Protein AF-A0A4P7UAT8-F1 (afdb_monomer)

Secondary structure (DSSP, 8-state):
-HHHHHHHHHHHHHHHHHHHHHHHHHHT--SPPPPTTS----HHHHHHHHHHHHHHHHHHHHHHHHHHIIIIIS---HHHHHHHHHHHHHHHHHHHHHHHHHHHHHHHHHHHHHHHHHT--TT-HHHHHHHHHHHHH-HHHHHHHHHHHHHHHHHHHHHHTTTSTTTHHHHHHHHHHTTHHHHHT-----TTTHHHHHHHHHHHHHHHHHHHHHHHHHHHHTTTSGGGHHHHHHHHHHHHHHHHHHHHHHHHHHHHHHH-SSGGGGSHHHHHHHHHHHHHHHHHHHHHHHIIIIITT-SS--HHHHHHHHHHHHHHHHHHHHHHHHHHHHHHSPPP--S---SPP--HHHHHHHHHHHHHHHHHTTS--PPPP----

Radius of gyration: 26.97 Å; Cα contacts (8 Å, |Δi|>4): 377; chains: 1; bounding box: 102×47×79 Å

Sequence (377 aa):
MTHRSGALAMVVGSILIGSLALAVLTVTDPQAAPVEGLPDPGLFTRWGLPVARGARDLCAASTIGLLFVVAVLLPRDPRARARLAEARARGVKAASVSAGLWALASAAVFVLAYSDTAGVAVLEPSLWVRMPTYIMSVDLGQANLISTTLVVAVSLGCLVARKVDDAEIAVLLGSLSALWPVASTGHVSTDADHQQSVLLLFSHLVAVSIWFGGLAAFGLLQGHIGRYRDAVLRRYSVTAACCLAAVAMSGVLSAILRLGSWTALSSSYGALILAKAVLLLALGAIGYLHRRRLVDNAPTWTALARRRFAELAGGELLVMCVAVALGVALGGTPPPDTGVSSSPPVDRSVLNDSARGGRAALVLGRLSGPPPILHSR

pLDDT: mean 78.86, std 18.28, range [33.75, 98.31]

Nearest PDB structures (foldseek):
  8qag-assembly2_B  TM=2.218E-01  e=7.344E+00  synthetic construct
  8iyj-assembly1_V5  TM=1.844E-01  e=4.647E+00  Mus musculus

Mean predicted aligned error: 11.17 Å

InterPro domains:
  IPR008457 Copper resistance protein D domain [PF05425] (231-330)
  IPR032694 Copper transport protein C/D [PTHR34820] (50-339)

Structure (mmCIF, N/CA/C/O backbone):
data_AF-A0A4P7UAT8-F1
#
_entry.id   AF-A0A4P7UAT8-F1
#
loop_
_atom_site.group_PDB
_atom_site.id
_atom_site.type_symbol
_atom_site.label_atom_id
_atom_site.label_alt_id
_atom_site.label_comp_id
_atom_site.label_asym_id
_atom_site.label_entity_id
_atom_site.label_seq_id
_atom_site.pdbx_PDB_ins_code
_atom_site.Cartn_x
_atom_site.Cartn_y
_atom_site.Cartn_z
_atom_site.occupancy
_atom_site.B_iso_or_equiv
_atom_site.auth_seq_id
_atom_site.auth_comp_id
_atom_site.auth_asym_id
_atom_site.auth_atom_id
_atom_site.pdbx_PDB_model_num
ATOM 1 N N . MET A 1 1 ? -17.766 -21.213 17.173 1.00 36.62 1 MET A N 1
ATOM 2 C CA . MET A 1 1 ? -17.928 -21.445 15.715 1.00 36.62 1 MET A CA 1
ATOM 3 C C . MET A 1 1 ? -17.775 -20.182 14.851 1.00 36.62 1 MET A C 1
ATOM 5 O O . MET A 1 1 ? -17.302 -20.305 13.733 1.00 36.62 1 MET A O 1
ATOM 9 N N . THR A 1 2 ? -18.065 -18.975 15.350 1.00 47.03 2 THR A N 1
ATOM 10 C CA . THR A 1 2 ? -18.011 -17.694 14.601 1.00 47.03 2 THR A CA 1
ATOM 11 C C . THR A 1 2 ? -16.609 -17.178 14.225 1.00 47.03 2 THR A C 1
ATOM 13 O O . THR A 1 2 ? -16.473 -16.433 13.262 1.00 47.03 2 THR A O 1
ATOM 16 N N . HIS A 1 3 ? -15.551 -17.571 14.944 1.00 40.47 3 HIS A N 1
ATOM 17 C CA . HIS A 1 3 ? -14.175 -17.142 14.639 1.00 40.47 3 HIS A CA 1
ATOM 18 C C . HIS A 1 3 ? -13.549 -17.855 13.427 1.00 40.47 3 HIS A C 1
ATOM 20 O O . HIS A 1 3 ? -12.745 -17.254 12.718 1.00 40.47 3 HIS A O 1
ATOM 26 N N . ARG A 1 4 ? -13.921 -19.118 13.168 1.00 43.66 4 ARG A N 1
ATOM 27 C CA . ARG A 1 4 ? -13.381 -19.908 12.045 1.00 43.66 4 ARG A CA 1
ATOM 28 C C . ARG A 1 4 ? -13.927 -19.436 10.698 1.00 43.66 4 ARG A C 1
ATOM 30 O O . ARG A 1 4 ? -13.169 -19.354 9.742 1.00 43.66 4 ARG A O 1
ATOM 37 N N . SER A 1 5 ? -15.200 -19.052 10.642 1.00 48.09 5 SER A N 1
ATOM 38 C CA . SER A 1 5 ? -15.843 -18.527 9.433 1.00 48.09 5 SER A CA 1
ATOM 39 C C . SER A 1 5 ? -15.327 -17.139 9.033 1.00 48.09 5 SER A C 1
ATOM 41 O O . SER A 1 5 ? -15.167 -16.879 7.847 1.00 48.09 5 SER A O 1
ATOM 43 N N . GLY A 1 6 ? -14.980 -16.278 9.999 1.00 48.12 6 GLY A N 1
ATOM 44 C CA . GLY A 1 6 ? -14.348 -14.981 9.716 1.00 48.12 6 GLY A CA 1
ATOM 45 C C . GLY A 1 6 ? -12.915 -15.103 9.183 1.00 48.12 6 GLY A C 1
ATOM 46 O O . GLY A 1 6 ? -12.549 -14.406 8.243 1.00 48.12 6 GLY A O 1
ATOM 47 N N . ALA A 1 7 ? -12.115 -16.019 9.738 1.00 46.72 7 ALA A N 1
ATOM 48 C CA . ALA A 1 7 ? -10.761 -16.289 9.248 1.00 46.72 7 ALA A CA 1
ATOM 49 C C . ALA A 1 7 ? -10.770 -16.919 7.846 1.00 46.72 7 ALA A C 1
ATOM 51 O O . ALA A 1 7 ? -9.992 -16.508 6.992 1.00 46.72 7 ALA A O 1
ATOM 52 N N . LEU A 1 8 ? -11.690 -17.856 7.590 1.00 42.84 8 LEU A N 1
ATOM 53 C CA . LEU A 1 8 ? -11.864 -18.469 6.273 1.00 42.84 8 LEU A CA 1
ATOM 54 C C . LEU A 1 8 ? -12.285 -17.432 5.220 1.00 42.84 8 LEU A C 1
ATOM 56 O O . LEU A 1 8 ? -11.716 -17.407 4.138 1.00 42.84 8 LEU A O 1
ATOM 60 N N . ALA A 1 9 ? -13.218 -16.533 5.549 1.00 54.16 9 ALA A N 1
ATOM 61 C CA . ALA A 1 9 ? -13.644 -15.461 4.648 1.00 54.16 9 ALA A CA 1
ATOM 62 C C . ALA A 1 9 ? -12.519 -14.457 4.341 1.00 54.16 9 ALA A C 1
ATOM 64 O O . ALA A 1 9 ? -12.397 -14.014 3.204 1.00 54.16 9 ALA A O 1
ATOM 65 N N . MET A 1 10 ? -11.667 -14.134 5.321 1.00 56.12 10 MET A N 1
ATOM 66 C CA . MET A 1 10 ? -10.490 -13.288 5.091 1.00 56.12 10 MET A CA 1
ATOM 67 C C . MET A 1 10 ? -9.450 -13.983 4.211 1.00 56.12 10 MET A C 1
ATOM 69 O O . MET A 1 10 ? -8.952 -13.365 3.283 1.00 56.12 10 MET A O 1
ATOM 73 N N . VAL A 1 11 ? -9.159 -15.265 4.451 1.00 54.47 11 VAL A N 1
ATOM 74 C CA . VAL A 1 11 ? -8.199 -16.036 3.641 1.00 54.47 11 VAL A CA 1
ATOM 75 C C . VAL A 1 11 ? -8.701 -16.204 2.206 1.00 54.47 11 VAL A C 1
ATOM 77 O O . VAL A 1 11 ? -7.959 -15.939 1.266 1.00 54.47 11 VAL A O 1
ATOM 80 N N . VAL A 1 12 ? -9.971 -16.572 2.025 1.00 57.12 12 VAL A N 1
ATOM 81 C CA . VAL A 1 12 ? -10.604 -16.682 0.701 1.00 57.12 12 VAL A CA 1
ATOM 82 C C . VAL A 1 12 ? -10.638 -15.322 -0.001 1.00 57.12 12 VAL A C 1
ATOM 84 O O . VAL A 1 12 ? -10.320 -15.246 -1.184 1.00 57.12 12 VAL A O 1
ATOM 87 N N . GLY A 1 13 ? -10.940 -14.243 0.728 1.00 60.38 13 GLY A N 1
ATOM 88 C CA . GLY A 1 13 ? -10.880 -12.876 0.212 1.00 60.38 13 GLY A CA 1
ATOM 89 C C . GLY A 1 13 ? -9.474 -12.482 -0.241 1.00 60.38 13 GLY A C 1
ATOM 90 O O . GLY A 1 13 ? -9.313 -11.987 -1.350 1.00 60.38 13 GLY A O 1
ATOM 91 N N . SER A 1 14 ? -8.442 -12.763 0.559 1.00 61.94 14 SER A N 1
ATOM 92 C CA . SER A 1 14 ? -7.043 -12.496 0.203 1.00 61.94 14 SER A CA 1
ATOM 93 C C . SER A 1 14 ? -6.572 -13.307 -1.008 1.00 61.94 14 SER A C 1
ATOM 95 O O . SER A 1 14 ? -5.844 -12.775 -1.841 1.00 61.94 14 SER A O 1
ATOM 97 N N . ILE A 1 15 ? -7.008 -14.564 -1.139 1.00 62.97 15 ILE A N 1
ATOM 98 C CA . ILE A 1 15 ? -6.699 -15.414 -2.300 1.00 62.97 15 ILE A CA 1
ATOM 99 C C . ILE A 1 15 ? -7.389 -14.879 -3.560 1.00 62.97 15 ILE A C 1
ATOM 101 O O . ILE A 1 15 ? -6.738 -14.736 -4.591 1.00 62.97 15 ILE A O 1
ATOM 105 N N . LEU A 1 16 ? -8.675 -14.519 -3.475 1.00 63.38 16 LEU A N 1
ATOM 106 C CA . LEU A 1 16 ? -9.418 -13.901 -4.580 1.00 63.38 16 LEU A CA 1
ATOM 107 C C . LEU A 1 16 ? -8.763 -12.595 -5.032 1.00 63.38 16 LEU A C 1
ATOM 109 O O . LEU A 1 16 ? -8.513 -12.414 -6.220 1.00 63.38 16 LEU A O 1
ATOM 113 N N . ILE A 1 17 ? -8.411 -11.734 -4.080 1.00 66.06 17 ILE A N 1
ATOM 114 C CA . ILE A 1 17 ? -7.693 -10.482 -4.324 1.00 66.06 17 ILE A CA 1
ATOM 115 C C . ILE A 1 17 ? -6.354 -10.737 -5.029 1.00 66.06 17 ILE A C 1
ATOM 117 O O . ILE A 1 17 ? -6.073 -10.107 -6.048 1.00 66.06 17 ILE A O 1
ATOM 121 N N . GLY A 1 18 ? -5.549 -11.677 -4.522 1.00 63.62 18 GLY A N 1
ATOM 122 C CA . GLY A 1 18 ? -4.261 -12.034 -5.119 1.00 63.62 18 GLY A CA 1
ATOM 123 C C . GLY A 1 18 ? -4.403 -12.606 -6.532 1.00 63.62 18 GLY A C 1
ATOM 124 O O . GLY A 1 18 ? -3.661 -12.216 -7.429 1.00 63.62 18 GLY A O 1
ATOM 125 N N . SER A 1 19 ? -5.396 -13.471 -6.756 1.00 60.69 19 SER A N 1
ATOM 126 C CA . SER A 1 19 ? -5.670 -14.070 -8.069 1.00 60.69 19 SER A CA 1
ATOM 127 C C . SER A 1 19 ? -6.185 -13.057 -9.094 1.00 60.69 19 SER A C 1
ATOM 129 O O . SER A 1 19 ? -5.781 -13.100 -10.252 1.00 60.69 19 SER A O 1
ATOM 131 N N . LEU A 1 20 ? -7.017 -12.102 -8.669 1.00 66.62 20 LEU A N 1
ATOM 132 C CA . LEU A 1 20 ? -7.543 -11.052 -9.535 1.00 66.62 20 LEU A CA 1
ATOM 133 C C . LEU A 1 20 ? -6.456 -10.038 -9.899 1.00 66.62 20 LEU A C 1
ATOM 135 O O . LEU A 1 20 ? -6.359 -9.638 -11.054 1.00 66.62 20 LEU A O 1
ATOM 139 N N . ALA A 1 21 ? -5.606 -9.661 -8.940 1.00 64.25 21 ALA A N 1
ATOM 140 C CA . ALA A 1 21 ? -4.444 -8.822 -9.215 1.00 64.25 21 ALA A CA 1
ATOM 141 C C . ALA A 1 21 ? -3.492 -9.500 -10.214 1.00 64.25 21 ALA A C 1
ATOM 143 O O . ALA A 1 21 ? -3.041 -8.856 -11.158 1.00 64.25 21 ALA A O 1
ATOM 144 N N . LEU A 1 22 ? -3.250 -10.808 -10.062 1.00 65.19 22 LEU A N 1
ATOM 145 C CA . LEU A 1 22 ? -2.445 -11.586 -11.004 1.00 65.19 22 LEU A CA 1
ATOM 146 C C . LEU A 1 22 ? -3.088 -11.649 -12.401 1.00 65.19 22 LEU A C 1
ATOM 148 O O . LEU A 1 22 ? -2.393 -11.450 -13.389 1.00 65.19 22 LEU A O 1
ATOM 152 N N . ALA A 1 23 ? -4.405 -11.849 -12.490 1.00 63.81 23 ALA A N 1
ATOM 153 C CA . ALA A 1 23 ? -5.133 -11.869 -13.761 1.00 63.81 23 ALA A CA 1
ATOM 154 C C . ALA A 1 23 ? -5.130 -10.505 -14.480 1.00 63.81 23 ALA A C 1
ATOM 156 O O . ALA A 1 23 ? -5.068 -10.432 -15.703 1.00 63.81 23 ALA A O 1
ATOM 157 N N . VAL A 1 24 ? -5.170 -9.397 -13.738 1.00 66.69 24 VAL A N 1
ATOM 158 C CA . VAL A 1 24 ? -5.046 -8.052 -14.325 1.00 66.69 24 VAL A CA 1
ATOM 159 C C . VAL A 1 24 ? -3.638 -7.831 -14.885 1.00 66.69 24 VAL A C 1
ATOM 161 O O . VAL A 1 24 ? -3.490 -7.254 -15.964 1.00 66.69 24 VAL A O 1
ATOM 164 N N . LEU A 1 25 ? -2.611 -8.328 -14.191 1.00 65.69 25 LEU A N 1
ATOM 165 C CA . LEU A 1 25 ? -1.222 -8.270 -14.654 1.00 65.69 25 LEU A CA 1
ATOM 166 C C . LEU A 1 25 ? -0.975 -9.145 -15.892 1.00 65.69 25 LEU A C 1
ATOM 168 O O . LEU A 1 25 ? -0.146 -8.779 -16.715 1.00 65.69 25 LEU A O 1
ATOM 172 N N . THR A 1 26 ? -1.686 -10.264 -16.062 1.00 62.16 26 THR A N 1
ATOM 173 C CA . THR A 1 26 ? -1.545 -11.116 -17.258 1.00 62.16 26 THR A CA 1
ATOM 174 C C . THR A 1 26 ? -2.235 -10.532 -18.492 1.00 62.16 26 THR A C 1
ATOM 176 O O . THR A 1 26 ? -1.778 -10.766 -19.604 1.00 62.16 26 THR A O 1
ATOM 179 N N . VAL A 1 27 ? -3.329 -9.780 -18.319 1.00 59.25 27 VAL A N 1
ATOM 180 C CA . VAL A 1 27 ? -4.110 -9.197 -19.432 1.00 59.25 27 VAL A CA 1
ATOM 181 C C . VAL A 1 27 ? -3.512 -7.887 -19.952 1.00 59.25 27 VAL A C 1
ATOM 183 O O . VAL A 1 27 ? -3.726 -7.531 -21.105 1.00 59.25 27 VAL A O 1
ATOM 186 N N . THR A 1 28 ? -2.766 -7.159 -19.121 1.00 58.69 28 THR A N 1
ATOM 187 C CA . THR A 1 28 ? -2.200 -5.848 -19.486 1.00 58.69 28 THR A CA 1
ATOM 188 C C . THR A 1 28 ? -0.868 -5.919 -20.237 1.00 58.69 28 THR A C 1
ATOM 190 O O . THR A 1 28 ? -0.307 -4.864 -20.504 1.00 58.69 28 THR A O 1
ATOM 193 N N . ASP A 1 29 ? -0.396 -7.127 -20.576 1.00 53.75 29 ASP A N 1
ATOM 194 C CA . ASP A 1 29 ? 0.908 -7.440 -21.184 1.00 53.75 29 ASP A CA 1
ATOM 195 C C . ASP A 1 29 ? 2.010 -6.434 -20.795 1.00 53.75 29 ASP A C 1
ATOM 197 O O . ASP A 1 29 ? 2.360 -5.540 -21.567 1.00 53.75 29 ASP A O 1
ATOM 201 N N . PRO A 1 30 ? 2.537 -6.507 -19.558 1.00 51.66 30 PRO A N 1
ATOM 202 C CA . PRO A 1 30 ? 3.491 -5.527 -19.040 1.00 51.66 30 PRO A CA 1
ATOM 203 C C . PRO A 1 30 ? 4.872 -5.576 -19.729 1.00 51.66 30 PRO A C 1
ATOM 205 O O . PRO A 1 30 ? 5.843 -5.053 -19.175 1.00 51.66 30 PRO A O 1
ATOM 208 N N . GLN A 1 31 ? 5.006 -6.231 -20.887 1.00 56.56 31 GLN A N 1
ATOM 209 C CA . GLN A 1 31 ? 6.264 -6.443 -21.594 1.00 56.56 31 GLN A CA 1
ATOM 210 C C . GLN A 1 31 ? 6.103 -6.191 -23.099 1.00 56.56 31 GLN A C 1
ATOM 212 O O . GLN A 1 31 ? 5.248 -6.770 -23.760 1.00 56.56 31 GLN A O 1
ATOM 217 N N . ALA A 1 32 ? 7.002 -5.385 -23.670 1.00 51.91 32 ALA A N 1
ATOM 218 C CA . ALA A 1 32 ? 7.313 -5.503 -25.089 1.00 51.91 32 ALA A CA 1
ATOM 219 C C . ALA A 1 32 ? 7.876 -6.915 -25.323 1.00 51.91 32 ALA A C 1
ATOM 221 O O . ALA A 1 32 ? 8.722 -7.368 -24.547 1.00 51.91 32 ALA A O 1
ATOM 222 N N . ALA A 1 33 ? 7.404 -7.620 -26.355 1.00 54.56 33 ALA A N 1
ATOM 223 C CA . ALA A 1 33 ? 7.955 -8.920 -26.736 1.00 54.56 33 ALA A CA 1
ATOM 224 C C . ALA A 1 33 ? 9.497 -8.857 -26.783 1.00 54.56 33 ALA A C 1
ATOM 226 O O . ALA A 1 33 ? 10.026 -7.814 -27.184 1.00 54.56 33 ALA A O 1
ATOM 227 N N . PRO A 1 34 ? 10.223 -9.921 -26.369 1.00 55.47 34 PRO A N 1
ATOM 228 C CA . PRO A 1 34 ? 11.680 -9.946 -26.439 1.00 55.47 34 PRO A CA 1
ATOM 229 C C . PRO A 1 34 ? 12.133 -9.474 -27.816 1.00 55.47 34 PRO A C 1
ATOM 231 O O . PRO A 1 34 ? 11.806 -10.086 -28.832 1.00 55.47 34 PRO A O 1
ATOM 234 N N . VAL A 1 35 ? 12.848 -8.351 -27.845 1.00 55.53 35 VAL A N 1
ATOM 235 C CA . VAL A 1 35 ? 13.434 -7.843 -29.079 1.00 55.53 35 VAL A CA 1
ATOM 236 C C . VAL A 1 35 ? 14.552 -8.809 -29.446 1.00 55.53 35 VAL A C 1
ATOM 238 O O . VAL A 1 35 ? 15.494 -8.990 -28.671 1.00 55.53 35 VAL A O 1
ATOM 241 N N . GLU A 1 36 ? 14.427 -9.458 -30.603 1.00 53.41 36 GLU A N 1
ATOM 242 C CA . GLU A 1 36 ? 15.448 -10.370 -31.116 1.00 53.41 36 GLU A CA 1
ATOM 243 C C . GLU A 1 36 ? 16.829 -9.694 -31.083 1.00 53.41 36 GLU A C 1
ATOM 245 O O . GLU A 1 36 ? 17.039 -8.641 -31.685 1.00 53.41 36 GLU A O 1
ATOM 250 N N . GLY A 1 37 ? 17.767 -10.297 -30.345 1.00 57.25 37 GLY A N 1
ATOM 251 C CA . GLY A 1 37 ? 19.149 -9.824 -30.218 1.00 57.25 37 GLY A CA 1
ATOM 252 C C . GLY A 1 37 ? 19.490 -9.041 -28.943 1.00 57.25 37 GLY A C 1
ATOM 253 O O . GLY A 1 37 ? 20.664 -8.718 -28.763 1.00 57.25 37 GLY A O 1
ATOM 254 N N . LEU A 1 38 ? 18.532 -8.764 -28.046 1.00 64.00 38 LEU A N 1
ATOM 255 C CA . LEU A 1 38 ? 18.807 -8.144 -26.738 1.00 64.00 38 LEU A CA 1
ATOM 256 C C . LEU A 1 38 ? 18.869 -9.170 -25.584 1.00 64.00 38 LEU A C 1
ATOM 258 O O . LEU A 1 38 ? 18.198 -10.201 -25.650 1.00 64.00 38 LEU A O 1
ATOM 262 N N . PRO A 1 39 ? 19.656 -8.898 -24.519 1.00 74.31 39 PRO A N 1
ATOM 263 C CA . PRO A 1 39 ? 19.693 -9.724 -23.308 1.00 74.31 39 PRO A CA 1
ATOM 264 C C . PRO A 1 39 ? 18.303 -9.895 -22.669 1.00 74.31 39 PRO A C 1
ATOM 266 O O . PRO A 1 39 ? 17.561 -8.923 -22.533 1.00 74.31 39 PRO A O 1
ATOM 269 N N . ASP A 1 40 ? 17.958 -11.123 -22.264 1.00 79.31 40 ASP A N 1
ATOM 270 C CA . ASP A 1 40 ? 16.652 -11.479 -21.696 1.00 79.31 40 ASP A CA 1
ATOM 271 C C . ASP A 1 40 ? 16.803 -11.959 -20.237 1.00 79.31 40 ASP A C 1
ATOM 273 O O . ASP A 1 40 ? 17.458 -12.976 -19.994 1.00 79.31 40 ASP A O 1
ATOM 277 N N . PRO A 1 41 ? 16.171 -11.288 -19.254 1.00 80.50 41 PRO A N 1
ATOM 278 C CA . PRO A 1 41 ? 16.222 -11.697 -17.849 1.00 80.50 41 PRO A CA 1
ATOM 279 C C . PRO A 1 41 ? 15.452 -13.001 -17.549 1.00 80.50 41 PRO A C 1
ATOM 281 O O . PRO A 1 41 ? 15.555 -13.553 -16.449 1.00 80.50 41 PRO A O 1
ATOM 284 N N . GLY A 1 42 ? 14.679 -13.513 -18.509 1.00 84.62 42 GLY A N 1
ATOM 285 C CA . GLY A 1 42 ? 13.946 -14.770 -18.430 1.00 84.62 42 GLY A CA 1
ATOM 286 C C . GLY A 1 42 ? 12.541 -14.643 -17.834 1.00 84.62 42 GLY A C 1
ATOM 287 O O . GLY A 1 42 ? 12.171 -13.660 -17.188 1.00 84.62 42 GLY A O 1
ATOM 288 N N . LEU A 1 43 ? 11.733 -15.693 -18.027 1.00 84.00 43 LEU A N 1
ATOM 289 C CA . LEU A 1 43 ? 10.319 -15.728 -17.619 1.00 84.00 43 LEU A CA 1
ATOM 290 C C . LEU A 1 43 ? 10.115 -15.504 -16.115 1.00 84.00 43 LEU A C 1
ATOM 292 O O . LEU A 1 43 ? 9.135 -14.879 -15.713 1.00 84.00 43 LEU A O 1
ATOM 296 N N . PHE A 1 44 ? 11.039 -15.997 -15.286 1.00 86.44 44 PHE A N 1
ATOM 297 C CA . PHE A 1 44 ? 10.956 -15.849 -13.835 1.00 86.44 44 PHE A CA 1
ATOM 298 C C . PHE A 1 44 ? 10.991 -14.378 -13.411 1.00 86.44 44 PHE A C 1
ATOM 300 O O . PHE A 1 44 ? 10.164 -13.957 -12.606 1.00 86.44 44 PHE A O 1
ATOM 307 N N . THR A 1 45 ? 11.894 -13.582 -13.985 1.00 86.50 45 THR A N 1
ATOM 308 C CA . THR A 1 45 ? 11.999 -12.153 -13.678 1.00 86.50 45 THR A CA 1
ATOM 309 C C . THR A 1 45 ? 10.825 -11.372 -14.252 1.00 86.50 45 THR A C 1
ATOM 311 O O . THR A 1 45 ? 10.218 -10.578 -13.532 1.00 86.50 45 THR A O 1
ATOM 314 N N . ARG A 1 46 ? 10.428 -11.670 -15.495 1.00 82.75 46 ARG A N 1
ATOM 315 C CA . ARG A 1 46 ? 9.302 -11.006 -16.171 1.00 82.75 46 ARG A CA 1
ATOM 316 C C . ARG A 1 46 ? 7.983 -11.122 -15.410 1.00 82.75 46 ARG A C 1
ATOM 318 O O . ARG A 1 46 ? 7.272 -10.133 -15.264 1.00 82.75 46 ARG A O 1
ATOM 325 N N . TRP A 1 47 ? 7.664 -12.309 -14.894 1.00 81.50 47 TRP A N 1
ATOM 326 C CA . TRP A 1 47 ? 6.436 -12.529 -14.120 1.00 81.50 47 TRP A CA 1
ATOM 327 C C . TRP A 1 47 ? 6.613 -12.239 -12.631 1.00 81.50 47 TRP A C 1
ATOM 329 O O . TRP A 1 47 ? 5.696 -11.742 -11.975 1.00 81.50 47 TRP A O 1
ATOM 339 N N . GLY A 1 48 ? 7.794 -12.525 -12.087 1.00 85.94 48 GLY A N 1
ATOM 340 C CA . GLY A 1 48 ? 8.088 -12.326 -10.675 1.00 85.94 48 GLY A CA 1
ATOM 341 C C . GLY A 1 48 ? 8.122 -10.853 -10.286 1.00 85.94 48 GLY A C 1
ATOM 342 O O . GLY A 1 48 ? 7.633 -10.503 -9.213 1.00 85.94 48 GLY A O 1
ATOM 343 N N . LEU A 1 49 ? 8.667 -9.974 -11.136 1.00 87.06 49 LEU A N 1
ATOM 344 C CA . LEU A 1 49 ? 8.870 -8.565 -10.794 1.00 87.06 49 LEU A CA 1
ATOM 345 C C . LEU A 1 49 ? 7.548 -7.796 -10.592 1.00 87.06 49 LEU A C 1
ATOM 347 O O . LEU A 1 49 ? 7.408 -7.158 -9.543 1.00 87.06 49 LEU A O 1
ATOM 351 N N . PRO A 1 50 ? 6.546 -7.863 -11.495 1.00 85.94 50 PRO A N 1
ATOM 352 C CA . PRO A 1 50 ? 5.248 -7.227 -11.269 1.00 85.94 50 PRO A CA 1
ATOM 353 C C . PRO A 1 50 ? 4.536 -7.770 -10.026 1.00 85.94 50 PRO A C 1
ATOM 355 O O . PRO A 1 50 ? 3.987 -6.998 -9.238 1.00 85.94 50 PRO A O 1
ATOM 358 N N . VAL A 1 51 ? 4.599 -9.087 -9.800 1.00 86.00 51 VAL A N 1
ATOM 359 C CA . VAL A 1 51 ? 4.005 -9.726 -8.616 1.00 86.00 51 VAL A CA 1
ATOM 360 C C . VAL A 1 51 ? 4.685 -9.242 -7.336 1.00 86.00 51 VAL A C 1
ATOM 362 O O . VAL A 1 51 ? 4.000 -8.878 -6.380 1.00 86.00 51 VAL A O 1
ATOM 365 N N . ALA A 1 52 ? 6.017 -9.169 -7.321 1.00 91.25 52 ALA A N 1
ATOM 366 C CA . ALA A 1 52 ? 6.782 -8.670 -6.185 1.00 91.25 52 ALA A CA 1
ATOM 367 C C . ALA A 1 52 ? 6.484 -7.187 -5.904 1.00 91.25 52 ALA A C 1
ATOM 369 O O . ALA A 1 52 ? 6.309 -6.816 -4.743 1.00 91.25 52 ALA A O 1
ATOM 370 N N . ARG A 1 53 ? 6.351 -6.349 -6.944 1.00 90.25 53 ARG A N 1
ATOM 371 C CA . ARG A 1 53 ? 5.951 -4.934 -6.809 1.00 90.25 53 ARG A CA 1
ATOM 372 C C . ARG A 1 53 ? 4.544 -4.801 -6.228 1.00 90.25 53 ARG A C 1
ATOM 374 O O . ARG A 1 53 ? 4.366 -4.091 -5.243 1.00 90.25 53 ARG A O 1
ATOM 381 N N . GLY A 1 54 ? 3.574 -5.544 -6.761 1.00 88.00 54 GLY A N 1
ATOM 382 C CA . GLY A 1 54 ? 2.209 -5.554 -6.232 1.00 88.00 54 GLY A CA 1
ATOM 383 C C . GLY A 1 54 ? 2.155 -6.021 -4.774 1.00 88.00 54 GLY A C 1
ATOM 384 O O . GLY A 1 54 ? 1.534 -5.369 -3.935 1.00 88.00 54 GLY A O 1
ATOM 385 N N . ALA A 1 55 ? 2.864 -7.103 -4.440 1.00 90.69 55 ALA A N 1
ATOM 386 C CA . ALA A 1 55 ? 2.963 -7.597 -3.069 1.00 90.69 55 ALA A CA 1
ATOM 387 C C . ALA A 1 55 ? 3.597 -6.560 -2.130 1.00 90.69 55 ALA A C 1
ATOM 389 O O . ALA A 1 55 ? 3.070 -6.318 -1.042 1.00 90.69 55 ALA A O 1
ATOM 390 N N . ARG A 1 56 ? 4.686 -5.911 -2.562 1.00 94.00 56 ARG A N 1
ATOM 391 C CA . ARG A 1 56 ? 5.354 -4.835 -1.823 1.00 94.00 56 ARG A CA 1
ATOM 392 C C . ARG A 1 56 ? 4.384 -3.694 -1.533 1.00 94.00 56 ARG A C 1
ATOM 394 O O . ARG A 1 56 ? 4.266 -3.297 -0.378 1.00 94.00 56 ARG A O 1
ATOM 401 N N . ASP A 1 57 ? 3.675 -3.207 -2.546 1.00 93.12 57 ASP A N 1
ATOM 402 C CA . ASP A 1 57 ? 2.792 -2.044 -2.427 1.00 93.12 57 ASP A CA 1
ATOM 403 C C . ASP A 1 57 ? 1.575 -2.343 -1.531 1.00 93.12 57 ASP A C 1
ATOM 405 O O . ASP A 1 57 ? 1.216 -1.532 -0.674 1.00 93.12 57 ASP A O 1
ATOM 409 N N . LEU A 1 58 ? 0.990 -3.543 -1.637 1.00 92.56 58 LEU A N 1
ATOM 410 C CA . LEU A 1 58 ? -0.105 -3.980 -0.760 1.00 92.56 58 LEU A CA 1
ATOM 411 C C . LEU A 1 58 ? 0.349 -4.169 0.694 1.00 92.56 58 LEU A C 1
ATOM 413 O O . LEU A 1 58 ? -0.377 -3.793 1.622 1.00 92.56 58 LEU A O 1
ATOM 417 N N . CYS A 1 59 ? 1.543 -4.729 0.914 1.00 95.38 59 CYS A N 1
ATOM 418 C CA . CYS A 1 59 ? 2.103 -4.887 2.256 1.00 95.38 59 CYS A CA 1
ATOM 419 C C . CYS A 1 59 ? 2.487 -3.531 2.865 1.00 95.38 59 CYS A C 1
ATOM 421 O O . CYS A 1 59 ? 2.247 -3.319 4.057 1.00 95.38 59 CYS A O 1
ATOM 423 N N . ALA A 1 60 ? 3.012 -2.596 2.067 1.00 96.94 60 ALA A N 1
ATOM 424 C CA . ALA A 1 60 ? 3.288 -1.224 2.488 1.00 96.94 60 ALA A CA 1
ATOM 425 C C . ALA A 1 60 ? 2.000 -0.529 2.941 1.00 96.94 60 ALA A C 1
ATOM 427 O O . ALA A 1 60 ? 1.901 -0.086 4.089 1.00 96.94 60 ALA A O 1
ATOM 428 N N . ALA A 1 61 ? 0.978 -0.535 2.079 1.00 96.75 61 ALA A N 1
ATOM 429 C CA . ALA A 1 61 ? -0.316 0.068 2.361 1.00 96.75 61 ALA A CA 1
ATOM 430 C C . ALA A 1 61 ? -0.956 -0.518 3.626 1.00 96.75 61 ALA A C 1
ATOM 432 O O . ALA A 1 61 ? -1.366 0.222 4.520 1.00 96.75 61 ALA A O 1
ATOM 433 N N . SER A 1 62 ? -0.969 -1.849 3.746 1.00 96.44 62 SER A N 1
ATOM 434 C CA . SER A 1 62 ? -1.504 -2.551 4.918 1.00 96.44 62 SER A CA 1
ATOM 435 C C . SER A 1 62 ? -0.758 -2.183 6.202 1.00 96.44 62 SER A C 1
ATOM 437 O O . S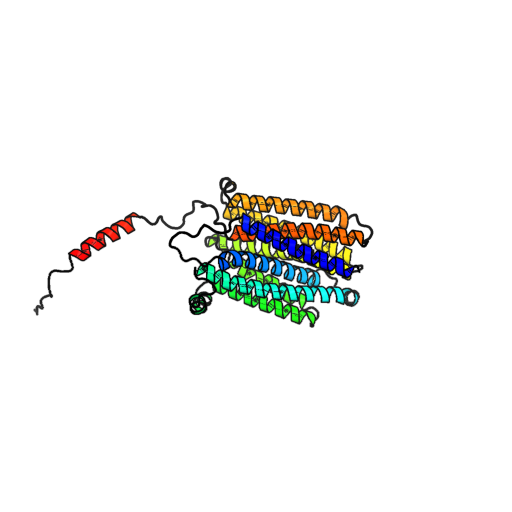ER A 1 62 ? -1.392 -1.883 7.213 1.00 96.44 62 SER A O 1
ATOM 439 N N . THR A 1 63 ? 0.578 -2.149 6.162 1.00 98.12 63 THR A N 1
ATOM 440 C CA . THR A 1 63 ? 1.426 -1.793 7.313 1.00 98.12 63 THR A CA 1
ATOM 441 C C . THR A 1 63 ? 1.142 -0.373 7.784 1.00 98.12 63 THR A C 1
ATOM 443 O O . THR A 1 63 ? 0.825 -0.161 8.956 1.00 98.12 63 THR A O 1
ATOM 446 N N . ILE A 1 64 ? 1.210 0.590 6.862 1.00 98.31 64 ILE A N 1
ATOM 447 C CA . ILE A 1 64 ? 1.026 2.014 7.148 1.00 98.31 64 ILE A CA 1
ATOM 448 C C . ILE A 1 64 ? -0.382 2.270 7.680 1.00 98.31 64 ILE A C 1
ATOM 450 O O . ILE A 1 64 ? -0.538 2.948 8.692 1.00 98.31 64 ILE A O 1
ATOM 454 N N . GLY A 1 65 ? -1.415 1.705 7.054 1.00 97.19 65 GLY A N 1
ATOM 455 C CA . GLY A 1 65 ? -2.787 1.919 7.501 1.00 97.19 65 GLY A CA 1
ATOM 456 C C . GLY A 1 65 ? -3.114 1.248 8.841 1.00 97.19 65 GLY A C 1
ATOM 457 O O . GLY A 1 65 ? -3.803 1.854 9.663 1.00 97.19 65 GLY A O 1
ATOM 458 N N . LEU A 1 66 ? -2.569 0.057 9.125 1.00 96.56 66 LEU A N 1
ATOM 459 C CA . LEU A 1 66 ? -2.674 -0.571 10.452 1.00 96.56 66 LEU A CA 1
ATOM 460 C C . LEU A 1 66 ? -2.023 0.297 11.532 1.00 96.56 66 LEU A C 1
ATOM 462 O O . LEU A 1 66 ? -2.646 0.562 12.565 1.00 96.56 66 LEU A O 1
ATOM 466 N N . LEU A 1 67 ? -0.803 0.778 11.278 1.00 97.12 67 LEU A N 1
ATOM 467 C CA . LEU A 1 67 ? -0.109 1.698 12.177 1.00 97.12 67 LEU A CA 1
ATOM 468 C C . LEU A 1 67 ? -0.884 3.006 12.331 1.00 97.12 67 LEU A C 1
ATOM 470 O O . LEU A 1 67 ? -1.048 3.471 13.451 1.00 97.12 67 LEU A O 1
ATOM 474 N N . PHE A 1 68 ? -1.437 3.562 11.255 1.00 97.62 68 PHE A N 1
ATOM 475 C CA . PHE A 1 68 ? -2.233 4.786 11.293 1.00 97.62 68 PHE A CA 1
ATOM 476 C C . PHE A 1 68 ? -3.486 4.633 12.161 1.00 97.62 68 PHE A C 1
ATOM 478 O O . PHE A 1 68 ? -3.739 5.459 13.039 1.00 97.62 68 PHE A O 1
ATOM 485 N N . VAL A 1 69 ? -4.258 3.556 11.991 1.00 95.69 69 VAL A N 1
ATOM 486 C CA . VAL A 1 69 ? -5.453 3.317 12.817 1.00 95.69 69 VAL A CA 1
ATOM 487 C C . VAL A 1 69 ? -5.074 3.202 14.291 1.00 95.69 69 VAL A C 1
ATOM 489 O O . VAL A 1 69 ? -5.695 3.846 15.141 1.00 95.69 69 VAL A O 1
ATOM 492 N N . VAL A 1 70 ? -4.035 2.426 14.601 1.00 94.81 70 VAL A N 1
ATOM 493 C CA . VAL A 1 70 ? -3.600 2.202 15.982 1.00 94.81 70 VAL A CA 1
ATOM 494 C C . VAL A 1 70 ? -2.986 3.457 16.610 1.00 94.81 70 VAL A C 1
ATOM 496 O O . VAL A 1 70 ? -3.269 3.779 17.768 1.00 94.81 70 VAL A O 1
ATOM 499 N N . ALA A 1 71 ? -2.145 4.168 15.865 1.00 93.88 71 ALA A N 1
ATOM 500 C CA . ALA A 1 71 ? -1.365 5.296 16.351 1.00 93.88 71 ALA A CA 1
ATOM 501 C C . ALA A 1 71 ? -2.109 6.632 16.274 1.00 93.88 71 ALA A C 1
ATOM 503 O O . ALA A 1 71 ? -1.704 7.563 16.960 1.00 93.88 71 ALA A O 1
ATOM 504 N N . VAL A 1 72 ? -3.158 6.772 15.463 1.00 95.06 72 VAL A N 1
ATOM 505 C CA . VAL A 1 72 ? -3.827 8.069 15.244 1.00 95.06 72 VAL A CA 1
ATOM 506 C C . VAL A 1 72 ? -5.312 8.004 15.579 1.00 95.06 72 VAL A C 1
ATOM 508 O O . VAL A 1 72 ? -5.828 8.897 16.250 1.00 95.06 72 VAL A O 1
ATOM 511 N N . LEU A 1 73 ? -6.019 6.958 15.143 1.00 93.94 73 LEU A N 1
ATOM 512 C CA . LEU A 1 73 ? -7.480 6.930 15.261 1.00 93.94 73 LEU A CA 1
ATOM 513 C C . LEU A 1 73 ? -7.987 6.366 16.589 1.00 93.94 73 LEU A C 1
ATOM 515 O O . LEU A 1 73 ? -9.030 6.821 17.075 1.00 93.94 73 LEU A O 1
ATOM 519 N N . LEU A 1 74 ? -7.278 5.399 17.183 1.00 92.00 74 LEU A N 1
ATOM 520 C CA . LEU A 1 74 ? -7.649 4.852 18.487 1.00 92.00 74 LEU A CA 1
ATOM 521 C C . LEU A 1 74 ? -7.471 5.902 19.605 1.00 92.00 74 LEU A C 1
ATOM 523 O O . LEU A 1 74 ? -6.416 6.530 19.697 1.00 92.00 74 LEU A O 1
ATOM 527 N N . PRO A 1 75 ? -8.473 6.082 20.490 1.00 86.75 75 PRO A N 1
ATOM 528 C CA . PRO A 1 75 ? -8.349 6.954 21.654 1.00 86.75 75 PRO A CA 1
ATOM 529 C C . PRO A 1 75 ? -7.150 6.599 22.548 1.00 86.75 75 PRO A C 1
ATOM 531 O O . PRO A 1 75 ? -6.978 5.441 22.924 1.00 86.75 75 PRO A O 1
ATOM 534 N N . ARG A 1 76 ? -6.374 7.618 22.944 1.00 81.12 76 ARG A N 1
ATOM 535 C CA . ARG A 1 76 ? -5.232 7.499 23.872 1.00 81.12 76 ARG A CA 1
ATOM 536 C C . ARG A 1 76 ? -5.554 7.793 25.343 1.00 81.12 76 ARG A C 1
ATOM 538 O O . ARG A 1 76 ? -4.663 7.715 26.179 1.00 81.12 76 ARG A O 1
ATOM 545 N N . ASP A 1 77 ? -6.804 8.127 25.668 1.00 81.25 77 ASP A N 1
ATOM 546 C CA . ASP A 1 77 ? -7.229 8.402 27.048 1.00 81.25 77 ASP A CA 1
ATOM 547 C C . ASP A 1 77 ? -6.872 7.209 27.967 1.00 81.25 77 ASP A C 1
ATOM 549 O O . ASP A 1 77 ? -7.240 6.074 27.630 1.00 81.25 77 ASP A O 1
ATOM 553 N N . PRO A 1 78 ? -6.199 7.420 29.120 1.00 80.12 78 PRO A N 1
ATOM 554 C CA . PRO A 1 78 ? -5.878 6.364 30.084 1.00 80.12 78 PRO A CA 1
ATOM 555 C C . PRO A 1 78 ? -7.063 5.451 30.430 1.00 80.12 78 PRO A C 1
ATOM 557 O O . PRO A 1 78 ? -6.897 4.237 30.568 1.00 80.12 78 PRO A O 1
ATOM 560 N N . ARG A 1 79 ? -8.287 5.998 30.487 1.00 80.44 79 ARG A N 1
ATOM 561 C CA . ARG A 1 79 ? -9.519 5.239 30.782 1.00 80.44 79 ARG A CA 1
ATOM 562 C C . ARG A 1 79 ? -9.941 4.307 29.641 1.00 80.44 79 ARG A C 1
ATOM 564 O O . ARG A 1 79 ? -10.617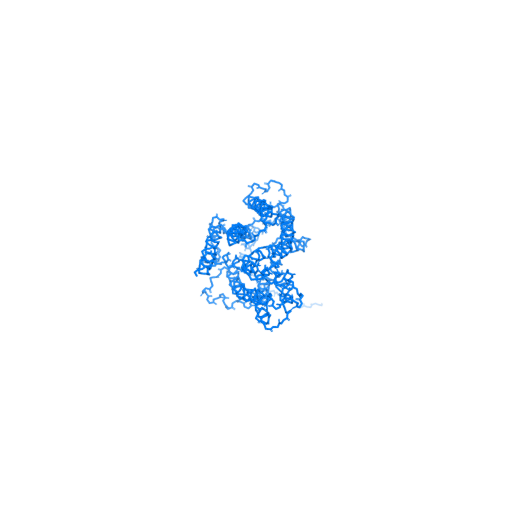 3.301 29.871 1.00 80.44 79 ARG A O 1
ATOM 571 N N . ALA A 1 80 ? -9.577 4.648 28.406 1.00 81.19 80 ALA A N 1
ATOM 572 C CA . ALA A 1 80 ? -9.832 3.847 27.211 1.00 81.19 80 ALA A CA 1
ATOM 573 C C . ALA A 1 80 ? -8.673 2.885 26.898 1.00 81.19 80 ALA A C 1
ATOM 575 O O . ALA A 1 80 ? -8.918 1.829 26.313 1.00 81.19 80 ALA A O 1
ATOM 576 N N . ARG A 1 81 ? -7.444 3.212 27.328 1.00 80.12 81 ARG A N 1
ATOM 577 C CA . ARG A 1 81 ? -6.207 2.471 27.025 1.00 80.12 81 ARG A CA 1
ATOM 578 C C . ARG A 1 81 ? -6.306 0.994 27.397 1.00 80.12 81 ARG A C 1
ATOM 580 O O . ARG A 1 81 ? -6.105 0.147 26.535 1.00 80.12 81 ARG A O 1
ATOM 587 N N . ALA A 1 82 ? -6.731 0.678 28.621 1.00 83.94 82 ALA A N 1
ATOM 588 C CA . ALA A 1 82 ? -6.900 -0.711 29.062 1.00 83.94 82 ALA A CA 1
ATOM 589 C C . ALA A 1 82 ? -7.950 -1.478 28.232 1.00 83.94 82 ALA A C 1
ATOM 591 O O . ALA A 1 82 ? -7.761 -2.644 27.903 1.00 83.94 82 ALA A O 1
ATOM 592 N N . ARG A 1 83 ? -9.044 -0.811 27.837 1.00 85.00 83 ARG A N 1
ATOM 593 C CA . ARG A 1 83 ? -10.129 -1.424 27.048 1.00 85.00 83 ARG A CA 1
ATOM 594 C C . ARG A 1 83 ? -9.750 -1.640 25.583 1.00 85.00 83 ARG A C 1
ATOM 596 O O . ARG A 1 83 ? -10.304 -2.521 24.940 1.00 85.00 83 ARG A O 1
ATOM 603 N N . LEU A 1 84 ? -8.839 -0.822 25.058 1.00 90.00 84 LEU A N 1
ATOM 604 C CA . LEU A 1 84 ? -8.358 -0.881 23.677 1.00 90.00 84 LEU A CA 1
ATOM 605 C C . LEU A 1 84 ? -7.010 -1.600 23.545 1.00 90.00 84 LEU A C 1
ATOM 607 O O . LEU A 1 84 ? -6.529 -1.759 22.425 1.00 90.00 84 LEU A O 1
ATOM 611 N N . ALA A 1 85 ? -6.418 -2.062 24.650 1.00 89.19 85 ALA A N 1
ATOM 612 C CA . ALA A 1 85 ? -5.122 -2.732 24.665 1.00 89.19 85 ALA A CA 1
ATOM 613 C C . ALA A 1 85 ? -5.102 -3.961 23.746 1.00 89.19 85 ALA A C 1
ATOM 615 O O . ALA A 1 85 ? -4.163 -4.135 22.975 1.00 89.19 85 ALA A O 1
ATOM 616 N N . GLU A 1 86 ? -6.169 -4.769 23.744 1.00 90.88 86 GLU A N 1
ATOM 617 C CA . GLU A 1 86 ? -6.259 -5.927 22.849 1.00 90.88 86 GLU A CA 1
ATOM 618 C C . GLU A 1 86 ? -6.341 -5.506 21.372 1.00 90.88 86 GLU A C 1
ATOM 620 O O . GLU A 1 86 ? -5.651 -6.077 20.527 1.00 90.88 86 GLU A O 1
ATOM 625 N N . ALA A 1 87 ? -7.144 -4.485 21.048 1.00 92.00 87 ALA A N 1
ATOM 626 C CA . ALA A 1 87 ? -7.250 -3.961 19.685 1.00 92.00 87 ALA A CA 1
ATOM 627 C C . ALA A 1 87 ? -5.905 -3.395 19.199 1.00 92.00 87 ALA A C 1
ATOM 629 O O . ALA A 1 87 ? -5.482 -3.678 18.078 1.00 92.00 87 ALA A O 1
ATOM 630 N N . ARG A 1 88 ? -5.205 -2.655 20.066 1.00 92.94 88 ARG A N 1
ATOM 631 C CA . ARG A 1 88 ? -3.865 -2.111 19.817 1.00 92.94 88 ARG A CA 1
ATOM 632 C C . ARG A 1 88 ? -2.854 -3.231 19.589 1.00 92.94 88 ARG A C 1
ATOM 634 O O . ARG A 1 88 ? -2.229 -3.270 18.534 1.00 92.94 88 ARG A O 1
ATOM 641 N N . ALA A 1 89 ? -2.769 -4.197 20.501 1.00 93.00 89 ALA A N 1
ATOM 642 C CA . ALA A 1 89 ? -1.854 -5.329 20.390 1.00 93.00 89 ALA A CA 1
ATOM 643 C C . ALA A 1 89 ? -2.105 -6.166 19.124 1.00 93.00 89 ALA A C 1
ATOM 645 O O . ALA A 1 89 ? -1.155 -6.560 18.445 1.00 93.00 89 ALA A O 1
ATOM 646 N N . ARG A 1 90 ? -3.373 -6.410 18.760 1.00 94.25 90 ARG A N 1
ATOM 647 C CA . ARG A 1 90 ? -3.730 -7.098 17.507 1.00 94.25 90 ARG A CA 1
ATOM 648 C C . ARG A 1 90 ? -3.348 -6.282 16.275 1.00 94.25 90 ARG A C 1
ATOM 650 O O . ARG A 1 90 ? -2.811 -6.859 15.334 1.00 94.25 90 ARG A O 1
ATOM 657 N N . GLY A 1 91 ? -3.593 -4.973 16.293 1.00 94.62 91 GLY A N 1
ATOM 658 C CA . GLY A 1 91 ? -3.244 -4.071 15.198 1.00 94.62 91 GLY A CA 1
ATOM 659 C C . GLY A 1 91 ? -1.736 -3.999 14.968 1.00 94.62 91 GLY A C 1
ATOM 660 O O . GLY A 1 91 ? -1.287 -4.221 13.848 1.00 94.62 91 GLY A O 1
ATOM 661 N N . VAL A 1 92 ? -0.943 -3.812 16.029 1.00 95.56 92 VAL A N 1
ATOM 662 C CA . VAL A 1 92 ? 0.529 -3.816 15.943 1.00 95.56 92 VAL A CA 1
ATOM 663 C C . VAL A 1 92 ? 1.056 -5.196 15.543 1.00 95.56 92 VAL A C 1
ATOM 665 O O . VAL A 1 92 ? 1.964 -5.293 14.723 1.00 95.56 92 VAL A O 1
ATOM 668 N N . LYS A 1 93 ? 0.467 -6.293 16.045 1.00 95.94 93 LYS A N 1
ATOM 669 C CA . LYS A 1 93 ? 0.834 -7.649 15.603 1.00 95.94 93 LYS A CA 1
ATOM 670 C C . LYS A 1 93 ? 0.594 -7.828 14.102 1.00 95.94 93 LYS A C 1
ATOM 672 O O . LYS A 1 93 ? 1.487 -8.311 13.409 1.00 95.94 93 LYS A O 1
ATOM 677 N N . ALA A 1 94 ? -0.571 -7.432 13.596 1.00 95.69 94 ALA A N 1
ATOM 678 C CA . ALA A 1 94 ? -0.870 -7.497 12.168 1.00 95.69 94 ALA A CA 1
ATOM 679 C C . ALA A 1 94 ? 0.079 -6.602 11.353 1.00 95.69 94 ALA A C 1
ATOM 681 O O . ALA A 1 94 ? 0.613 -7.058 10.344 1.00 95.69 94 ALA A O 1
ATOM 682 N N . ALA A 1 95 ? 0.373 -5.389 11.838 1.00 96.69 95 ALA A N 1
ATOM 683 C CA . ALA A 1 95 ? 1.340 -4.491 11.212 1.00 96.69 95 ALA A CA 1
ATOM 684 C C . ALA A 1 95 ? 2.743 -5.110 11.174 1.00 96.69 95 ALA A C 1
ATOM 686 O O . ALA A 1 95 ? 3.418 -5.003 10.161 1.00 96.69 95 ALA A O 1
ATOM 687 N N . SER A 1 96 ? 3.167 -5.820 12.227 1.00 97.19 96 SER A N 1
ATOM 688 C CA . SER A 1 96 ? 4.477 -6.485 12.261 1.00 97.19 96 SER A CA 1
ATOM 689 C C . SER A 1 96 ? 4.598 -7.621 11.243 1.00 97.19 96 SER A C 1
ATOM 691 O O . SER A 1 96 ? 5.623 -7.737 10.579 1.00 97.19 96 SER A O 1
ATOM 693 N N . VAL A 1 97 ? 3.541 -8.422 11.063 1.00 97.38 97 VAL A N 1
ATOM 694 C CA . VAL A 1 97 ? 3.512 -9.472 10.031 1.00 97.38 97 VAL A CA 1
ATOM 695 C C . VAL A 1 97 ? 3.530 -8.844 8.638 1.00 97.38 97 VAL A C 1
ATOM 697 O O . VAL A 1 97 ? 4.334 -9.238 7.798 1.00 97.38 97 VAL A O 1
ATOM 700 N N . SER A 1 98 ? 2.692 -7.829 8.416 1.00 96.94 98 SER A N 1
ATOM 701 C CA . SER A 1 98 ? 2.628 -7.097 7.149 1.00 96.94 98 SER A CA 1
ATOM 702 C C . SER A 1 98 ? 3.956 -6.412 6.804 1.00 96.94 98 SER A C 1
ATOM 704 O O . SER A 1 98 ? 4.385 -6.469 5.658 1.00 96.94 98 SER A O 1
ATOM 706 N N . ALA A 1 99 ? 4.647 -5.826 7.785 1.00 97.88 99 ALA A N 1
ATOM 707 C CA . ALA A 1 99 ? 5.946 -5.184 7.596 1.00 97.88 99 ALA A CA 1
ATOM 708 C C . ALA A 1 99 ? 7.053 -6.199 7.268 1.00 97.88 99 ALA A C 1
ATOM 710 O O . ALA A 1 99 ? 7.914 -5.924 6.437 1.00 97.88 99 ALA A O 1
ATOM 711 N N . GLY A 1 100 ? 7.011 -7.392 7.870 1.00 97.81 100 GLY A N 1
ATOM 712 C CA . GLY A 1 100 ? 7.905 -8.491 7.501 1.00 97.81 100 GLY A CA 1
ATOM 713 C C . GLY A 1 100 ? 7.694 -8.946 6.054 1.00 97.81 100 GLY A C 1
ATOM 714 O O . GLY A 1 100 ? 8.661 -9.090 5.309 1.00 97.81 100 GLY A O 1
ATOM 715 N N . LEU A 1 101 ? 6.437 -9.096 5.624 1.00 97.44 101 LEU A N 1
ATOM 716 C CA . LEU A 1 101 ? 6.105 -9.409 4.228 1.00 97.44 101 LEU A CA 1
ATOM 717 C C . LEU A 1 101 ? 6.497 -8.275 3.274 1.00 97.44 101 LEU A C 1
ATOM 719 O O . LEU A 1 101 ? 6.998 -8.545 2.186 1.00 97.44 101 LEU A O 1
ATOM 723 N N . TRP A 1 102 ? 6.339 -7.019 3.697 1.00 97.38 102 TRP A N 1
ATOM 724 C CA . TRP A 1 102 ? 6.810 -5.859 2.947 1.00 97.38 102 TRP A CA 1
ATOM 725 C C . TRP A 1 102 ? 8.328 -5.911 2.747 1.00 97.38 102 TRP A C 1
ATOM 727 O O . TRP A 1 102 ? 8.788 -5.737 1.624 1.00 97.38 102 TRP A O 1
ATOM 737 N N . ALA A 1 103 ? 9.105 -6.224 3.789 1.00 97.75 103 ALA A N 1
ATOM 738 C CA . ALA A 1 103 ? 10.559 -6.354 3.686 1.00 97.75 103 ALA A CA 1
ATOM 739 C C . ALA A 1 103 ? 10.973 -7.466 2.710 1.00 97.75 103 ALA A C 1
ATOM 741 O O . ALA A 1 103 ? 11.841 -7.250 1.865 1.00 97.75 103 ALA A O 1
ATOM 742 N N . LEU A 1 104 ? 10.317 -8.630 2.784 1.00 97.69 104 LEU A N 1
ATOM 743 C CA . LEU A 1 104 ? 10.565 -9.748 1.868 1.00 97.69 104 LEU A CA 1
ATOM 744 C C . LEU A 1 104 ? 10.216 -9.388 0.419 1.00 97.69 104 LEU A C 1
ATOM 746 O O . LEU A 1 104 ? 11.001 -9.659 -0.488 1.00 97.69 104 LEU A O 1
ATOM 750 N N . ALA A 1 105 ? 9.070 -8.740 0.197 1.00 95.81 105 ALA A N 1
ATOM 751 C CA . ALA A 1 105 ? 8.662 -8.293 -1.129 1.00 95.81 105 ALA A CA 1
ATOM 752 C C . ALA A 1 105 ? 9.604 -7.210 -1.682 1.00 95.81 105 ALA A C 1
ATOM 754 O O . ALA A 1 105 ? 9.968 -7.269 -2.852 1.00 95.81 105 ALA A O 1
ATOM 755 N N . SER A 1 106 ? 10.065 -6.267 -0.853 1.00 95.75 106 SER A N 1
ATOM 756 C CA . SER A 1 106 ? 11.070 -5.266 -1.241 1.00 95.75 106 SER A CA 1
ATOM 757 C C . SER A 1 106 ? 12.404 -5.908 -1.628 1.00 95.75 106 SER A C 1
ATOM 759 O O . SER A 1 106 ? 12.971 -5.541 -2.654 1.00 95.75 106 SER A O 1
ATOM 761 N N . ALA A 1 107 ? 12.870 -6.912 -0.878 1.00 96.19 107 ALA A N 1
ATOM 762 C CA . ALA A 1 107 ? 14.082 -7.658 -1.221 1.00 96.19 107 ALA A CA 1
ATOM 763 C C . ALA A 1 107 ? 13.928 -8.432 -2.544 1.00 96.19 107 ALA A C 1
ATOM 765 O O . ALA A 1 107 ? 14.840 -8.433 -3.371 1.00 96.19 107 ALA A O 1
ATOM 766 N N . ALA A 1 108 ? 12.759 -9.038 -2.781 1.00 95.62 108 ALA A N 1
ATOM 767 C CA . ALA A 1 108 ? 12.453 -9.679 -4.057 1.00 95.62 108 ALA A CA 1
ATOM 768 C C . ALA A 1 108 ? 12.448 -8.663 -5.211 1.00 95.62 108 ALA A C 1
ATOM 770 O O . ALA A 1 108 ? 13.075 -8.913 -6.237 1.00 95.62 108 ALA A O 1
ATOM 771 N N . VAL A 1 109 ? 11.815 -7.495 -5.034 1.00 92.94 109 VAL A N 1
ATOM 772 C CA . VAL A 1 109 ? 11.848 -6.404 -6.024 1.00 92.94 109 VAL A CA 1
ATOM 773 C C . VAL A 1 109 ? 13.280 -5.951 -6.291 1.00 92.94 109 VAL A C 1
ATOM 775 O O . VAL A 1 109 ? 13.622 -5.765 -7.449 1.00 92.94 109 VAL A O 1
ATOM 778 N N . PHE A 1 110 ? 14.124 -5.811 -5.268 1.00 93.38 110 PHE A N 1
ATOM 779 C CA . PHE A 1 110 ? 15.523 -5.413 -5.436 1.00 93.38 110 PHE A CA 1
ATOM 780 C C . PHE A 1 110 ? 16.297 -6.379 -6.350 1.00 93.38 110 PHE A C 1
ATOM 782 O O . PHE A 1 110 ? 16.928 -5.937 -7.310 1.00 93.38 110 PHE A O 1
ATOM 789 N N . VAL A 1 111 ? 16.195 -7.690 -6.104 1.00 94.25 111 VAL A N 1
ATOM 790 C CA . VAL A 1 111 ? 16.876 -8.720 -6.911 1.00 94.25 111 VAL A CA 1
ATOM 791 C C . VAL A 1 111 ? 16.282 -8.822 -8.318 1.00 94.25 111 VAL A C 1
ATOM 793 O O . VAL A 1 111 ? 17.020 -8.879 -9.300 1.00 94.25 111 VAL A O 1
ATOM 796 N N . LEU A 1 112 ? 14.953 -8.835 -8.433 1.00 92.44 112 LEU A N 1
ATOM 797 C CA . LEU A 1 112 ? 14.273 -9.000 -9.719 1.00 92.44 112 LEU A CA 1
ATOM 798 C C . LEU A 1 112 ? 14.417 -7.757 -10.601 1.00 92.44 112 LEU A C 1
ATOM 800 O O . LEU A 1 112 ? 14.615 -7.893 -11.801 1.00 92.44 112 LEU A O 1
ATOM 804 N N . ALA A 1 113 ? 14.389 -6.555 -10.020 1.00 89.75 113 ALA A N 1
ATOM 805 C CA . ALA A 1 113 ? 14.675 -5.324 -10.752 1.00 89.75 113 ALA A CA 1
ATOM 806 C C . ALA A 1 113 ? 16.123 -5.306 -11.247 1.00 89.75 113 ALA A C 1
ATOM 808 O O . ALA A 1 113 ? 16.370 -4.885 -12.372 1.00 89.75 113 ALA A O 1
ATOM 809 N N . TYR A 1 114 ? 17.074 -5.810 -10.452 1.00 91.31 114 TYR A N 1
ATOM 810 C CA . TYR A 1 114 ? 18.447 -5.930 -10.924 1.00 91.31 114 TYR A CA 1
ATOM 811 C C . TYR A 1 114 ? 18.556 -6.892 -12.113 1.00 91.31 114 TYR A C 1
ATOM 813 O O . TYR A 1 114 ? 19.110 -6.518 -13.142 1.00 91.31 114 TYR A O 1
ATOM 821 N N . SER A 1 115 ? 17.972 -8.090 -12.001 1.00 91.50 115 SER A N 1
ATOM 822 C CA . SER A 1 115 ? 17.921 -9.068 -13.097 1.00 91.50 115 SER A CA 1
ATOM 823 C C . SER A 1 115 ? 17.326 -8.465 -14.372 1.00 91.50 115 SER A C 1
ATOM 825 O O . SER A 1 115 ? 17.927 -8.608 -15.433 1.00 91.50 115 SER A O 1
ATOM 827 N N . ASP A 1 116 ? 16.218 -7.729 -14.249 1.00 87.44 116 ASP A N 1
ATOM 828 C CA . ASP A 1 116 ? 15.544 -7.037 -15.352 1.00 87.44 116 ASP A CA 1
ATOM 829 C C . ASP A 1 116 ? 16.461 -6.001 -16.022 1.00 87.44 116 ASP A C 1
ATOM 831 O O . ASP A 1 116 ? 16.682 -6.057 -17.228 1.00 87.44 116 ASP A O 1
ATOM 835 N N . THR A 1 117 ? 17.098 -5.128 -15.233 1.00 86.00 117 THR A N 1
ATOM 836 C CA . THR A 1 117 ? 18.030 -4.114 -15.764 1.00 86.00 117 THR A CA 1
ATOM 837 C C . THR A 1 117 ? 19.313 -4.692 -16.356 1.00 86.00 117 THR A C 1
ATOM 839 O O . THR A 1 117 ? 19.859 -4.132 -17.303 1.00 86.00 117 THR A O 1
ATOM 842 N N . ALA A 1 118 ? 19.817 -5.793 -15.799 1.00 86.81 118 ALA A N 1
ATOM 843 C CA . ALA A 1 118 ? 21.022 -6.455 -16.280 1.00 86.81 118 ALA A CA 1
ATOM 844 C C . ALA A 1 118 ? 20.752 -7.323 -17.517 1.00 86.81 118 ALA A C 1
ATOM 846 O O . ALA A 1 118 ? 21.700 -7.668 -18.222 1.00 86.81 118 ALA A O 1
ATOM 847 N N . GLY A 1 119 ? 19.491 -7.703 -17.759 1.00 87.50 119 GLY A N 1
ATOM 848 C CA . GLY A 1 119 ? 19.112 -8.668 -18.789 1.00 87.50 119 GLY A CA 1
ATOM 849 C C . GLY A 1 119 ? 19.717 -10.057 -18.560 1.00 87.50 119 GLY A C 1
ATOM 850 O O . GLY A 1 119 ? 20.016 -10.765 -19.517 1.00 87.50 119 GLY A O 1
ATOM 851 N N . VAL A 1 120 ? 19.946 -10.420 -17.293 1.00 89.75 120 VAL A N 1
ATOM 852 C CA . VAL A 1 120 ? 20.575 -11.681 -16.867 1.00 89.75 120 VAL A CA 1
ATOM 853 C C . VAL A 1 120 ? 19.654 -12.379 -15.874 1.00 89.75 120 VAL A C 1
ATOM 855 O O . VAL A 1 120 ? 19.124 -11.744 -14.959 1.00 89.75 120 VAL A O 1
ATOM 858 N N . ALA A 1 121 ? 19.466 -13.689 -16.027 1.00 90.38 121 ALA A N 1
ATOM 859 C CA . ALA A 1 121 ? 18.575 -14.465 -15.171 1.00 90.38 121 ALA A CA 1
ATOM 860 C C . ALA A 1 121 ? 19.063 -14.531 -13.710 1.00 90.38 121 ALA A C 1
ATOM 862 O O . ALA A 1 121 ? 20.253 -14.666 -13.438 1.00 90.38 121 ALA A O 1
ATOM 863 N N . VAL A 1 122 ? 18.127 -14.528 -12.750 1.00 90.38 122 VAL A N 1
ATOM 864 C CA . VAL A 1 122 ? 18.424 -14.581 -11.296 1.00 90.38 122 VAL A CA 1
ATOM 865 C C . VAL A 1 122 ? 19.247 -15.805 -10.887 1.00 90.38 122 VAL A C 1
ATOM 867 O O . VAL A 1 122 ? 20.038 -15.747 -9.946 1.00 90.38 122 VAL A O 1
ATOM 870 N N . LEU A 1 123 ? 19.056 -16.923 -11.585 1.00 89.62 123 LEU A N 1
ATOM 871 C CA . LEU A 1 123 ? 19.754 -18.177 -11.303 1.00 89.62 123 LEU A CA 1
ATOM 872 C C . LEU A 1 123 ? 21.184 -18.199 -11.862 1.00 89.62 123 LEU A C 1
ATOM 874 O O . LEU A 1 123 ? 21.939 -19.117 -11.548 1.00 89.62 123 LEU A O 1
ATOM 878 N N . GLU A 1 124 ? 21.570 -17.213 -12.675 1.00 90.31 124 GLU A N 1
ATOM 879 C CA . GLU A 1 124 ? 22.895 -17.167 -13.277 1.00 90.31 124 GLU A CA 1
ATOM 880 C C . GLU A 1 124 ? 23.931 -16.584 -12.294 1.00 90.31 124 GLU A C 1
ATOM 882 O O . GLU A 1 124 ? 23.733 -15.489 -11.758 1.00 90.31 124 GLU A O 1
ATOM 887 N N . PRO A 1 125 ? 25.074 -17.258 -12.057 1.00 91.75 125 PRO A N 1
ATOM 888 C CA . PRO A 1 125 ? 26.099 -16.766 -11.131 1.00 91.75 125 PRO A CA 1
ATOM 889 C C . PRO A 1 125 ? 26.680 -15.396 -11.510 1.00 91.75 125 PRO A C 1
ATOM 891 O O . PRO A 1 125 ? 27.091 -14.632 -10.636 1.00 91.75 125 PRO A O 1
ATOM 894 N N . SER A 1 126 ? 26.700 -15.074 -12.807 1.00 91.00 126 SER A N 1
ATOM 895 C CA . SER A 1 126 ? 27.234 -13.820 -13.352 1.00 91.00 126 SER A CA 1
ATOM 896 C C . SER A 1 126 ? 26.492 -12.581 -12.834 1.00 91.00 126 SER A C 1
ATOM 898 O O . SER A 1 126 ? 27.123 -11.537 -12.640 1.00 91.00 126 SER A O 1
ATOM 900 N N . LEU A 1 127 ? 25.192 -12.710 -12.534 1.00 90.94 127 LEU A N 1
ATOM 901 C CA . LEU A 1 127 ? 24.382 -11.659 -11.919 1.00 90.94 127 LEU A CA 1
ATOM 902 C C . LEU A 1 127 ? 24.952 -11.286 -10.544 1.00 90.94 127 LEU A C 1
ATOM 904 O O . LEU A 1 127 ? 25.260 -10.130 -10.267 1.00 90.94 127 LEU A O 1
ATOM 908 N N . TRP A 1 128 ? 25.162 -12.282 -9.688 1.00 92.12 128 TRP A N 1
ATOM 909 C CA . TRP A 1 128 ? 25.568 -12.074 -8.298 1.00 92.12 128 TRP A CA 1
ATOM 910 C C . TRP A 1 128 ? 26.975 -11.490 -8.165 1.00 92.12 128 TRP A C 1
ATOM 912 O O . TRP A 1 128 ? 27.214 -10.668 -7.282 1.00 92.12 128 TRP A O 1
ATOM 922 N N . VAL A 1 129 ? 27.882 -11.838 -9.082 1.00 93.06 129 VAL A N 1
ATOM 923 C CA . VAL A 1 129 ? 29.238 -11.263 -9.140 1.00 93.06 129 VAL A CA 1
ATOM 924 C C . VAL A 1 129 ? 29.205 -9.753 -9.415 1.00 93.06 129 VAL A C 1
ATOM 926 O O . VAL A 1 129 ? 30.049 -9.016 -8.908 1.00 93.06 129 VAL A O 1
ATOM 929 N N . ARG A 1 130 ? 28.227 -9.274 -10.192 1.00 91.62 130 ARG A N 1
ATOM 930 C CA . ARG A 1 130 ? 28.101 -7.863 -10.603 1.00 91.62 130 ARG A CA 1
ATOM 931 C C . ARG A 1 130 ? 27.182 -7.032 -9.694 1.00 91.62 130 ARG A C 1
ATOM 933 O O . ARG A 1 130 ? 27.147 -5.807 -9.819 1.00 91.62 130 ARG A O 1
ATOM 940 N N . MET A 1 131 ? 26.497 -7.668 -8.742 1.00 90.62 131 MET A N 1
ATOM 941 C CA . MET A 1 131 ? 25.603 -7.021 -7.773 1.00 90.62 131 MET A CA 1
ATOM 942 C C . MET A 1 131 ? 26.248 -5.836 -7.019 1.00 90.62 131 MET A C 1
ATOM 944 O O . MET A 1 131 ? 25.580 -4.810 -6.867 1.00 90.62 131 MET A O 1
ATOM 948 N N . PRO A 1 132 ? 27.530 -5.883 -6.590 1.00 93.31 132 PRO A N 1
ATOM 949 C CA . PRO A 1 132 ? 28.159 -4.730 -5.944 1.00 93.31 132 PRO A CA 1
ATOM 950 C C . PRO A 1 132 ? 28.217 -3.490 -6.844 1.00 93.31 132 PRO A C 1
ATOM 952 O O . PRO A 1 132 ? 27.982 -2.382 -6.371 1.00 93.31 132 PRO A O 1
ATOM 955 N N . THR A 1 133 ? 28.469 -3.661 -8.146 1.00 90.62 133 THR A N 1
ATOM 956 C CA . THR A 1 133 ? 28.482 -2.555 -9.116 1.00 90.62 133 THR A CA 1
ATOM 957 C C . THR A 1 133 ? 27.095 -1.939 -9.261 1.00 90.62 133 THR A C 1
ATOM 959 O O . THR A 1 133 ? 26.966 -0.721 -9.280 1.00 90.62 133 THR A O 1
ATOM 962 N N . TYR A 1 134 ? 26.044 -2.760 -9.299 1.00 87.94 134 TYR A N 1
ATOM 963 C CA . TYR A 1 134 ? 24.668 -2.262 -9.330 1.00 87.94 134 TYR A CA 1
ATOM 964 C C . TYR A 1 134 ? 24.325 -1.434 -8.089 1.00 87.94 134 TYR A C 1
ATOM 966 O O . TYR A 1 134 ? 23.770 -0.346 -8.197 1.00 87.94 134 TYR A O 1
ATOM 974 N N . ILE A 1 135 ? 24.712 -1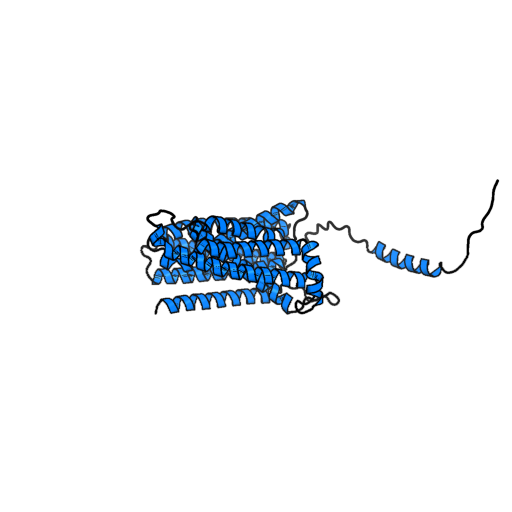.915 -6.908 1.00 91.50 135 ILE A N 1
ATOM 975 C CA . ILE A 1 135 ? 24.474 -1.205 -5.648 1.00 91.50 135 ILE A CA 1
ATOM 976 C C . ILE A 1 135 ? 25.236 0.121 -5.591 1.00 91.50 135 ILE A C 1
ATOM 978 O O . ILE A 1 135 ? 24.704 1.100 -5.081 1.00 91.50 135 ILE A O 1
ATOM 982 N N . MET A 1 136 ? 26.478 0.159 -6.073 1.00 91.12 136 MET A N 1
ATOM 983 C CA . MET A 1 136 ? 27.354 1.319 -5.885 1.00 91.12 136 MET A CA 1
ATOM 984 C C . MET A 1 136 ? 27.248 2.349 -7.007 1.00 91.12 136 MET A C 1
ATOM 986 O O . MET A 1 136 ? 27.490 3.528 -6.761 1.00 91.12 136 MET A O 1
ATOM 990 N N . SER A 1 137 ? 26.893 1.930 -8.220 1.00 87.25 137 SER A N 1
ATOM 991 C CA . SER A 1 137 ? 27.019 2.761 -9.424 1.00 87.25 137 SER A CA 1
ATOM 992 C C . SER A 1 137 ? 25.703 3.014 -10.156 1.00 87.25 137 SER A C 1
ATOM 994 O O . SER A 1 137 ? 25.707 3.752 -11.135 1.00 87.25 137 SER A O 1
ATOM 996 N N . VAL A 1 138 ? 24.592 2.410 -9.721 1.00 87.25 138 VAL A N 1
ATOM 997 C CA . VAL A 1 138 ? 23.284 2.574 -10.370 1.00 87.25 138 VAL A CA 1
ATOM 998 C C . VAL A 1 138 ? 22.285 3.169 -9.382 1.00 87.25 138 VAL A C 1
ATOM 1000 O O . VAL A 1 138 ? 21.994 2.562 -8.350 1.00 87.25 138 VAL A O 1
ATOM 1003 N N . ASP A 1 139 ? 21.700 4.319 -9.728 1.00 86.06 139 ASP A N 1
ATOM 1004 C CA . ASP A 1 139 ? 20.746 5.046 -8.873 1.00 86.06 139 ASP A CA 1
ATOM 1005 C C . ASP A 1 139 ? 19.546 4.181 -8.470 1.00 86.06 139 ASP A C 1
ATOM 1007 O O . ASP A 1 139 ? 19.127 4.167 -7.312 1.00 86.06 139 ASP A O 1
ATOM 1011 N N . LEU A 1 140 ? 19.022 3.385 -9.409 1.00 85.44 140 LEU A N 1
ATOM 1012 C CA . LEU A 1 140 ? 17.934 2.445 -9.139 1.00 85.44 140 LEU A CA 1
ATOM 1013 C C . LEU A 1 140 ? 18.344 1.366 -8.119 1.00 85.44 140 LEU A C 1
ATOM 1015 O O . LEU A 1 140 ? 17.534 0.969 -7.275 1.00 85.44 140 LEU A O 1
ATOM 1019 N N . GLY A 1 141 ? 19.595 0.903 -8.175 1.00 87.94 141 GLY A N 1
ATOM 1020 C CA . GLY A 1 141 ? 20.150 -0.051 -7.217 1.00 87.94 141 GLY A CA 1
ATOM 1021 C C . GLY A 1 141 ? 20.272 0.552 -5.824 1.00 87.94 141 GLY A C 1
ATOM 1022 O O . GLY A 1 141 ? 19.787 -0.041 -4.856 1.00 87.94 141 GLY A O 1
ATOM 1023 N N . GLN A 1 142 ? 20.818 1.766 -5.730 1.00 90.88 142 GLN A N 1
ATOM 1024 C CA . GLN A 1 142 ? 20.913 2.520 -4.479 1.00 90.88 142 GLN A CA 1
ATOM 1025 C C . GLN A 1 142 ? 19.530 2.783 -3.867 1.00 90.88 142 GLN A C 1
ATOM 1027 O O . GLN A 1 142 ? 19.304 2.495 -2.689 1.00 90.88 142 GLN A O 1
ATOM 1032 N N . ALA A 1 143 ? 18.570 3.260 -4.662 1.00 89.62 143 ALA A N 1
ATOM 1033 C CA . ALA A 1 143 ? 17.225 3.577 -4.190 1.00 89.62 143 ALA A CA 1
ATOM 1034 C C . ALA A 1 143 ? 16.477 2.339 -3.669 1.00 89.62 143 ALA A C 1
ATOM 1036 O O . ALA A 1 143 ? 15.864 2.389 -2.597 1.00 89.62 143 ALA A O 1
ATOM 1037 N N . ASN A 1 144 ? 16.559 1.206 -4.376 1.00 90.06 144 ASN A N 1
ATOM 1038 C CA . ASN A 1 144 ? 15.943 -0.042 -3.922 1.00 90.06 144 ASN A CA 1
ATOM 1039 C C . ASN A 1 144 ? 16.633 -0.613 -2.670 1.00 90.06 144 ASN A C 1
ATOM 1041 O O . ASN A 1 144 ? 15.948 -1.158 -1.798 1.00 90.06 144 ASN A O 1
ATOM 1045 N N . LEU A 1 145 ? 17.956 -0.461 -2.536 1.00 93.12 145 LEU A N 1
ATOM 1046 C CA . LEU A 1 145 ? 18.682 -0.862 -1.328 1.00 93.12 145 LEU A CA 1
ATOM 1047 C C . LEU A 1 145 ? 18.274 -0.009 -0.119 1.00 93.12 145 LEU A C 1
ATOM 1049 O O . LEU A 1 145 ? 17.967 -0.554 0.946 1.00 93.12 145 LEU A O 1
ATOM 1053 N N . ILE A 1 146 ? 18.223 1.317 -0.285 1.00 93.81 146 ILE A N 1
ATOM 1054 C CA . ILE A 1 146 ? 17.776 2.252 0.757 1.00 93.81 146 ILE A CA 1
ATOM 1055 C C . ILE A 1 146 ? 16.331 1.933 1.150 1.00 93.81 146 ILE A C 1
ATOM 1057 O O . ILE A 1 146 ? 16.042 1.787 2.338 1.00 93.81 146 ILE A O 1
ATOM 1061 N N . SER A 1 147 ? 15.435 1.749 0.173 1.00 92.12 147 SER A N 1
ATOM 1062 C CA . SER A 1 147 ? 14.042 1.358 0.425 1.00 92.12 147 SER A CA 1
ATOM 1063 C C . SER A 1 147 ? 13.963 0.068 1.240 1.00 92.12 147 SER A C 1
ATOM 1065 O O . SER A 1 147 ? 13.331 0.040 2.294 1.00 92.12 147 SER A O 1
ATOM 1067 N N . THR A 1 148 ? 14.661 -0.985 0.807 1.00 94.44 148 THR A N 1
ATOM 1068 C CA . THR A 1 148 ? 14.648 -2.287 1.488 1.00 94.44 148 THR A CA 1
ATOM 1069 C C . THR A 1 148 ? 15.170 -2.169 2.919 1.00 94.44 148 THR A C 1
ATOM 1071 O O . THR A 1 148 ? 14.557 -2.703 3.843 1.00 94.44 148 THR A O 1
ATOM 1074 N N . THR A 1 149 ? 16.240 -1.402 3.130 1.00 96.38 149 THR A N 1
ATOM 1075 C CA . THR A 1 149 ? 16.826 -1.170 4.459 1.00 96.38 149 THR A CA 1
ATOM 1076 C C . THR A 1 149 ? 15.861 -0.429 5.387 1.00 96.38 149 THR A C 1
ATOM 1078 O O . THR A 1 149 ? 15.660 -0.845 6.530 1.00 96.38 149 THR A O 1
ATOM 1081 N N . LEU A 1 150 ? 15.205 0.628 4.896 1.00 97.00 150 LEU A N 1
ATOM 1082 C CA . LEU A 1 150 ? 14.195 1.361 5.664 1.00 97.00 150 LEU A CA 1
ATOM 1083 C C . LEU A 1 150 ? 13.008 0.465 6.031 1.00 97.00 150 LEU A C 1
ATOM 1085 O O . LEU A 1 150 ? 12.536 0.502 7.165 1.00 97.00 150 LEU A O 1
ATOM 1089 N N . VAL A 1 151 ? 12.553 -0.386 5.112 1.00 96.88 151 VAL A N 1
ATOM 1090 C CA . VAL A 1 151 ? 11.449 -1.320 5.374 1.00 96.88 151 VAL A CA 1
ATOM 1091 C C . VAL A 1 151 ? 11.841 -2.393 6.395 1.00 96.88 151 VAL A C 1
ATOM 1093 O O . VAL A 1 151 ? 11.036 -2.734 7.265 1.00 96.88 151 VAL A O 1
ATOM 1096 N N . VAL A 1 152 ? 13.083 -2.886 6.367 1.00 97.94 152 VAL A N 1
ATOM 1097 C CA . VAL A 1 152 ? 13.609 -3.773 7.419 1.00 97.94 152 VAL A CA 1
ATOM 1098 C C . VAL A 1 152 ? 13.600 -3.061 8.776 1.00 97.94 152 VAL A C 1
ATOM 1100 O O . VAL A 1 152 ? 13.127 -3.636 9.759 1.00 97.94 152 VAL A O 1
ATOM 1103 N N . ALA A 1 153 ? 14.029 -1.798 8.837 1.00 97.94 153 ALA A N 1
ATOM 1104 C CA . ALA A 1 153 ? 13.972 -1.004 10.064 1.00 97.94 153 ALA A CA 1
ATOM 1105 C C . ALA A 1 153 ? 12.529 -0.805 10.563 1.00 97.94 153 ALA A C 1
ATOM 1107 O O . ALA A 1 153 ? 12.275 -0.931 11.759 1.00 97.94 153 ALA A O 1
ATOM 1108 N N . VAL A 1 154 ? 11.564 -0.579 9.664 1.00 98.00 154 VAL A N 1
ATOM 1109 C CA . VAL A 1 154 ? 10.129 -0.505 10.000 1.00 98.00 154 VAL A CA 1
ATOM 1110 C C . VAL A 1 154 ? 9.615 -1.836 10.549 1.00 98.00 154 VAL A C 1
ATOM 1112 O O . VAL A 1 154 ? 8.909 -1.844 11.555 1.00 98.00 154 VAL A O 1
ATOM 1115 N N . SER A 1 155 ? 9.992 -2.965 9.943 1.00 97.56 155 SER A N 1
ATOM 1116 C CA . SER A 1 155 ? 9.631 -4.306 10.425 1.00 97.56 155 SER A CA 1
ATOM 1117 C C . SER A 1 155 ? 10.137 -4.552 11.849 1.00 97.56 155 SER A C 1
ATOM 1119 O O . SER A 1 155 ? 9.364 -4.941 12.732 1.00 97.56 155 SER A O 1
ATOM 1121 N N . LEU A 1 156 ? 11.407 -4.231 12.114 1.00 97.62 156 LEU A N 1
ATOM 1122 C CA . LEU A 1 156 ? 11.985 -4.298 13.458 1.00 97.62 156 LEU A CA 1
ATOM 1123 C C . LEU A 1 156 ? 11.301 -3.314 14.418 1.00 97.62 156 LEU A C 1
ATOM 1125 O O . LEU A 1 156 ? 10.969 -3.682 15.545 1.00 97.62 156 LEU A O 1
ATOM 1129 N N . GLY A 1 157 ? 11.005 -2.099 13.957 1.00 97.12 157 GLY A N 1
ATOM 1130 C CA . GLY A 1 157 ? 10.254 -1.090 14.700 1.00 97.12 157 GLY A CA 1
ATOM 1131 C C . GLY A 1 157 ? 8.870 -1.586 15.121 1.00 97.12 157 GLY A C 1
ATOM 1132 O O . GLY A 1 157 ? 8.486 -1.421 16.277 1.00 97.12 157 GLY A O 1
ATOM 1133 N N . CYS A 1 158 ? 8.149 -2.291 14.245 1.00 96.31 158 CYS A N 1
ATOM 1134 C CA . CYS A 1 158 ? 6.880 -2.933 14.587 1.00 96.31 158 CYS A CA 1
ATOM 1135 C C . CYS A 1 158 ? 7.042 -3.990 15.692 1.00 96.31 158 CYS A C 1
ATOM 1137 O O . CYS A 1 158 ? 6.152 -4.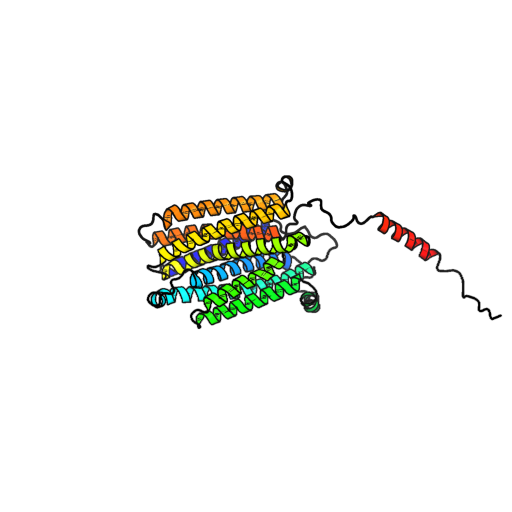127 16.530 1.00 96.31 158 CYS A O 1
ATOM 1139 N N . LEU A 1 159 ? 8.154 -4.736 15.733 1.00 95.88 159 LEU A N 1
ATOM 1140 C CA . LEU A 1 159 ? 8.432 -5.683 16.824 1.00 95.88 159 LEU A CA 1
ATOM 1141 C C . LEU A 1 159 ? 8.708 -4.964 18.149 1.00 95.88 159 LEU A C 1
ATOM 1143 O O . LEU A 1 159 ? 8.247 -5.429 19.194 1.00 95.88 159 LEU A O 1
ATOM 1147 N N . VAL A 1 160 ? 9.407 -3.827 18.108 1.00 95.00 160 VAL A N 1
ATOM 1148 C CA . VAL A 1 160 ? 9.628 -2.963 19.279 1.00 95.00 160 VAL A CA 1
ATOM 1149 C C . VAL A 1 160 ? 8.304 -2.385 19.779 1.00 95.00 160 VAL A C 1
ATOM 1151 O O . VAL A 1 160 ? 8.011 -2.481 20.970 1.00 95.00 160 VAL A O 1
ATOM 1154 N N . ALA A 1 161 ? 7.450 -1.898 18.879 1.00 93.69 161 ALA A N 1
ATOM 1155 C CA . ALA A 1 161 ? 6.138 -1.338 19.203 1.00 93.69 161 ALA A CA 1
ATOM 1156 C C . ALA A 1 161 ? 5.154 -2.349 19.821 1.00 93.69 161 ALA A C 1
ATOM 1158 O O . ALA A 1 161 ? 4.123 -1.963 20.359 1.00 93.69 161 ALA A O 1
ATOM 1159 N N . ARG A 1 162 ? 5.458 -3.655 19.789 1.00 91.88 162 ARG A N 1
ATOM 1160 C CA . ARG A 1 162 ? 4.692 -4.667 20.542 1.00 91.88 162 ARG A CA 1
ATOM 1161 C C . ARG A 1 162 ? 5.006 -4.676 22.038 1.00 91.88 162 ARG A C 1
ATOM 1163 O O . ARG A 1 162 ? 4.252 -5.286 22.790 1.00 91.88 162 ARG A O 1
ATOM 1170 N N . LYS A 1 163 ? 6.144 -4.106 22.439 1.00 91.00 163 LYS A N 1
ATOM 1171 C CA . LYS A 1 163 ? 6.652 -4.103 23.819 1.00 91.00 163 LYS A CA 1
ATOM 1172 C C . LYS A 1 163 ? 6.718 -2.698 24.409 1.00 91.00 163 LYS A C 1
ATOM 1174 O O . LYS A 1 163 ? 6.564 -2.551 25.615 1.00 91.00 163 LYS A O 1
ATOM 1179 N N . VAL A 1 164 ? 6.999 -1.704 23.570 1.00 89.31 164 VAL A N 1
ATOM 1180 C CA . VAL A 1 164 ? 7.162 -0.309 23.971 1.00 89.31 164 VAL A CA 1
ATOM 1181 C C . VAL A 1 164 ? 5.900 0.455 23.621 1.00 89.31 164 VAL A C 1
ATOM 1183 O O . VAL A 1 164 ? 5.572 0.652 22.450 1.00 89.31 164 VAL A O 1
ATOM 1186 N N . ASP A 1 165 ? 5.221 0.889 24.669 1.00 81.56 165 ASP A N 1
ATOM 1187 C CA . ASP A 1 165 ? 4.061 1.755 24.591 1.00 81.56 165 ASP A CA 1
ATOM 1188 C C . ASP A 1 165 ? 4.390 3.065 23.850 1.00 81.56 165 ASP A C 1
ATOM 1190 O O . ASP A 1 165 ? 5.453 3.652 24.034 1.00 81.56 165 ASP A O 1
ATOM 1194 N N . ASP A 1 166 ? 3.462 3.521 23.005 1.00 84.75 166 ASP A N 1
ATOM 1195 C CA . ASP A 1 166 ? 3.529 4.776 22.235 1.00 84.75 166 ASP A CA 1
ATOM 1196 C C . ASP A 1 166 ? 4.598 4.844 21.119 1.00 84.75 166 ASP A C 1
ATOM 1198 O O . ASP A 1 166 ? 4.647 5.824 20.366 1.00 84.75 166 ASP A O 1
ATOM 1202 N N . ALA A 1 167 ? 5.371 3.774 20.897 1.00 92.00 167 ALA A N 1
ATOM 1203 C CA . ALA A 1 167 ? 6.318 3.679 19.781 1.00 92.00 167 ALA A CA 1
ATOM 1204 C C . ALA A 1 167 ? 5.642 3.670 18.391 1.00 92.00 167 ALA A C 1
ATOM 1206 O O . ALA A 1 167 ? 6.305 3.889 17.376 1.00 92.00 167 ALA A O 1
ATOM 1207 N N . GLU A 1 168 ? 4.325 3.454 18.305 1.00 93.31 168 GLU A N 1
ATOM 1208 C CA . GLU A 1 168 ? 3.616 3.299 17.030 1.00 93.31 168 GLU A CA 1
ATOM 1209 C C . GLU A 1 168 ? 3.636 4.569 16.172 1.00 93.31 168 GLU A C 1
ATOM 1211 O O . GLU A 1 168 ? 3.594 4.462 14.949 1.00 93.31 168 GLU A O 1
ATOM 1216 N N . ILE A 1 169 ? 3.726 5.762 16.779 1.00 95.06 169 ILE A N 1
ATOM 1217 C CA . ILE A 1 169 ? 3.859 7.016 16.015 1.00 95.06 169 ILE A CA 1
ATOM 1218 C C . ILE A 1 169 ? 5.213 7.055 15.308 1.00 95.06 169 ILE A C 1
ATOM 1220 O O . ILE A 1 169 ? 5.271 7.357 14.120 1.00 95.06 169 ILE A O 1
ATOM 1224 N N . ALA A 1 170 ? 6.296 6.730 16.018 1.00 96.50 170 ALA A N 1
ATOM 1225 C CA . ALA A 1 170 ? 7.635 6.732 15.439 1.00 96.50 170 ALA A CA 1
ATOM 1226 C C . ALA A 1 170 ? 7.739 5.717 14.291 1.00 96.50 170 ALA A C 1
ATOM 1228 O O . ALA A 1 170 ? 8.261 6.039 13.225 1.00 96.50 170 ALA A O 1
ATOM 1229 N N . VAL A 1 171 ? 7.168 4.521 14.472 1.00 97.31 171 VAL A N 1
ATOM 1230 C CA . VAL A 1 171 ? 7.139 3.491 13.423 1.00 97.31 171 VAL A CA 1
ATOM 1231 C C . VAL A 1 171 ? 6.253 3.910 12.247 1.00 97.31 171 VAL A C 1
ATOM 1233 O O . VAL A 1 171 ? 6.635 3.688 11.101 1.00 97.31 171 VAL A O 1
ATOM 1236 N N . LEU A 1 172 ? 5.114 4.568 12.496 1.00 97.69 172 LEU A N 1
ATOM 1237 C CA . LEU A 1 172 ? 4.278 5.138 11.438 1.00 97.69 172 LEU A CA 1
ATOM 1238 C C . LEU A 1 172 ? 5.061 6.163 10.610 1.00 97.69 172 LEU A C 1
ATOM 1240 O O . LEU A 1 172 ? 5.095 6.052 9.387 1.00 97.69 172 LEU A O 1
ATOM 1244 N N . LEU A 1 173 ? 5.724 7.122 11.257 1.00 97.31 173 LEU A N 1
ATOM 1245 C CA . LEU A 1 173 ? 6.535 8.123 10.561 1.00 97.31 173 LEU A CA 1
ATOM 1246 C C . LEU A 1 173 ? 7.669 7.466 9.765 1.00 97.31 173 LEU A C 1
ATOM 1248 O O . LEU A 1 173 ? 7.834 7.772 8.588 1.00 97.31 173 LEU A O 1
ATOM 1252 N N . GLY A 1 174 ? 8.375 6.495 10.354 1.00 97.12 174 GLY A N 1
ATOM 1253 C CA . GLY A 1 174 ? 9.394 5.712 9.649 1.00 97.12 174 GLY A CA 1
ATOM 1254 C C . GLY A 1 174 ? 8.839 4.969 8.429 1.00 97.12 174 GLY A C 1
ATOM 1255 O O . GLY A 1 174 ? 9.471 4.956 7.375 1.00 97.12 174 GLY A O 1
ATOM 1256 N N . SER A 1 175 ? 7.631 4.409 8.538 1.00 97.50 175 SER A N 1
ATOM 1257 C CA . SER A 1 175 ? 6.968 3.707 7.432 1.00 97.50 175 SER A CA 1
ATOM 1258 C C . SER A 1 175 ? 6.544 4.637 6.295 1.00 97.50 175 SER A C 1
ATOM 1260 O O . SER A 1 175 ? 6.654 4.257 5.134 1.00 97.50 175 SER A O 1
ATOM 1262 N N . LEU A 1 176 ? 6.132 5.871 6.603 1.00 97.06 176 LEU A N 1
ATOM 1263 C CA . LEU A 1 176 ? 5.847 6.888 5.589 1.00 97.06 176 LEU A CA 1
ATOM 1264 C C . LEU A 1 176 ? 7.136 7.334 4.889 1.00 97.06 176 LEU A C 1
ATOM 1266 O O . LEU A 1 176 ? 7.163 7.419 3.664 1.00 97.06 176 LEU A O 1
ATOM 1270 N N . SER A 1 177 ? 8.223 7.536 5.638 1.00 95.31 177 SER A N 1
ATOM 1271 C CA . SER A 1 177 ? 9.536 7.868 5.067 1.00 95.31 177 SER A CA 1
ATOM 1272 C C . SER A 1 177 ? 10.080 6.763 4.154 1.00 95.31 177 SER A C 1
ATOM 1274 O O . SER A 1 177 ? 10.718 7.060 3.148 1.00 95.31 177 SER A O 1
ATOM 1276 N N . ALA A 1 178 ? 9.786 5.491 4.443 1.00 95.62 178 ALA A N 1
ATOM 1277 C CA . ALA A 1 178 ? 10.195 4.359 3.606 1.00 95.62 178 ALA A CA 1
ATOM 1278 C C . ALA A 1 178 ? 9.535 4.341 2.209 1.00 95.62 178 ALA A C 1
ATOM 1280 O O . ALA A 1 178 ? 10.025 3.647 1.315 1.00 95.62 178 ALA A O 1
ATOM 1281 N N . LEU A 1 179 ? 8.466 5.121 1.990 1.00 94.12 179 LEU A N 1
ATOM 1282 C CA . LEU A 1 179 ? 7.871 5.321 0.662 1.00 94.12 179 LEU A CA 1
ATOM 1283 C C . LEU A 1 179 ? 8.681 6.284 -0.215 1.00 94.12 179 LEU A C 1
ATOM 1285 O O . LEU A 1 179 ? 8.536 6.254 -1.437 1.00 94.12 179 LEU A O 1
ATOM 1289 N N . TRP A 1 180 ? 9.526 7.131 0.380 1.00 92.69 180 TRP A N 1
ATOM 1290 C CA . TRP A 1 180 ? 10.247 8.173 -0.351 1.00 92.69 180 TRP A CA 1
ATOM 1291 C C . TRP A 1 180 ? 11.173 7.618 -1.441 1.00 92.69 180 TRP A C 1
ATOM 1293 O O . TRP A 1 180 ? 11.008 8.026 -2.589 1.00 92.69 180 TRP A O 1
ATOM 1303 N N . PRO A 1 181 ? 12.066 6.639 -1.171 1.00 90.00 181 PRO A N 1
ATOM 1304 C CA . PRO A 1 181 ? 12.943 6.115 -2.217 1.00 90.00 181 PRO A CA 1
ATOM 1305 C C . PRO A 1 181 ? 12.161 5.482 -3.372 1.00 90.00 181 PRO A C 1
ATOM 1307 O O . PRO A 1 181 ? 12.559 5.604 -4.523 1.00 90.00 181 PRO A O 1
ATOM 1310 N N . VAL A 1 182 ? 11.010 4.859 -3.086 1.00 86.50 182 VAL A N 1
ATOM 1311 C CA . VAL A 1 182 ? 10.127 4.311 -4.127 1.00 86.50 182 VAL A CA 1
ATOM 1312 C C . VAL A 1 182 ? 9.588 5.434 -5.014 1.00 86.50 182 VAL A C 1
ATOM 1314 O O . VAL A 1 182 ? 9.624 5.312 -6.236 1.00 86.50 182 VAL A O 1
ATOM 1317 N N . ALA A 1 183 ? 9.147 6.546 -4.422 1.00 88.00 183 ALA A N 1
ATOM 1318 C CA . ALA A 1 183 ? 8.678 7.706 -5.175 1.00 88.00 183 ALA A CA 1
ATOM 1319 C C . ALA A 1 183 ? 9.791 8.355 -6.021 1.00 88.00 183 ALA A C 1
ATOM 1321 O O . ALA A 1 183 ? 9.520 8.823 -7.126 1.00 88.00 183 ALA A O 1
ATOM 1322 N N . SER A 1 184 ? 11.040 8.330 -5.544 1.00 84.38 184 SER A N 1
ATOM 1323 C CA . SER A 1 184 ? 12.207 8.867 -6.258 1.00 84.38 184 SER A CA 1
ATOM 1324 C C . SER A 1 184 ? 12.621 8.049 -7.488 1.00 84.38 184 SER A C 1
ATOM 1326 O O . SER A 1 184 ? 13.257 8.590 -8.384 1.00 84.38 184 SER A O 1
ATOM 1328 N N . THR A 1 185 ? 12.237 6.771 -7.579 1.00 76.06 185 THR A N 1
ATOM 1329 C CA . THR A 1 185 ? 12.581 5.900 -8.729 1.00 76.06 185 THR A CA 1
ATOM 1330 C C . THR A 1 185 ? 11.698 6.090 -9.972 1.00 76.06 185 THR A C 1
ATOM 1332 O O . THR A 1 185 ? 11.861 5.381 -10.963 1.00 76.06 185 THR A O 1
ATOM 1335 N N . GLY A 1 186 ? 10.741 7.026 -9.959 1.00 63.16 186 GLY A N 1
ATOM 1336 C CA . GLY A 1 186 ? 9.866 7.293 -11.104 1.00 63.16 186 GLY A CA 1
ATOM 1337 C C . GLY A 1 186 ? 10.606 7.968 -12.268 1.00 63.16 186 GLY A C 1
ATOM 1338 O O . GLY A 1 186 ? 10.743 9.184 -12.281 1.00 63.16 186 GLY A O 1
ATOM 1339 N N . HIS A 1 187 ? 11.029 7.190 -13.268 1.00 56.62 187 HIS A N 1
ATOM 1340 C CA . HIS A 1 187 ? 11.882 7.587 -14.407 1.00 56.62 187 HIS A CA 1
ATOM 1341 C C . HIS A 1 187 ? 11.284 8.553 -15.455 1.00 56.62 187 HIS A C 1
ATOM 1343 O O . HIS A 1 187 ? 11.632 8.468 -16.629 1.00 56.62 187 HIS A O 1
ATOM 1349 N N . VAL A 1 188 ? 10.378 9.466 -15.105 1.00 49.47 188 VAL A N 1
ATOM 1350 C CA . VAL A 1 188 ? 9.762 10.334 -16.126 1.00 49.47 188 VAL A CA 1
ATOM 1351 C C . VAL A 1 188 ? 9.633 11.757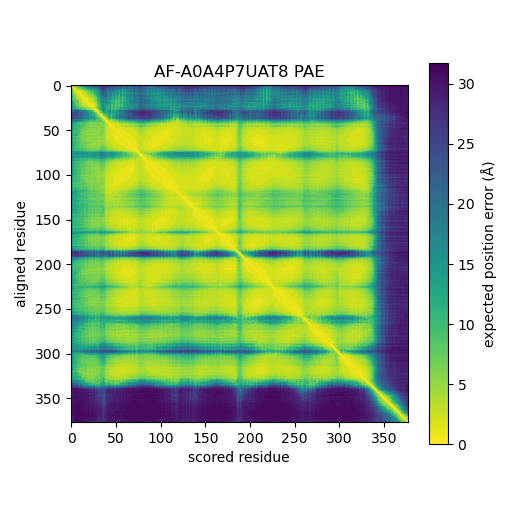 -15.628 1.00 49.47 188 VAL A C 1
ATOM 1353 O O . VAL A 1 188 ? 8.602 12.152 -15.093 1.00 49.47 188 VAL A O 1
ATOM 1356 N N . SER A 1 189 ? 10.711 12.503 -15.809 1.00 44.44 189 SER A N 1
ATOM 1357 C CA . SER A 1 189 ? 10.734 13.953 -15.684 1.00 44.44 189 SER A CA 1
ATOM 1358 C C . SER A 1 189 ? 12.107 14.444 -16.119 1.00 44.44 189 SER A C 1
ATOM 1360 O O . SER A 1 189 ? 13.109 14.151 -15.468 1.00 44.44 189 SER A O 1
ATOM 1362 N N . THR A 1 190 ? 12.142 15.196 -17.208 1.00 50.28 190 THR A N 1
ATOM 1363 C CA . THR A 1 190 ? 13.201 16.173 -17.470 1.00 50.28 190 THR A CA 1
ATOM 1364 C C . THR A 1 190 ? 13.443 17.022 -16.214 1.00 50.28 190 THR A C 1
ATOM 1366 O O . THR A 1 190 ? 12.489 17.274 -15.478 1.00 50.28 190 THR A O 1
ATOM 1369 N N . ASP A 1 191 ? 14.683 17.456 -15.957 1.00 54.22 191 ASP A N 1
ATOM 1370 C CA . ASP A 1 191 ? 15.134 18.050 -14.677 1.00 54.22 191 ASP A CA 1
ATOM 1371 C C . ASP A 1 191 ? 14.190 19.099 -14.043 1.00 54.22 191 ASP A C 1
ATOM 1373 O O . ASP A 1 191 ? 14.128 19.206 -12.819 1.00 54.22 191 ASP A O 1
ATOM 1377 N N . ALA A 1 192 ? 13.401 19.835 -14.836 1.00 58.97 192 ALA A N 1
ATOM 1378 C CA . ALA A 1 192 ? 12.428 20.816 -14.344 1.00 58.97 192 ALA A CA 1
ATOM 1379 C C . ALA A 1 192 ? 11.218 20.213 -13.585 1.00 58.97 192 ALA A C 1
ATOM 1381 O O . ALA A 1 192 ? 10.736 20.822 -12.629 1.00 58.97 192 ALA A O 1
ATOM 1382 N N . ASP A 1 193 ? 10.757 19.010 -13.949 1.00 70.06 193 ASP A N 1
ATOM 1383 C CA . ASP A 1 193 ? 9.513 18.413 -13.422 1.00 70.06 193 ASP A CA 1
ATOM 1384 C C . ASP A 1 193 ? 9.760 17.244 -12.451 1.00 70.06 193 ASP A C 1
ATOM 1386 O O . ASP A 1 193 ? 8.817 16.603 -11.965 1.00 70.06 193 ASP A O 1
ATOM 1390 N N . HIS A 1 194 ? 11.029 16.945 -12.145 1.00 78.06 194 HIS A N 1
ATOM 1391 C CA . HIS A 1 194 ? 11.391 15.766 -11.354 1.00 78.06 194 HIS A CA 1
ATOM 1392 C C . HIS A 1 194 ? 10.899 15.849 -9.925 1.00 78.06 194 HIS A C 1
ATOM 1394 O O . HIS A 1 194 ? 10.193 14.958 -9.446 1.00 78.06 194 HIS A O 1
ATOM 1400 N N . GLN A 1 195 ? 11.162 16.973 -9.269 1.00 83.00 195 GLN A N 1
ATOM 1401 C CA . GLN A 1 195 ? 10.707 17.180 -7.904 1.00 83.00 195 GLN A CA 1
ATOM 1402 C C . GLN A 1 195 ? 9.174 17.156 -7.802 1.00 83.00 195 GLN A C 1
ATOM 1404 O O . GLN A 1 195 ? 8.629 16.599 -6.848 1.00 83.00 195 GLN A O 1
ATOM 1409 N N . GLN A 1 196 ? 8.465 17.700 -8.797 1.00 84.88 196 GLN A N 1
ATOM 1410 C CA . GLN A 1 196 ? 7.002 17.674 -8.828 1.00 84.88 196 GLN A CA 1
ATOM 1411 C C . GLN A 1 196 ? 6.474 16.243 -8.967 1.00 84.88 196 GLN A C 1
ATOM 1413 O O . GLN A 1 196 ? 5.602 15.831 -8.201 1.00 84.88 196 GLN A O 1
ATOM 1418 N N . SER A 1 197 ? 7.045 15.457 -9.880 1.00 83.62 197 SER A N 1
ATOM 1419 C CA . SER A 1 197 ? 6.650 14.063 -10.108 1.00 83.62 197 SER A CA 1
ATOM 1420 C C . SER A 1 197 ? 6.878 13.186 -8.876 1.00 83.62 197 SER A C 1
ATOM 1422 O O . SER A 1 197 ? 6.001 12.398 -8.509 1.00 83.62 197 SER A O 1
ATOM 1424 N N . VAL A 1 198 ? 8.011 13.368 -8.188 1.00 88.44 198 VAL A N 1
ATOM 1425 C CA . VAL A 1 198 ? 8.318 12.661 -6.935 1.00 88.44 198 VAL A CA 1
ATOM 1426 C C . VAL A 1 198 ? 7.308 13.017 -5.844 1.00 88.44 198 VAL A C 1
ATOM 1428 O O . VAL A 1 198 ? 6.778 12.121 -5.189 1.00 88.44 198 VAL A O 1
ATOM 1431 N N . LEU A 1 199 ? 6.978 14.301 -5.665 1.00 90.38 199 LEU A N 1
ATOM 1432 C CA . LEU A 1 199 ? 6.007 14.740 -4.655 1.00 90.38 199 LEU A CA 1
ATOM 1433 C C . LEU A 1 199 ? 4.580 14.257 -4.954 1.00 90.38 199 LEU A C 1
ATOM 1435 O O . LEU A 1 199 ? 3.859 13.840 -4.040 1.00 90.38 199 LEU A O 1
ATOM 1439 N N . LEU A 1 200 ? 4.165 14.273 -6.223 1.00 91.06 200 LEU A N 1
ATOM 1440 C CA . LEU A 1 200 ? 2.867 13.745 -6.645 1.00 91.06 200 LEU A CA 1
ATOM 1441 C C . LEU A 1 200 ? 2.774 12.241 -6.390 1.00 91.06 200 LEU A C 1
ATOM 1443 O O . LEU A 1 200 ? 1.788 11.784 -5.813 1.00 91.06 200 LEU A O 1
ATOM 1447 N N . LEU A 1 201 ? 3.811 11.476 -6.739 1.00 90.31 201 LEU A N 1
ATOM 1448 C CA . LEU A 1 201 ? 3.835 10.038 -6.483 1.00 90.31 201 LEU A CA 1
ATOM 1449 C C . LEU A 1 201 ? 3.902 9.731 -4.981 1.00 90.31 201 LEU A C 1
ATOM 1451 O O . LEU A 1 201 ? 3.157 8.883 -4.497 1.00 90.31 201 LEU A O 1
ATOM 1455 N N . PHE A 1 202 ? 4.729 10.447 -4.220 1.00 93.31 202 PHE A N 1
ATOM 1456 C CA . PHE A 1 202 ? 4.825 10.273 -2.771 1.00 93.31 202 PHE A CA 1
ATOM 1457 C C . PHE A 1 202 ? 3.484 10.549 -2.080 1.00 93.31 202 PHE A C 1
ATOM 1459 O O . PHE A 1 202 ? 2.990 9.710 -1.324 1.00 93.31 202 PHE A O 1
ATOM 1466 N N . SER A 1 203 ? 2.851 11.688 -2.379 1.00 94.75 203 SER A N 1
ATOM 1467 C CA . SER A 1 203 ? 1.538 12.037 -1.820 1.00 94.75 203 SER A CA 1
ATOM 1468 C C . SER A 1 203 ? 0.453 11.031 -2.215 1.00 94.75 203 SER A C 1
ATOM 1470 O O . SER A 1 203 ? -0.366 10.657 -1.371 1.00 94.75 203 SER A O 1
ATOM 1472 N N . HIS A 1 204 ? 0.491 10.520 -3.450 1.00 94.56 204 HIS A N 1
ATOM 1473 C CA . HIS A 1 204 ? -0.385 9.445 -3.907 1.00 94.56 204 HIS A CA 1
ATOM 1474 C C . HIS A 1 204 ? -0.199 8.168 -3.077 1.00 94.56 204 HIS A C 1
ATOM 1476 O O . HIS A 1 204 ? -1.172 7.633 -2.545 1.00 94.56 204 HIS A O 1
ATOM 1482 N N . LEU A 1 205 ? 1.044 7.698 -2.913 1.00 94.56 205 LEU A N 1
ATOM 1483 C CA . LEU A 1 205 ? 1.358 6.482 -2.157 1.00 94.56 205 LEU A CA 1
ATOM 1484 C C . LEU A 1 205 ? 0.954 6.606 -0.685 1.00 94.56 205 LEU A C 1
ATOM 1486 O O . LEU A 1 205 ? 0.372 5.669 -0.134 1.00 94.56 205 LEU A O 1
ATOM 1490 N N . VAL A 1 206 ? 1.201 7.758 -0.055 1.00 97.19 206 VAL A N 1
ATOM 1491 C CA . VAL A 1 206 ? 0.767 8.034 1.324 1.00 97.19 206 VAL A CA 1
ATOM 1492 C C . VAL A 1 206 ? -0.757 7.968 1.433 1.00 97.19 206 VAL A C 1
ATOM 1494 O O . VAL A 1 206 ? -1.285 7.276 2.308 1.00 97.19 206 VAL A O 1
ATOM 1497 N N . ALA A 1 207 ? -1.474 8.645 0.532 1.00 97.38 207 ALA A N 1
ATOM 1498 C CA . ALA A 1 207 ? -2.931 8.689 0.551 1.00 97.38 207 ALA A CA 1
ATOM 1499 C C . ALA A 1 207 ? -3.557 7.304 0.315 1.00 97.38 207 ALA A C 1
ATOM 1501 O O . ALA A 1 207 ? -4.429 6.895 1.086 1.00 97.38 207 ALA A O 1
ATOM 1502 N N . VAL A 1 208 ? -3.081 6.552 -0.685 1.00 95.38 208 VAL A N 1
ATOM 1503 C CA . VAL A 1 208 ? -3.530 5.172 -0.940 1.00 95.38 208 VAL A CA 1
ATOM 1504 C C . VAL A 1 208 ? -3.219 4.271 0.253 1.00 95.38 208 VAL A C 1
ATOM 1506 O O . VAL A 1 208 ? -4.074 3.483 0.644 1.00 95.38 208 VAL A O 1
ATOM 1509 N N . SER A 1 209 ? -2.044 4.405 0.872 1.00 96.88 209 SER A N 1
ATOM 1510 C CA . SER A 1 209 ? -1.637 3.562 2.003 1.00 96.88 209 SER A CA 1
ATOM 1511 C C . SER A 1 209 ? -2.523 3.758 3.232 1.00 96.88 209 SER A C 1
ATOM 1513 O O . SER A 1 209 ? -2.997 2.787 3.825 1.00 96.88 209 SER A O 1
ATOM 1515 N N . ILE A 1 210 ? -2.800 5.015 3.592 1.00 97.62 210 ILE A N 1
ATOM 1516 C CA . ILE A 1 210 ? -3.694 5.348 4.710 1.00 97.62 210 ILE A CA 1
ATOM 1517 C C . ILE A 1 210 ? -5.126 4.897 4.404 1.00 97.62 210 ILE A C 1
ATOM 1519 O O . ILE A 1 210 ? -5.799 4.346 5.279 1.00 97.62 210 ILE A O 1
ATOM 1523 N N . TRP A 1 211 ? -5.590 5.095 3.168 1.00 95.81 211 TRP A N 1
ATOM 1524 C CA . TRP A 1 211 ? -6.930 4.693 2.753 1.00 95.81 211 TRP A CA 1
ATOM 1525 C C . TRP A 1 211 ? -7.082 3.170 2.749 1.00 95.81 211 TRP A C 1
ATOM 1527 O O . TRP A 1 211 ? -7.841 2.642 3.558 1.00 95.81 211 TRP A O 1
ATOM 1537 N N . PHE A 1 212 ? -6.322 2.456 1.922 1.00 94.25 212 PHE A N 1
ATOM 1538 C CA . PHE A 1 212 ? -6.400 1.001 1.786 1.00 94.25 212 PHE A CA 1
ATOM 1539 C C . PHE A 1 212 ? -6.155 0.294 3.121 1.00 94.25 212 PHE A C 1
ATOM 1541 O O . PHE A 1 212 ? -6.995 -0.469 3.608 1.00 94.25 212 PHE A O 1
ATOM 1548 N N . GLY A 1 213 ? -5.017 0.582 3.758 1.00 93.62 213 GLY A N 1
ATOM 1549 C CA . GLY A 1 213 ? -4.641 -0.097 4.988 1.00 93.62 213 GLY A CA 1
ATOM 1550 C C . GLY A 1 213 ? -5.539 0.281 6.159 1.00 93.62 213 GLY A C 1
ATOM 1551 O O . GLY A 1 213 ? -5.777 -0.554 7.025 1.00 93.62 213 GLY A O 1
ATOM 1552 N N . GLY A 1 214 ? -6.079 1.503 6.192 1.00 94.25 214 GLY A N 1
ATOM 1553 C CA . GLY A 1 214 ? -7.023 1.911 7.228 1.00 94.25 214 GLY A CA 1
ATOM 1554 C C . GLY A 1 214 ? -8.357 1.164 7.138 1.00 94.25 214 GLY A C 1
ATOM 1555 O O . GLY A 1 214 ? -8.906 0.774 8.172 1.00 94.25 214 GLY A O 1
ATOM 1556 N N . LEU A 1 215 ? -8.837 0.879 5.921 1.00 92.44 215 LEU A N 1
ATOM 1557 C CA . LEU A 1 215 ? -10.061 0.103 5.701 1.00 92.44 215 LEU A CA 1
ATOM 1558 C C . LEU A 1 215 ? -9.845 -1.356 6.109 1.00 92.44 215 LEU A C 1
ATOM 1560 O O . LEU A 1 215 ? -10.646 -1.916 6.862 1.00 92.44 215 LEU A O 1
ATOM 1564 N N . ALA A 1 216 ? -8.720 -1.943 5.684 1.00 90.81 216 ALA A N 1
ATOM 1565 C CA . ALA A 1 216 ? -8.316 -3.291 6.075 1.00 90.81 216 ALA A CA 1
ATOM 1566 C C . ALA A 1 216 ? -8.141 -3.415 7.601 1.00 90.81 216 ALA A C 1
ATOM 1568 O O . ALA A 1 216 ? -8.655 -4.348 8.226 1.00 90.81 216 ALA A O 1
ATOM 1569 N N . ALA A 1 217 ? -7.484 -2.434 8.224 1.00 91.56 217 ALA A N 1
ATOM 1570 C CA . ALA A 1 217 ? -7.284 -2.366 9.665 1.00 91.56 217 ALA A CA 1
ATOM 1571 C C . ALA A 1 217 ? -8.608 -2.261 10.424 1.00 91.56 217 ALA A C 1
ATOM 1573 O O . ALA A 1 217 ? -8.808 -2.970 11.410 1.00 91.56 217 ALA A O 1
ATOM 1574 N N . PHE A 1 218 ? -9.540 -1.423 9.969 1.00 90.06 218 PHE A N 1
ATOM 1575 C CA . PHE A 1 218 ? -10.850 -1.330 10.604 1.00 90.06 218 PHE A CA 1
ATOM 1576 C C . PHE A 1 218 ? -11.643 -2.634 10.442 1.00 90.06 218 PHE A C 1
ATOM 1578 O O . PHE A 1 218 ? -12.213 -3.122 11.419 1.00 90.06 218 PHE A O 1
ATOM 1585 N N . GLY A 1 219 ? -11.615 -3.252 9.257 1.00 86.50 219 GLY A N 1
ATOM 1586 C CA . GLY A 1 219 ? -12.216 -4.565 9.008 1.00 86.50 219 GLY A CA 1
ATOM 1587 C C . GLY A 1 219 ? -11.706 -5.650 9.965 1.00 86.50 219 GLY A C 1
ATOM 1588 O O . GLY A 1 219 ? -12.507 -6.441 10.472 1.00 86.50 219 GLY A O 1
ATOM 1589 N N . LEU A 1 220 ? -10.407 -5.626 10.277 1.00 88.12 220 LEU A N 1
ATOM 1590 C CA . LEU A 1 220 ? -9.750 -6.535 11.220 1.00 88.12 220 LEU A CA 1
ATOM 1591 C C . LEU A 1 220 ? -10.077 -6.220 12.691 1.00 88.12 220 LEU A C 1
ATOM 1593 O O . LEU A 1 220 ? -10.311 -7.132 13.487 1.00 88.12 220 LEU A O 1
ATOM 1597 N N . LEU A 1 221 ? -10.068 -4.939 13.067 1.00 89.94 221 LEU A N 1
ATOM 1598 C CA . LEU A 1 221 ? -10.107 -4.496 14.466 1.00 89.94 221 LEU A CA 1
ATOM 1599 C C . LEU A 1 221 ? -11.511 -4.165 14.976 1.00 89.94 221 LEU A C 1
ATOM 1601 O O . LEU A 1 221 ? -11.708 -4.087 16.189 1.00 89.94 221 LEU A O 1
ATOM 1605 N N . GLN A 1 222 ? -12.507 -4.000 14.101 1.00 86.06 222 GLN A N 1
ATOM 1606 C CA . GLN A 1 222 ? -13.869 -3.584 14.468 1.00 86.06 222 GLN A CA 1
ATOM 1607 C C . GLN A 1 222 ? -14.478 -4.398 15.621 1.00 86.06 222 GLN A C 1
ATOM 1609 O O . GLN A 1 222 ? -15.218 -3.842 16.435 1.00 86.06 222 GLN A O 1
ATOM 1614 N N . GLY A 1 223 ? -14.164 -5.694 15.736 1.00 84.81 223 GLY A N 1
ATOM 1615 C CA . GLY A 1 223 ? -14.643 -6.559 16.819 1.00 84.81 223 GLY A CA 1
ATOM 1616 C C . GLY A 1 223 ? -14.117 -6.169 18.205 1.00 84.81 223 GLY A C 1
ATOM 1617 O O . GLY A 1 223 ? -14.833 -6.333 19.188 1.00 84.81 223 GLY A O 1
ATOM 1618 N N . HIS A 1 224 ? -12.920 -5.585 18.268 1.00 88.00 224 HIS A N 1
ATOM 1619 C CA . HIS A 1 224 ? -12.158 -5.320 19.493 1.00 88.00 224 HIS A CA 1
ATOM 1620 C C . HIS A 1 224 ? -12.221 -3.860 19.955 1.00 88.00 224 HIS A C 1
ATOM 1622 O O . HIS A 1 224 ? -11.868 -3.561 21.088 1.00 88.00 224 HIS A O 1
ATOM 1628 N N . ILE A 1 225 ? -12.705 -2.943 19.110 1.00 86.31 225 ILE A N 1
ATOM 1629 C CA . ILE A 1 225 ? -12.816 -1.505 19.439 1.00 86.31 225 ILE A CA 1
ATOM 1630 C C . ILE A 1 225 ? -14.005 -1.218 20.390 1.00 86.31 225 ILE A C 1
ATOM 1632 O O . ILE A 1 225 ? -14.053 -0.189 21.073 1.00 86.31 225 ILE A O 1
ATOM 1636 N N . GLY A 1 226 ? -14.977 -2.135 20.473 1.00 85.50 226 GLY A N 1
ATOM 1637 C CA . GLY A 1 226 ? -16.122 -2.029 21.383 1.00 85.50 226 GLY A CA 1
ATOM 1638 C C . GLY A 1 226 ? -16.956 -0.762 21.151 1.00 85.50 226 GLY A C 1
ATOM 1639 O O . GLY A 1 226 ? -17.310 -0.440 20.019 1.00 85.50 226 GLY A O 1
ATOM 1640 N N . ARG A 1 227 ? -17.263 -0.028 22.230 1.00 86.00 227 ARG A N 1
ATOM 1641 C CA . ARG A 1 227 ? -18.102 1.190 22.201 1.00 86.00 227 ARG A CA 1
ATOM 1642 C C . ARG A 1 227 ? -17.487 2.386 21.463 1.00 86.00 227 ARG A C 1
ATOM 1644 O O . ARG A 1 227 ? -18.194 3.336 21.168 1.00 86.00 227 ARG A O 1
ATOM 1651 N N . TYR A 1 228 ? -16.181 2.368 21.186 1.00 87.94 228 TYR A N 1
ATOM 1652 C CA . TYR A 1 228 ? -15.496 3.466 20.486 1.00 87.94 228 TYR A CA 1
ATOM 1653 C C . TYR A 1 228 ? -15.579 3.338 18.959 1.00 87.94 228 TYR A C 1
ATOM 1655 O O . TYR A 1 228 ? -15.068 4.195 18.240 1.00 87.94 228 TYR A O 1
ATOM 1663 N N . ARG A 1 229 ? -16.213 2.269 18.457 1.00 87.75 229 ARG A N 1
ATOM 1664 C CA . ARG A 1 229 ? -16.246 1.912 17.035 1.00 87.75 229 ARG A CA 1
ATOM 1665 C C . ARG A 1 229 ? -16.791 3.038 16.164 1.00 87.75 229 ARG A C 1
ATOM 1667 O O . ARG A 1 229 ? -16.146 3.377 15.180 1.00 87.75 229 ARG A O 1
ATOM 1674 N N . ASP A 1 230 ? -17.915 3.637 16.546 1.00 86.88 230 ASP A N 1
ATOM 1675 C CA . ASP A 1 230 ? -18.559 4.703 15.766 1.00 86.88 230 ASP A CA 1
ATOM 1676 C C . ASP A 1 230 ? -17.690 5.950 15.659 1.00 86.88 230 ASP A C 1
ATOM 1678 O O . ASP A 1 230 ? -17.552 6.534 14.585 1.00 86.88 230 ASP A O 1
ATOM 1682 N N . ALA A 1 231 ? -17.041 6.330 16.761 1.00 88.81 231 ALA A N 1
ATOM 1683 C CA . ALA A 1 231 ? -16.128 7.463 16.782 1.00 88.81 231 ALA A CA 1
ATOM 1684 C C . ALA A 1 231 ? -14.911 7.217 15.876 1.00 88.81 231 ALA A C 1
ATOM 1686 O O . ALA A 1 231 ? -14.533 8.094 15.098 1.00 88.81 231 ALA A O 1
ATOM 1687 N N . VAL A 1 232 ? -14.321 6.017 15.940 1.00 90.69 232 VAL A N 1
ATOM 1688 C CA . VAL A 1 232 ? -13.188 5.631 15.084 1.00 90.69 232 VAL A CA 1
ATOM 1689 C C . VAL A 1 232 ? -13.613 5.576 13.615 1.00 90.69 232 VAL A C 1
ATOM 1691 O O . VAL A 1 232 ? -12.910 6.119 12.766 1.00 90.69 232 VAL A O 1
ATOM 1694 N N . LEU A 1 233 ? -14.780 4.999 13.312 1.00 89.31 233 LEU A N 1
ATOM 1695 C CA . LEU A 1 233 ? -15.295 4.900 11.947 1.00 89.31 233 LEU A CA 1
ATOM 1696 C C . LEU A 1 233 ? -15.612 6.270 11.346 1.00 89.31 233 LEU A C 1
ATOM 1698 O O . LEU A 1 233 ? -15.282 6.516 10.187 1.00 89.31 233 LEU A O 1
ATOM 1702 N N . ARG A 1 234 ? -16.214 7.185 12.117 1.00 89.12 234 ARG A N 1
ATOM 1703 C CA . ARG A 1 234 ? -16.494 8.558 11.662 1.00 89.12 234 ARG A CA 1
ATOM 1704 C C . ARG A 1 234 ? -15.211 9.313 11.332 1.00 89.12 234 ARG A C 1
ATOM 1706 O O . ARG A 1 234 ? -15.142 9.932 10.272 1.00 89.12 234 ARG A O 1
ATOM 1713 N N . ARG A 1 235 ? -14.192 9.220 12.196 1.00 92.88 235 ARG A N 1
ATOM 1714 C CA . ARG A 1 235 ? -12.866 9.815 11.949 1.00 92.88 235 ARG A CA 1
ATOM 1715 C C . ARG A 1 235 ? -12.222 9.217 10.704 1.00 92.88 235 ARG A C 1
ATOM 1717 O O . ARG A 1 235 ? -11.829 9.962 9.814 1.00 92.88 235 ARG A O 1
ATOM 1724 N N . TYR A 1 236 ? -12.203 7.887 10.610 1.00 92.88 236 TYR A N 1
ATOM 1725 C CA . TYR A 1 236 ? -11.660 7.189 9.451 1.00 92.88 236 TYR A CA 1
ATOM 1726 C C . TYR A 1 236 ? -12.386 7.569 8.155 1.00 92.88 236 TYR A C 1
ATOM 1728 O O . TYR A 1 236 ? -11.736 7.816 7.150 1.00 92.88 236 TYR A O 1
ATOM 1736 N N . SER A 1 237 ? -13.714 7.704 8.177 1.00 91.31 237 SER A N 1
ATOM 1737 C CA . SER A 1 237 ? -14.499 8.087 6.993 1.00 91.31 237 SER A CA 1
ATOM 1738 C C . SER A 1 237 ? -14.132 9.479 6.470 1.00 91.31 237 SER A C 1
ATOM 1740 O O . SER A 1 237 ? -14.122 9.696 5.262 1.00 91.31 237 SER A O 1
ATOM 1742 N N . VAL A 1 238 ? -13.829 10.433 7.362 1.00 92.88 238 VAL A N 1
ATOM 1743 C CA . VAL A 1 238 ? -13.321 11.757 6.960 1.00 92.88 238 VAL A CA 1
ATOM 1744 C C . VAL A 1 238 ? -11.927 11.620 6.353 1.00 92.88 238 VAL A C 1
ATOM 1746 O O . VAL A 1 238 ? -11.688 12.141 5.268 1.00 92.88 238 VAL A O 1
ATOM 1749 N N . THR A 1 239 ? -11.031 10.870 7.002 1.00 95.50 239 THR A N 1
ATOM 1750 C CA . THR A 1 239 ? -9.684 10.612 6.475 1.00 95.50 239 THR A CA 1
ATOM 1751 C C . THR A 1 239 ? -9.727 9.951 5.097 1.00 95.50 239 THR A C 1
ATOM 1753 O O . THR A 1 239 ? -9.040 10.408 4.193 1.00 95.50 239 THR A O 1
ATOM 1756 N N . ALA A 1 240 ? -10.570 8.934 4.905 1.00 93.25 240 ALA A N 1
ATOM 1757 C CA . ALA A 1 240 ? -10.730 8.227 3.639 1.00 93.25 240 ALA A CA 1
ATOM 1758 C C . ALA A 1 240 ? -11.219 9.158 2.519 1.00 93.25 240 ALA A C 1
ATOM 1760 O O . ALA A 1 240 ? -10.705 9.086 1.407 1.00 93.25 240 ALA A O 1
ATOM 1761 N N . ALA A 1 241 ? -12.143 10.082 2.811 1.00 91.56 241 ALA A N 1
ATOM 1762 C CA . ALA A 1 241 ? -12.577 11.091 1.844 1.00 91.56 241 ALA A CA 1
ATOM 1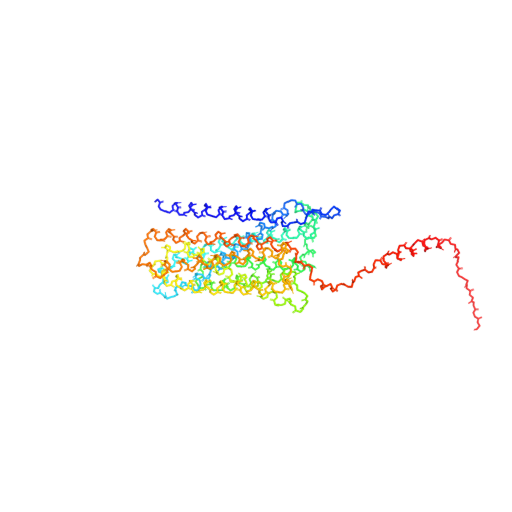763 C C . ALA A 1 241 ? -11.437 12.052 1.452 1.00 91.56 241 ALA A C 1
ATOM 1765 O O . ALA A 1 241 ? -11.272 12.359 0.272 1.00 91.56 241 ALA A O 1
ATOM 1766 N N . CYS A 1 242 ? -10.612 12.482 2.414 1.00 96.00 242 CYS A N 1
ATOM 1767 C CA . CYS A 1 242 ? -9.425 13.291 2.125 1.00 96.00 242 CYS A CA 1
ATOM 1768 C C . CYS A 1 242 ? -8.391 12.515 1.296 1.00 96.00 242 CYS A C 1
ATOM 1770 O O . CYS A 1 242 ? -7.831 13.061 0.347 1.00 96.00 242 CYS A O 1
ATOM 1772 N N . CYS A 1 243 ? -8.156 11.238 1.616 1.00 96.25 243 CYS A N 1
ATOM 1773 C CA . CYS A 1 243 ? -7.266 10.378 0.843 1.00 96.25 243 CYS A CA 1
ATOM 1774 C C . CYS A 1 243 ? -7.776 10.192 -0.590 1.00 96.25 243 CYS A C 1
ATOM 1776 O O . CYS A 1 243 ? -6.991 10.333 -1.519 1.00 96.25 243 CYS A O 1
ATOM 1778 N N . LEU A 1 244 ? -9.076 9.952 -0.785 1.00 93.81 244 LEU A N 1
ATOM 1779 C CA . LEU A 1 244 ? -9.690 9.866 -2.112 1.00 93.81 244 LEU A CA 1
ATOM 1780 C C . LEU A 1 244 ? -9.438 11.141 -2.931 1.00 93.81 244 LEU A C 1
ATOM 1782 O O . LEU A 1 244 ? -9.027 11.055 -4.086 1.00 93.81 244 LEU A O 1
ATOM 1786 N N . ALA A 1 245 ? -9.627 12.317 -2.325 1.00 93.75 245 ALA A N 1
ATOM 1787 C CA . ALA A 1 245 ? -9.358 13.595 -2.981 1.00 93.75 245 ALA A CA 1
ATOM 1788 C C . ALA A 1 245 ? -7.869 13.769 -3.334 1.00 93.75 245 ALA A C 1
ATOM 1790 O O . ALA A 1 245 ? -7.548 14.174 -4.450 1.00 93.75 245 ALA A O 1
ATOM 1791 N N . ALA A 1 246 ? -6.955 13.414 -2.426 1.00 95.31 246 ALA A N 1
ATOM 1792 C CA . ALA A 1 246 ? -5.514 13.468 -2.677 1.00 95.31 246 ALA A CA 1
ATOM 1793 C C . ALA A 1 246 ? -5.075 12.500 -3.792 1.00 95.31 246 ALA A C 1
ATOM 1795 O O . ALA A 1 246 ? -4.271 12.866 -4.650 1.00 95.31 246 ALA A O 1
ATOM 1796 N N . VAL A 1 247 ? -5.637 11.288 -3.829 1.00 94.19 247 VAL A N 1
ATOM 1797 C CA . VAL A 1 247 ? -5.407 10.292 -4.890 1.00 94.19 247 VAL A CA 1
ATOM 1798 C C . VAL A 1 247 ? -5.924 10.796 -6.236 1.00 94.19 247 VAL A C 1
ATOM 1800 O O . VAL A 1 247 ? -5.217 10.688 -7.237 1.00 94.19 247 VAL A O 1
ATOM 1803 N N . ALA A 1 248 ? -7.120 11.391 -6.264 1.00 90.56 248 ALA A N 1
ATOM 1804 C CA . ALA A 1 248 ? -7.686 11.982 -7.473 1.00 90.56 248 ALA A CA 1
ATOM 1805 C C . ALA A 1 248 ? -6.815 13.129 -7.997 1.00 90.56 248 ALA A C 1
ATOM 1807 O O . ALA A 1 248 ? -6.429 13.124 -9.163 1.00 90.56 248 ALA A O 1
ATOM 1808 N N . MET A 1 249 ? -6.456 14.075 -7.126 1.00 91.06 249 MET A N 1
ATOM 1809 C CA . MET A 1 249 ? -5.662 15.244 -7.501 1.00 91.06 249 MET A CA 1
ATOM 1810 C C . MET A 1 249 ? -4.270 14.846 -7.997 1.00 91.06 249 MET A C 1
ATOM 1812 O O . MET A 1 249 ? -3.851 15.269 -9.072 1.00 91.06 249 MET A O 1
ATOM 1816 N N . SER A 1 250 ? -3.571 13.982 -7.254 1.00 91.06 250 SER A N 1
ATOM 1817 C CA . SER A 1 250 ? -2.251 13.482 -7.659 1.00 91.06 250 SER A CA 1
ATOM 1818 C C . SER A 1 250 ? -2.303 12.708 -8.977 1.00 91.06 250 SER A C 1
ATOM 1820 O O . SER A 1 250 ? -1.411 12.868 -9.808 1.00 91.06 250 SER A O 1
ATOM 1822 N N . GLY A 1 251 ? -3.357 11.916 -9.204 1.00 87.00 251 GLY A N 1
ATOM 1823 C CA . GLY A 1 251 ? -3.575 11.194 -10.457 1.00 87.00 251 GLY A CA 1
ATOM 1824 C C . GLY A 1 251 ? -3.820 12.123 -11.647 1.00 87.00 251 GLY A C 1
ATOM 1825 O O . GLY A 1 251 ? -3.199 11.939 -12.691 1.00 87.00 251 GLY A O 1
ATOM 1826 N N . VAL A 1 252 ? -4.667 13.143 -11.482 1.00 86.38 252 VAL A N 1
ATOM 1827 C CA . VAL A 1 252 ? -4.947 14.145 -12.525 1.00 86.38 252 VAL A CA 1
ATOM 1828 C C . VA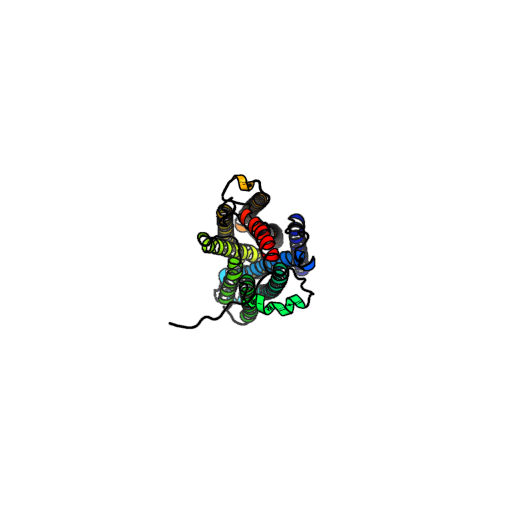L A 1 252 ? -3.688 14.935 -12.871 1.00 86.38 252 VAL A C 1
ATOM 1830 O O . VAL A 1 252 ? -3.334 15.024 -14.043 1.00 86.38 252 VAL A O 1
ATOM 1833 N N . LEU A 1 253 ? -2.970 15.450 -11.869 1.00 86.25 253 LEU A N 1
ATOM 1834 C CA . LEU A 1 253 ? -1.729 16.198 -12.092 1.00 86.25 253 LEU A CA 1
ATOM 1835 C C . LEU A 1 253 ? -0.659 15.325 -12.759 1.00 86.25 253 LEU A C 1
ATOM 1837 O O . LEU A 1 253 ? -0.034 15.754 -13.725 1.00 86.25 253 LEU A O 1
ATOM 1841 N N . SER A 1 254 ? -0.510 14.069 -12.322 1.00 83.44 254 SER A N 1
ATOM 1842 C CA . SER A 1 254 ? 0.415 13.123 -12.961 1.00 83.44 254 SER A CA 1
ATOM 1843 C C . SER A 1 254 ? 0.026 12.817 -14.409 1.00 83.44 254 SER A C 1
ATOM 1845 O O . SER A 1 254 ? 0.902 12.655 -15.252 1.00 83.44 254 SER A O 1
ATOM 1847 N N . ALA A 1 255 ? -1.272 12.729 -14.713 1.00 80.88 255 ALA A N 1
ATOM 1848 C CA . ALA A 1 255 ? -1.756 12.500 -16.070 1.00 80.88 255 ALA A CA 1
ATOM 1849 C C . ALA A 1 255 ? -1.492 13.708 -16.979 1.00 80.88 255 ALA A C 1
ATOM 1851 O O . ALA A 1 255 ? -1.050 13.520 -18.109 1.00 80.88 255 ALA A O 1
ATOM 1852 N N . ILE A 1 256 ? -1.700 14.931 -16.478 1.00 81.81 256 ILE A N 1
ATOM 1853 C CA . ILE A 1 256 ? -1.422 16.175 -17.213 1.00 81.81 256 ILE A CA 1
ATOM 1854 C C . ILE A 1 256 ? 0.061 16.258 -17.588 1.00 81.81 256 ILE A C 1
ATOM 1856 O O . ILE A 1 256 ? 0.372 16.472 -18.759 1.00 81.81 256 ILE A O 1
ATOM 1860 N N . LEU A 1 257 ? 0.959 16.016 -16.625 1.00 78.62 257 LEU A N 1
ATOM 1861 C CA . LEU A 1 257 ? 2.410 16.056 -16.850 1.00 78.62 257 LEU A CA 1
ATOM 1862 C C . LEU A 1 257 ? 2.890 15.014 -17.873 1.00 78.62 257 LEU A C 1
ATOM 1864 O O . LEU A 1 257 ? 3.905 15.220 -18.526 1.00 78.62 257 LEU A O 1
ATOM 1868 N N . ARG A 1 258 ? 2.176 13.890 -18.018 1.00 75.00 258 ARG A N 1
ATOM 1869 C CA . ARG A 1 258 ? 2.614 12.758 -18.853 1.00 75.00 258 ARG A CA 1
ATOM 1870 C C . ARG A 1 258 ? 1.966 12.701 -20.230 1.00 75.00 258 ARG A C 1
ATOM 1872 O O . ARG A 1 258 ? 2.610 12.254 -21.169 1.00 75.00 258 ARG A O 1
ATOM 1879 N N . LEU A 1 259 ? 0.699 13.097 -20.356 1.00 74.44 259 LEU A N 1
ATOM 1880 C CA . LEU A 1 259 ? -0.021 13.038 -21.632 1.00 74.44 259 LEU A CA 1
ATOM 1881 C C . LEU A 1 259 ? 0.310 14.232 -22.531 1.00 74.44 259 LEU A C 1
ATOM 1883 O O . LEU A 1 259 ? 0.358 14.067 -23.748 1.00 74.44 259 LEU A O 1
ATOM 1887 N N . GLY A 1 260 ? 0.483 15.433 -21.960 1.00 70.06 260 GLY A N 1
ATOM 1888 C CA . GLY A 1 260 ? 0.780 16.681 -22.683 1.00 70.06 260 GLY A CA 1
ATOM 1889 C C . GLY A 1 260 ? -0.288 17.156 -23.689 1.00 70.06 260 GLY A C 1
ATOM 1890 O O . GLY A 1 260 ? -0.323 18.332 -24.039 1.00 70.06 260 GLY A O 1
ATOM 1891 N N . SER A 1 261 ? -1.184 16.275 -24.146 1.00 74.75 261 SER A N 1
ATOM 1892 C CA . SER A 1 261 ? -2.209 16.524 -25.158 1.00 74.75 261 SER A CA 1
ATOM 1893 C C . SER A 1 261 ? -3.428 15.612 -24.970 1.00 74.75 261 SER A C 1
ATOM 1895 O O . SER A 1 261 ? -3.330 14.489 -24.473 1.00 74.75 261 SER A O 1
ATOM 1897 N N . TRP A 1 262 ? -4.597 16.078 -25.414 1.00 74.88 262 TRP A N 1
ATOM 1898 C CA . TRP A 1 262 ? -5.847 15.310 -25.356 1.00 74.88 262 TRP A CA 1
ATOM 1899 C C . TRP A 1 262 ? -5.883 14.141 -26.348 1.00 74.88 262 TRP A C 1
ATOM 1901 O O . TRP A 1 262 ? -6.564 13.149 -26.106 1.00 74.88 262 TRP A O 1
ATOM 1911 N N . THR A 1 263 ? -5.130 14.218 -27.448 1.00 72.38 263 THR A N 1
ATOM 1912 C CA . THR A 1 263 ? -5.041 13.151 -28.458 1.00 72.38 263 THR A CA 1
ATOM 1913 C C . THR A 1 263 ? -4.342 11.903 -27.915 1.00 72.38 263 THR A C 1
ATOM 1915 O O . THR A 1 263 ? -4.718 10.786 -28.277 1.00 72.38 263 THR A O 1
ATOM 1918 N N . ALA A 1 264 ? -3.415 12.070 -26.965 1.00 74.38 264 ALA A N 1
ATOM 1919 C CA . ALA A 1 264 ? -2.734 10.974 -26.278 1.00 74.38 264 ALA A CA 1
ATOM 1920 C C . ALA A 1 264 ? -3.676 10.087 -25.434 1.00 74.38 264 ALA A C 1
ATOM 1922 O O . ALA A 1 264 ? -3.303 8.966 -25.085 1.00 74.38 264 ALA A O 1
ATOM 1923 N N . LEU A 1 265 ? -4.916 10.520 -25.156 1.00 76.69 265 LEU A N 1
ATOM 1924 C CA . LEU A 1 265 ? -5.927 9.698 -24.472 1.00 76.69 265 LEU A CA 1
ATOM 1925 C C . LEU A 1 265 ? -6.362 8.468 -25.279 1.00 76.69 265 LEU A C 1
ATOM 1927 O O . LEU A 1 265 ? -6.818 7.492 -24.691 1.00 76.69 265 LEU A O 1
ATOM 1931 N N . SER A 1 266 ? -6.206 8.506 -26.605 1.00 76.94 266 SER A N 1
ATOM 1932 C CA . SER A 1 266 ? -6.519 7.378 -27.494 1.00 76.94 266 SER A CA 1
ATOM 1933 C C . SER A 1 266 ? -5.459 6.267 -27.480 1.00 76.94 266 SER A C 1
ATOM 1935 O O . SER A 1 266 ? -5.696 5.187 -28.014 1.00 76.94 266 SER A O 1
ATOM 1937 N N . SER A 1 267 ? -4.301 6.510 -26.858 1.00 78.44 267 SER A N 1
ATOM 1938 C CA . SER A 1 267 ? -3.237 5.514 -26.710 1.00 78.44 267 SER A CA 1
ATOM 1939 C C . SER A 1 267 ? -3.570 4.464 -25.643 1.00 78.44 267 SER A C 1
ATOM 1941 O O . SER A 1 267 ? -4.385 4.705 -24.748 1.00 78.44 267 SER A O 1
ATOM 1943 N N . SER A 1 268 ? -2.866 3.327 -25.658 1.00 73.38 268 SER A N 1
ATOM 1944 C CA . SER A 1 268 ? -2.944 2.316 -24.590 1.00 73.38 268 SER A CA 1
ATOM 1945 C C . SER A 1 268 ? -2.651 2.910 -23.203 1.00 73.38 268 SER A C 1
ATOM 1947 O O . SER A 1 268 ? -3.301 2.560 -22.219 1.00 73.38 268 SER A O 1
ATOM 1949 N N . TYR A 1 269 ? -1.729 3.876 -23.131 1.00 70.94 269 TYR A N 1
ATOM 1950 C CA . TYR A 1 269 ? -1.408 4.616 -21.909 1.00 70.94 269 TYR A CA 1
ATOM 1951 C C . TYR A 1 269 ? -2.593 5.471 -21.422 1.00 70.94 269 TYR A C 1
ATOM 1953 O O . TYR A 1 269 ? -2.955 5.445 -20.242 1.00 70.94 269 TYR A O 1
ATOM 1961 N N . GLY A 1 270 ? -3.245 6.186 -22.344 1.00 77.25 270 GLY A N 1
ATOM 1962 C CA . GLY A 1 270 ? -4.449 6.975 -22.079 1.00 77.25 270 GLY A CA 1
ATOM 1963 C C . GLY A 1 270 ? -5.635 6.126 -21.612 1.00 77.25 270 GLY A C 1
ATOM 1964 O O . GLY A 1 270 ? -6.303 6.482 -20.638 1.00 77.25 270 GLY A O 1
ATOM 1965 N N . ALA A 1 271 ? -5.841 4.959 -22.227 1.00 78.69 271 ALA A N 1
ATOM 1966 C CA . ALA A 1 271 ? -6.873 4.004 -21.826 1.00 78.69 271 ALA A CA 1
ATOM 1967 C C . ALA A 1 271 ? -6.681 3.510 -20.381 1.00 78.69 271 ALA A C 1
ATOM 1969 O O . ALA A 1 271 ? -7.644 3.443 -19.614 1.00 78.69 271 ALA A O 1
ATOM 1970 N N . LEU A 1 272 ? -5.440 3.231 -19.970 1.00 75.12 272 LEU A N 1
ATOM 1971 C CA . LEU A 1 272 ? -5.122 2.829 -18.597 1.00 75.12 272 LEU A CA 1
ATOM 1972 C C . LEU A 1 272 ? -5.366 3.961 -17.578 1.00 75.12 272 LEU A C 1
ATOM 1974 O O . LEU A 1 272 ? -5.843 3.701 -16.468 1.00 75.12 272 LEU A O 1
ATOM 1978 N N . ILE A 1 273 ? -5.095 5.219 -17.947 1.00 79.94 273 ILE A N 1
ATOM 1979 C CA . ILE A 1 273 ? -5.438 6.389 -17.117 1.00 79.94 273 ILE A CA 1
ATOM 1980 C C . ILE A 1 273 ? -6.957 6.512 -16.956 1.00 79.94 273 ILE A C 1
ATOM 1982 O O . ILE A 1 273 ? -7.443 6.671 -15.833 1.00 79.94 273 ILE A O 1
ATOM 1986 N N . LEU A 1 274 ? -7.712 6.402 -18.052 1.00 82.56 274 LEU A N 1
ATOM 1987 C CA . LEU A 1 274 ? -9.176 6.455 -18.023 1.00 82.56 274 LEU A CA 1
ATOM 1988 C C . LEU A 1 274 ? -9.764 5.313 -17.186 1.00 82.56 274 LEU A C 1
ATOM 1990 O O . LEU A 1 274 ? -10.648 5.551 -16.364 1.00 82.56 274 LEU A O 1
ATOM 1994 N N . ALA A 1 275 ? -9.230 4.096 -17.318 1.00 81.75 275 ALA A N 1
ATOM 1995 C CA . ALA A 1 275 ? -9.631 2.956 -16.500 1.00 81.75 275 ALA A CA 1
ATOM 1996 C C . ALA A 1 275 ? -9.423 3.231 -15.001 1.00 81.75 275 ALA A C 1
ATOM 1998 O O . ALA A 1 275 ? -10.332 3.010 -14.197 1.00 81.75 275 ALA A O 1
ATOM 1999 N N . LYS A 1 276 ? -8.268 3.792 -14.613 1.00 83.19 276 LYS A N 1
ATOM 2000 C CA . LYS A 1 276 ? -8.023 4.228 -13.229 1.00 83.19 276 LYS A CA 1
ATOM 2001 C C . LYS A 1 276 ? -9.003 5.305 -12.768 1.00 83.19 276 LYS A C 1
ATOM 2003 O O . LYS A 1 276 ? -9.478 5.230 -11.637 1.00 83.19 276 LYS A O 1
ATOM 2008 N N . ALA A 1 277 ? -9.323 6.280 -13.618 1.00 85.56 277 ALA A N 1
ATOM 2009 C CA . ALA A 1 277 ? -10.285 7.329 -13.287 1.00 85.56 277 ALA A CA 1
ATOM 2010 C C . ALA A 1 277 ? -11.688 6.750 -13.036 1.00 85.56 277 ALA A C 1
ATOM 2012 O O . ALA A 1 277 ? -12.317 7.078 -12.029 1.00 85.56 277 ALA A O 1
ATOM 2013 N N . VAL A 1 278 ? -12.149 5.829 -13.889 1.00 86.50 278 VAL A N 1
ATOM 2014 C CA . VAL A 1 278 ? -13.434 5.131 -13.717 1.00 86.50 278 VAL A CA 1
ATOM 2015 C C . VAL A 1 278 ? -13.454 4.321 -12.419 1.00 86.50 278 VAL A C 1
ATOM 2017 O O . VAL A 1 278 ? -14.414 4.424 -11.654 1.00 86.50 278 VAL A O 1
ATOM 2020 N N . LEU A 1 279 ? -12.391 3.565 -12.122 1.00 86.69 279 LEU A N 1
ATOM 2021 C CA . LEU A 1 279 ? -12.281 2.810 -10.868 1.00 86.69 279 LEU A CA 1
ATOM 2022 C C . LEU A 1 279 ? -12.306 3.724 -9.641 1.00 86.69 279 LEU A C 1
ATOM 2024 O O . LEU A 1 279 ? -12.953 3.397 -8.646 1.00 86.69 279 LEU A O 1
ATOM 2028 N N . LEU A 1 280 ? -11.642 4.878 -9.710 1.00 89.44 280 LEU A N 1
ATOM 2029 C CA . LEU A 1 280 ? -11.619 5.848 -8.621 1.00 89.44 280 LEU A CA 1
ATOM 2030 C C . LEU A 1 280 ? -13.006 6.455 -8.369 1.00 89.44 280 LEU A C 1
ATOM 2032 O O . LEU A 1 280 ? -13.427 6.565 -7.217 1.00 89.44 280 LEU A O 1
ATOM 2036 N N . LEU A 1 281 ? -13.738 6.799 -9.432 1.00 88.19 281 LEU A N 1
ATOM 2037 C CA . LEU A 1 281 ? -15.119 7.281 -9.334 1.00 88.19 281 LEU A CA 1
ATOM 2038 C C . LEU A 1 281 ? -16.053 6.202 -8.776 1.00 88.19 281 LEU A C 1
ATOM 2040 O O . LEU A 1 281 ? -16.871 6.496 -7.903 1.00 88.19 281 LEU A O 1
ATOM 2044 N N . ALA A 1 282 ? -15.900 4.953 -9.223 1.00 87.69 282 ALA A N 1
ATOM 2045 C CA . ALA A 1 282 ? -16.660 3.821 -8.701 1.00 87.69 282 ALA A CA 1
ATOM 2046 C C . ALA A 1 282 ? -16.390 3.610 -7.202 1.00 87.69 282 ALA A C 1
ATOM 2048 O O . ALA A 1 282 ? -17.336 3.499 -6.422 1.00 87.69 282 ALA A O 1
ATOM 2049 N N . LEU A 1 283 ? -15.122 3.638 -6.774 1.00 88.31 283 LEU A N 1
ATOM 2050 C CA . LEU A 1 283 ? -14.738 3.576 -5.359 1.00 88.31 283 LEU A CA 1
ATOM 2051 C C . LEU A 1 283 ? -15.330 4.735 -4.552 1.00 88.31 283 LEU A C 1
ATOM 2053 O O . LEU A 1 283 ? -15.864 4.512 -3.467 1.00 88.31 283 LEU A O 1
ATOM 2057 N N . GLY A 1 284 ? -15.288 5.958 -5.086 1.00 87.56 284 GLY A N 1
ATOM 2058 C CA . GLY A 1 284 ? -15.899 7.127 -4.453 1.00 87.56 284 GLY A CA 1
ATOM 2059 C C . GLY A 1 284 ? -17.412 6.979 -4.277 1.00 87.56 284 GLY A C 1
ATOM 2060 O O . GLY A 1 284 ? -17.941 7.264 -3.201 1.00 87.56 284 GLY A O 1
ATOM 2061 N N . ALA A 1 285 ? -18.108 6.467 -5.294 1.00 86.75 285 ALA A N 1
ATOM 2062 C CA . ALA A 1 285 ? -19.544 6.210 -5.237 1.00 86.75 285 ALA A CA 1
ATOM 2063 C C . ALA A 1 285 ? -19.891 5.103 -4.228 1.00 86.75 285 ALA A C 1
ATOM 2065 O O . ALA A 1 285 ? -20.798 5.282 -3.409 1.00 86.75 285 ALA A O 1
ATOM 2066 N N . ILE A 1 286 ? -19.153 3.986 -4.240 1.00 86.38 286 ILE A N 1
ATOM 2067 C CA . ILE A 1 286 ? -19.332 2.884 -3.283 1.00 86.38 286 ILE A CA 1
ATOM 2068 C C . ILE A 1 286 ? -19.090 3.387 -1.857 1.00 86.38 286 ILE A C 1
ATOM 2070 O O . ILE A 1 286 ? -19.960 3.213 -1.004 1.00 86.38 286 ILE A O 1
ATOM 2074 N N . GLY A 1 287 ? -17.982 4.094 -1.615 1.00 83.88 287 GLY A N 1
ATOM 2075 C CA . GLY A 1 287 ? -17.646 4.651 -0.304 1.00 83.88 287 GLY A CA 1
ATOM 2076 C C . GLY A 1 287 ? -18.676 5.673 0.191 1.00 83.88 287 GLY A C 1
ATOM 2077 O O . GLY A 1 287 ? -19.057 5.660 1.365 1.00 83.88 287 GLY A O 1
ATOM 2078 N N . TYR A 1 288 ? -19.212 6.517 -0.696 1.00 84.00 288 TYR A N 1
ATOM 2079 C CA . TYR A 1 288 ? -20.302 7.439 -0.362 1.00 84.00 288 TYR A CA 1
ATOM 2080 C C . TYR A 1 288 ? -21.582 6.695 0.048 1.00 84.00 288 TYR A C 1
ATOM 2082 O O . TYR A 1 288 ? -22.190 7.009 1.077 1.00 84.00 288 TYR A O 1
ATOM 2090 N N . LEU A 1 289 ? -21.977 5.671 -0.716 1.00 83.25 289 LEU A N 1
ATOM 2091 C CA . LEU A 1 289 ? -23.134 4.833 -0.391 1.00 83.25 289 LEU A CA 1
ATOM 2092 C C . LEU A 1 289 ? -22.930 4.068 0.921 1.00 83.25 289 LEU A C 1
ATOM 2094 O O . LEU A 1 289 ? -23.862 3.962 1.722 1.00 83.25 289 LEU A O 1
ATOM 2098 N N . HIS A 1 290 ? -21.717 3.573 1.160 1.00 79.81 290 HIS A N 1
ATOM 2099 C CA . HIS A 1 290 ? -21.326 2.894 2.388 1.00 79.81 290 HIS A CA 1
ATOM 2100 C C . HIS A 1 290 ? -21.468 3.835 3.591 1.00 79.81 290 HIS A C 1
ATOM 2102 O O . HIS A 1 290 ? -22.138 3.490 4.571 1.00 79.81 290 HIS A O 1
ATOM 2108 N N . ARG A 1 291 ? -20.945 5.064 3.483 1.00 77.62 291 ARG A N 1
ATOM 2109 C CA . ARG A 1 291 ? -21.073 6.103 4.513 1.00 77.62 291 ARG A CA 1
ATOM 2110 C C . ARG A 1 291 ? -22.537 6.404 4.825 1.00 77.62 291 ARG A C 1
ATOM 2112 O O . ARG A 1 291 ? -22.953 6.293 5.978 1.00 77.62 291 ARG A O 1
ATOM 2119 N N . ARG A 1 292 ? -23.337 6.681 3.793 1.00 77.06 292 ARG A N 1
ATOM 2120 C CA . ARG A 1 292 ? -24.751 7.039 3.955 1.00 77.06 292 ARG A CA 1
ATOM 2121 C C . ARG A 1 292 ? -25.567 5.905 4.581 1.00 77.06 292 ARG A C 1
ATOM 2123 O O . ARG A 1 292 ? -26.473 6.166 5.363 1.00 77.06 292 ARG A O 1
ATOM 2130 N N . ARG A 1 293 ? -25.280 4.641 4.254 1.00 73.75 293 ARG A N 1
ATOM 2131 C CA . ARG A 1 293 ? -26.064 3.492 4.747 1.00 73.75 293 ARG A CA 1
ATOM 2132 C C . ARG A 1 293 ? -25.634 3.005 6.130 1.00 73.75 293 ARG A C 1
ATOM 2134 O O . ARG A 1 293 ? -26.502 2.634 6.912 1.00 73.75 293 ARG A O 1
ATOM 2141 N N . LEU A 1 294 ? -24.332 2.973 6.424 1.00 71.62 294 LEU A N 1
ATOM 2142 C CA . LEU A 1 294 ? -23.817 2.375 7.664 1.00 71.62 294 LEU A CA 1
ATOM 2143 C C . LEU A 1 294 ? -23.359 3.400 8.703 1.00 71.62 294 LEU A C 1
ATOM 2145 O O . LEU A 1 294 ? -23.561 3.164 9.887 1.00 71.62 294 LEU A O 1
ATOM 2149 N N . VAL A 1 295 ? -22.746 4.516 8.302 1.00 70.69 295 VAL A N 1
ATOM 2150 C CA . VAL A 1 295 ? -22.194 5.494 9.262 1.00 70.69 295 VAL A CA 1
ATOM 2151 C C . VAL A 1 295 ? -23.276 6.443 9.780 1.00 70.69 295 VAL A C 1
ATOM 2153 O O . VAL A 1 295 ? -23.253 6.828 10.952 1.00 70.69 295 VAL A O 1
ATOM 2156 N N . ASP A 1 296 ? -24.231 6.798 8.919 1.00 71.31 296 ASP A N 1
ATOM 2157 C CA . ASP A 1 296 ? -25.268 7.782 9.248 1.00 71.31 296 ASP A CA 1
ATOM 2158 C C . ASP A 1 296 ? -26.590 7.154 9.718 1.00 71.31 296 ASP A C 1
ATOM 2160 O O . ASP A 1 296 ? -27.303 7.776 10.496 1.00 71.31 296 ASP A O 1
ATOM 2164 N N . ASN A 1 297 ? -26.905 5.921 9.300 1.00 65.50 297 ASN A N 1
ATOM 2165 C CA . ASN A 1 297 ? -28.236 5.322 9.481 1.00 65.50 297 ASN A CA 1
ATOM 2166 C C . ASN A 1 297 ? -28.265 4.009 10.288 1.00 65.50 297 ASN A C 1
ATOM 2168 O O . 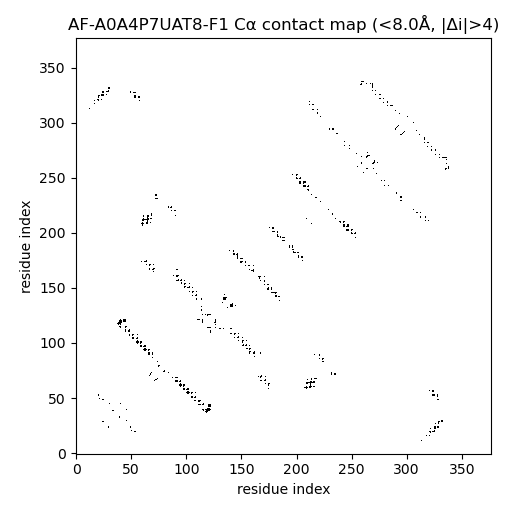ASN A 1 297 ? -29.324 3.393 10.385 1.00 65.50 297 ASN A O 1
ATOM 2172 N N . ALA A 1 298 ? -27.146 3.541 10.858 1.00 62.56 298 ALA A N 1
ATOM 2173 C CA . ALA A 1 298 ? -27.125 2.298 11.638 1.00 62.56 298 ALA A CA 1
ATOM 2174 C C . ALA A 1 298 ? -27.250 2.575 13.153 1.00 62.56 298 ALA A C 1
ATOM 2176 O O . ALA A 1 298 ? -26.256 2.930 13.784 1.00 62.56 298 ALA A O 1
ATOM 2177 N N . PRO A 1 299 ? -28.429 2.377 13.778 1.00 57.25 299 PRO A N 1
ATOM 2178 C CA . PRO A 1 299 ? -28.624 2.657 15.204 1.00 57.25 299 PRO A CA 1
ATOM 2179 C C . PRO A 1 299 ? -27.937 1.642 16.134 1.00 57.25 299 PRO A C 1
ATOM 2181 O O . PRO A 1 299 ? -27.727 1.938 17.306 1.00 57.25 299 PRO A O 1
ATOM 2184 N N . THR A 1 300 ? -27.577 0.442 15.653 1.00 73.38 300 THR A N 1
ATOM 2185 C CA . THR A 1 300 ? -26.874 -0.588 16.447 1.00 73.38 300 THR A CA 1
ATOM 2186 C C . THR A 1 300 ? -26.020 -1.534 15.592 1.00 73.38 300 THR A C 1
ATOM 2188 O O . THR A 1 300 ? -26.459 -2.077 14.577 1.00 73.38 300 THR A O 1
ATOM 2191 N N . TRP A 1 301 ? -24.795 -1.821 16.049 1.00 75.44 301 TRP A N 1
ATOM 2192 C CA . TRP A 1 301 ? -23.876 -2.772 15.404 1.00 75.44 301 TRP A CA 1
ATOM 2193 C C . TRP A 1 301 ? -24.185 -4.230 15.754 1.00 75.44 301 TRP A C 1
ATOM 2195 O O . TRP A 1 301 ? -23.465 -4.877 16.527 1.00 75.44 301 TRP A O 1
ATOM 2205 N N . THR A 1 302 ? -25.230 -4.781 15.144 1.00 82.31 302 THR A N 1
ATOM 2206 C CA . THR A 1 302 ? -25.525 -6.219 15.214 1.00 82.31 302 THR A CA 1
ATOM 2207 C C . THR A 1 302 ? -24.426 -7.057 14.539 1.00 82.31 302 THR A C 1
ATOM 2209 O O . THR A 1 302 ? -23.580 -6.548 13.798 1.00 82.31 302 THR A O 1
ATOM 2212 N N . ALA A 1 303 ? -24.411 -8.373 14.783 1.00 80.19 303 ALA A N 1
ATOM 2213 C CA . ALA A 1 303 ? -23.487 -9.281 14.094 1.00 80.19 303 ALA A CA 1
ATOM 2214 C C . ALA A 1 303 ? -23.666 -9.247 12.566 1.00 80.19 303 ALA A C 1
ATOM 2216 O O . ALA A 1 303 ? -22.681 -9.287 11.830 1.00 80.19 303 ALA A O 1
ATOM 2217 N N . LEU A 1 304 ? -24.909 -9.093 12.103 1.00 80.25 304 LEU A N 1
ATOM 2218 C CA . LEU A 1 304 ? -25.235 -8.949 10.688 1.00 80.25 304 LEU A CA 1
ATOM 2219 C C . LEU A 1 304 ? -24.692 -7.636 10.105 1.00 80.25 304 LEU A C 1
ATOM 2221 O O . LEU A 1 304 ? -24.110 -7.658 9.025 1.00 80.25 304 LEU A O 1
ATOM 2225 N N . ALA A 1 305 ? -24.820 -6.515 10.824 1.00 79.44 305 ALA A N 1
ATOM 2226 C CA . ALA A 1 305 ? -24.274 -5.227 10.387 1.00 79.44 305 ALA A CA 1
ATOM 2227 C C . ALA A 1 305 ? -22.744 -5.276 10.230 1.00 79.44 305 ALA A C 1
ATOM 2229 O O . ALA A 1 305 ? -22.216 -4.814 9.222 1.00 79.44 305 ALA A O 1
ATOM 2230 N N . ARG A 1 306 ? -22.036 -5.921 11.173 1.00 78.56 306 ARG A N 1
ATOM 2231 C CA . ARG A 1 306 ? -20.577 -6.138 11.078 1.00 78.56 306 ARG A CA 1
ATOM 2232 C C . ARG A 1 306 ? -20.187 -6.989 9.874 1.00 78.56 306 ARG A C 1
ATOM 2234 O O . ARG A 1 306 ? -19.208 -6.686 9.202 1.00 78.56 306 ARG A O 1
ATOM 2241 N N . ARG A 1 307 ? -20.952 -8.049 9.597 1.00 80.31 307 ARG A N 1
ATOM 2242 C CA . ARG A 1 307 ? -20.716 -8.903 8.429 1.00 80.31 307 ARG A CA 1
ATOM 2243 C C . ARG A 1 307 ? -20.915 -8.123 7.128 1.00 80.31 307 ARG A C 1
ATOM 2245 O O . ARG A 1 307 ? -20.032 -8.156 6.285 1.00 80.31 307 ARG A O 1
ATOM 2252 N N . ARG A 1 308 ? -22.018 -7.379 7.000 1.00 80.88 308 ARG A N 1
ATOM 2253 C CA . ARG A 1 308 ? -22.286 -6.545 5.816 1.00 80.88 308 ARG A CA 1
ATOM 2254 C C . ARG A 1 308 ? -21.225 -5.467 5.617 1.00 80.88 308 ARG A C 1
ATOM 2256 O O . ARG A 1 308 ? -20.799 -5.252 4.491 1.00 80.88 308 ARG A O 1
ATOM 2263 N N . PHE A 1 309 ? -20.770 -4.831 6.698 1.00 81.31 309 PHE A N 1
ATOM 2264 C CA . PHE A 1 309 ? -19.640 -3.905 6.641 1.00 81.31 309 PHE A CA 1
ATOM 2265 C C . PHE A 1 309 ? -18.388 -4.599 6.094 1.00 81.31 309 PHE A C 1
ATOM 2267 O O . PHE A 1 309 ? -17.757 -4.084 5.182 1.00 81.31 309 PHE A O 1
ATOM 2274 N N . ALA A 1 310 ? -18.040 -5.779 6.621 1.00 81.31 310 ALA A N 1
ATOM 2275 C CA . ALA A 1 310 ? -16.866 -6.526 6.174 1.00 81.31 310 ALA A CA 1
ATOM 2276 C C . ALA A 1 310 ? -16.971 -6.974 4.705 1.00 81.31 310 ALA A C 1
ATOM 2278 O O . ALA A 1 310 ? -15.975 -6.934 3.995 1.00 81.31 310 ALA A O 1
ATOM 2279 N N . GLU A 1 311 ? -18.160 -7.364 4.242 1.00 81.69 311 GLU A N 1
ATOM 2280 C CA . GLU A 1 311 ? -18.414 -7.720 2.839 1.00 81.69 311 GLU A CA 1
ATOM 2281 C C . GLU A 1 311 ? -18.259 -6.506 1.911 1.00 81.69 311 GLU A C 1
ATOM 2283 O O . GLU A 1 311 ? -17.571 -6.598 0.898 1.00 81.69 311 GLU A O 1
ATOM 2288 N N . LEU A 1 312 ? -18.830 -5.354 2.281 1.00 82.56 312 LEU A N 1
ATOM 2289 C CA . LEU A 1 312 ? -18.697 -4.110 1.514 1.00 82.56 312 LEU A CA 1
ATOM 2290 C C . LEU A 1 312 ? -17.252 -3.600 1.500 1.00 82.56 312 LEU A C 1
ATOM 2292 O O . LEU A 1 312 ? -16.718 -3.303 0.436 1.00 82.56 312 LEU A O 1
ATOM 2296 N N . ALA A 1 313 ? -16.598 -3.564 2.664 1.00 84.94 313 ALA A N 1
ATOM 2297 C CA . ALA A 1 313 ? -15.192 -3.194 2.784 1.00 84.94 313 ALA A CA 1
ATOM 2298 C C . ALA A 1 313 ? -14.289 -4.157 1.998 1.00 84.94 313 ALA A C 1
ATOM 2300 O O . ALA A 1 313 ? -13.344 -3.721 1.352 1.00 84.94 313 ALA A O 1
ATOM 2301 N N . GLY A 1 314 ? -14.594 -5.458 2.004 1.00 83.88 314 GLY A N 1
ATOM 2302 C CA . GLY A 1 314 ? -13.898 -6.451 1.187 1.00 83.88 314 GLY A CA 1
ATOM 2303 C C . GLY A 1 314 ? -14.051 -6.187 -0.312 1.00 83.88 314 GLY A C 1
ATOM 2304 O O . GLY A 1 314 ? -13.070 -6.284 -1.045 1.00 83.88 314 GLY A O 1
ATOM 2305 N N . GLY A 1 315 ? -15.248 -5.793 -0.758 1.00 85.38 315 GLY A N 1
ATOM 2306 C CA . GLY A 1 315 ? -15.496 -5.367 -2.137 1.00 85.38 315 GLY A CA 1
ATOM 2307 C C . GLY A 1 315 ? -14.705 -4.114 -2.525 1.00 85.38 315 GLY A C 1
ATOM 2308 O O . GLY A 1 315 ? -14.075 -4.093 -3.578 1.00 85.38 315 GLY A O 1
ATOM 2309 N N . GLU A 1 316 ? -14.668 -3.096 -1.663 1.00 88.69 316 GLU A N 1
ATOM 2310 C CA . GLU A 1 316 ? -13.842 -1.898 -1.879 1.00 88.69 316 GLU A CA 1
ATOM 2311 C C . GLU A 1 316 ? -12.350 -2.252 -1.967 1.00 88.69 316 GLU A C 1
ATOM 2313 O O . GLU A 1 316 ? -11.684 -1.865 -2.925 1.00 88.69 316 GLU A O 1
ATOM 2318 N N . LEU A 1 317 ? -11.834 -3.052 -1.027 1.00 89.50 317 LEU A N 1
ATOM 2319 C CA . LEU A 1 317 ? -10.439 -3.505 -1.035 1.00 89.50 317 LEU A CA 1
ATOM 2320 C C . LEU A 1 317 ? -10.096 -4.291 -2.306 1.00 89.50 317 LEU A C 1
ATOM 2322 O O . LEU A 1 317 ? -9.022 -4.089 -2.866 1.00 89.50 317 LEU A O 1
ATOM 2326 N N . LEU A 1 318 ? -11.008 -5.135 -2.800 1.00 85.75 318 LEU A N 1
ATOM 2327 C CA . LEU A 1 318 ? -10.835 -5.857 -4.062 1.00 85.75 318 LEU A CA 1
ATOM 2328 C C . LEU A 1 318 ? -10.660 -4.887 -5.240 1.00 85.75 318 LEU A C 1
ATOM 2330 O O . LEU A 1 318 ? -9.717 -5.031 -6.019 1.00 85.75 318 LEU A O 1
ATOM 2334 N N . VAL A 1 319 ? -11.525 -3.875 -5.348 1.00 86.06 319 VAL A N 1
ATOM 2335 C CA . VAL A 1 319 ? -11.438 -2.856 -6.408 1.00 86.06 319 VAL A CA 1
ATOM 2336 C C . VAL A 1 319 ? -10.146 -2.040 -6.281 1.00 86.06 319 VAL A C 1
ATOM 2338 O O . VAL A 1 319 ? -9.490 -1.761 -7.286 1.00 86.06 319 VAL A O 1
ATOM 2341 N N . MET A 1 320 ? -9.723 -1.706 -5.059 1.00 88.50 320 MET A N 1
ATOM 2342 C CA . MET A 1 320 ? -8.440 -1.035 -4.828 1.00 88.50 320 MET A CA 1
ATOM 2343 C C . MET A 1 320 ? -7.252 -1.907 -5.255 1.00 88.50 320 MET A C 1
ATOM 2345 O O . MET A 1 320 ? -6.319 -1.395 -5.868 1.00 88.50 320 MET A O 1
ATOM 2349 N N . CYS A 1 321 ? -7.282 -3.217 -5.003 1.00 86.00 321 CYS A N 1
ATOM 2350 C CA . CYS A 1 321 ? -6.233 -4.132 -5.459 1.00 86.00 321 CYS A CA 1
ATOM 2351 C C . CYS A 1 321 ? -6.158 -4.228 -6.985 1.00 86.00 321 CYS A C 1
ATOM 2353 O O . CYS A 1 321 ? -5.056 -4.264 -7.529 1.00 86.00 321 CYS A O 1
ATOM 2355 N N . VAL A 1 322 ? -7.299 -4.194 -7.682 1.00 84.06 322 VAL A N 1
ATOM 2356 C CA . VAL A 1 322 ? -7.328 -4.065 -9.150 1.00 84.06 322 VAL A CA 1
ATOM 2357 C C . VAL A 1 322 ? -6.666 -2.758 -9.590 1.00 84.06 322 VAL A C 1
ATOM 2359 O O . VAL A 1 322 ? -5.835 -2.768 -10.495 1.00 84.06 322 VAL A O 1
ATOM 2362 N N . ALA A 1 323 ? -6.967 -1.639 -8.926 1.00 85.88 323 ALA A N 1
ATOM 2363 C CA . ALA A 1 323 ? -6.348 -0.350 -9.238 1.00 85.88 323 ALA A CA 1
ATOM 2364 C C . ALA A 1 323 ? -4.825 -0.343 -8.990 1.00 85.88 323 ALA A C 1
ATOM 2366 O O . ALA A 1 323 ? -4.081 0.244 -9.781 1.00 85.88 323 ALA A O 1
ATOM 2367 N N . VAL A 1 324 ? -4.352 -1.020 -7.935 1.00 85.25 324 VAL A N 1
ATOM 2368 C CA . VAL A 1 324 ? -2.917 -1.232 -7.668 1.00 85.25 324 VAL A CA 1
ATOM 2369 C C . VAL A 1 324 ? -2.285 -2.086 -8.768 1.00 85.25 324 VAL A C 1
ATOM 2371 O O . VAL A 1 324 ? -1.260 -1.686 -9.312 1.00 85.25 324 VAL A O 1
ATOM 2374 N N . ALA A 1 325 ? -2.909 -3.202 -9.159 1.00 81.44 325 ALA A N 1
ATOM 2375 C CA . ALA A 1 325 ? -2.415 -4.066 -10.236 1.00 81.44 325 ALA A CA 1
ATOM 2376 C C . ALA A 1 325 ? -2.304 -3.313 -11.573 1.00 81.44 325 ALA A C 1
ATOM 2378 O O . ALA A 1 325 ? -1.261 -3.363 -12.225 1.00 81.44 325 ALA A O 1
ATOM 2379 N N . LEU A 1 326 ? -3.322 -2.522 -11.931 1.00 79.44 326 LEU A N 1
ATOM 2380 C CA . LEU A 1 326 ? -3.262 -1.620 -13.086 1.00 79.44 326 LEU A CA 1
ATOM 2381 C C . LEU A 1 326 ? -2.155 -0.573 -12.942 1.00 79.44 326 LEU A C 1
ATOM 2383 O O . LEU A 1 326 ? -1.552 -0.176 -13.932 1.00 79.44 326 LEU A O 1
ATOM 2387 N N . GLY A 1 327 ? -1.881 -0.100 -11.724 1.00 79.06 327 GLY A N 1
ATOM 2388 C CA . GLY A 1 327 ? -0.777 0.817 -11.458 1.00 79.06 327 GLY A CA 1
ATOM 2389 C C . GLY A 1 327 ? 0.597 0.205 -11.673 1.00 79.06 327 GLY A C 1
ATOM 2390 O O . GLY A 1 327 ? 1.450 0.865 -12.262 1.00 79.06 327 GLY A O 1
ATOM 2391 N N . VAL A 1 328 ? 0.782 -1.047 -11.264 1.00 79.56 328 VAL A N 1
ATOM 2392 C CA . VAL A 1 328 ? 2.007 -1.807 -11.528 1.00 79.56 328 VAL A CA 1
ATOM 2393 C C . VAL A 1 328 ? 2.193 -2.018 -13.032 1.00 79.56 328 VAL A C 1
ATOM 2395 O O . VAL A 1 328 ? 3.287 -1.771 -13.534 1.00 79.56 328 VAL A O 1
ATOM 2398 N N . ALA A 1 329 ? 1.132 -2.392 -13.756 1.00 73.31 329 ALA A N 1
ATOM 2399 C CA . ALA A 1 329 ? 1.170 -2.552 -15.212 1.00 73.31 329 ALA A CA 1
ATOM 2400 C C . ALA A 1 329 ? 1.490 -1.233 -15.943 1.00 73.31 329 ALA A C 1
ATOM 2402 O O . ALA A 1 329 ? 2.384 -1.182 -16.787 1.00 73.31 329 ALA A O 1
ATOM 2403 N N . LEU A 1 330 ? 0.831 -0.137 -15.548 1.00 72.56 330 LEU A N 1
ATOM 2404 C CA . LEU A 1 330 ? 1.100 1.216 -16.051 1.00 72.56 330 LEU A CA 1
ATOM 2405 C C . LEU A 1 330 ? 2.558 1.638 -15.873 1.00 72.56 330 LEU A C 1
ATOM 2407 O O . LEU A 1 330 ? 3.104 2.307 -16.742 1.00 72.56 330 LEU A O 1
ATOM 2411 N N . GLY A 1 331 ? 3.185 1.267 -14.753 1.00 69.00 331 GLY A N 1
ATOM 2412 C CA . GLY A 1 331 ? 4.587 1.586 -14.488 1.00 69.00 331 GLY A CA 1
ATOM 2413 C C . GLY A 1 331 ? 5.566 0.933 -15.469 1.00 69.00 331 GLY A C 1
ATOM 2414 O O . GLY A 1 331 ? 6.676 1.434 -15.616 1.00 69.00 331 GLY A O 1
ATOM 2415 N N . GLY A 1 332 ? 5.166 -0.157 -16.134 1.00 64.88 332 GLY A N 1
ATOM 2416 C CA . GLY A 1 332 ? 5.935 -0.808 -17.200 1.00 64.88 332 GLY A CA 1
ATOM 2417 C C . GLY A 1 332 ? 5.563 -0.353 -18.614 1.00 64.88 332 GLY A C 1
ATOM 2418 O O . GLY A 1 332 ? 6.238 -0.735 -19.563 1.00 64.88 332 GLY A O 1
ATOM 2419 N N . THR A 1 333 ? 4.510 0.457 -18.775 1.00 63.22 333 THR A N 1
ATOM 2420 C CA . THR A 1 333 ? 4.060 0.941 -20.089 1.00 63.22 333 THR A CA 1
ATOM 2421 C C . THR A 1 333 ? 4.759 2.264 -20.426 1.00 63.22 333 THR A C 1
ATOM 2423 O O . THR A 1 333 ? 4.624 3.219 -19.653 1.00 63.22 333 THR A O 1
ATOM 2426 N N . PRO A 1 334 ? 5.470 2.374 -21.565 1.00 61.22 334 PRO A N 1
ATOM 2427 C CA . PRO A 1 334 ? 6.064 3.639 -21.989 1.00 61.22 334 PRO A CA 1
ATOM 2428 C C . PRO A 1 334 ? 4.989 4.731 -22.148 1.00 61.22 334 PRO A C 1
ATOM 2430 O O . PRO A 1 334 ? 3.921 4.450 -22.705 1.00 61.22 334 PRO A O 1
ATOM 2433 N N . PRO A 1 335 ? 5.220 5.966 -21.662 1.00 60.72 335 PRO A N 1
ATOM 2434 C CA . PRO A 1 335 ? 4.335 7.084 -21.973 1.00 60.72 335 PRO A CA 1
ATOM 2435 C C . PRO A 1 335 ? 4.365 7.378 -23.487 1.00 60.72 335 PRO A C 1
ATOM 2437 O O . PRO A 1 335 ? 5.375 7.105 -24.135 1.00 60.72 335 PRO A O 1
ATOM 2440 N N . PRO A 1 336 ? 3.278 7.918 -24.065 1.00 60.69 336 PRO A N 1
ATOM 2441 C CA . PRO A 1 336 ? 3.234 8.251 -25.485 1.00 60.69 336 PRO A CA 1
ATOM 2442 C C . PRO A 1 336 ? 4.265 9.332 -25.830 1.00 60.69 336 PRO A C 1
ATOM 2444 O O . PRO A 1 336 ? 4.475 10.259 -25.048 1.00 60.69 336 PRO A O 1
ATOM 2447 N N . ASP A 1 337 ? 4.877 9.223 -27.012 1.00 61.41 337 ASP A N 1
ATOM 2448 C CA . ASP A 1 337 ? 5.878 10.174 -27.496 1.00 61.41 337 ASP A CA 1
ATOM 2449 C C . ASP A 1 337 ? 5.266 11.577 -27.595 1.00 61.41 337 ASP A C 1
ATOM 2451 O O . ASP A 1 337 ? 4.471 11.875 -28.487 1.00 61.41 337 ASP A O 1
ATOM 2455 N N . THR A 1 338 ? 5.644 12.475 -26.687 1.00 51.34 338 THR A N 1
ATOM 2456 C CA . THR A 1 338 ? 5.146 13.860 -26.674 1.00 51.34 338 THR A CA 1
ATOM 2457 C C . THR A 1 338 ? 5.814 14.745 -27.732 1.00 51.34 338 THR A C 1
ATOM 2459 O O . THR A 1 338 ? 5.601 15.954 -27.746 1.00 51.34 338 THR A O 1
ATOM 2462 N N . GLY A 1 339 ? 6.636 14.179 -28.625 1.00 46.19 339 GLY A N 1
ATOM 2463 C CA . GLY A 1 339 ? 7.363 14.918 -29.666 1.00 46.19 339 GLY A CA 1
ATOM 2464 C C . GLY A 1 339 ? 8.450 15.863 -29.136 1.00 46.19 339 GLY A C 1
ATOM 2465 O O . GLY A 1 339 ? 9.162 16.475 -29.928 1.00 46.19 339 GLY A O 1
ATOM 2466 N N . VAL A 1 340 ? 8.627 15.966 -27.814 1.00 45.56 340 VAL A N 1
ATOM 2467 C CA . VAL A 1 340 ? 9.690 16.753 -27.178 1.00 45.56 340 VAL A CA 1
ATOM 2468 C C . VAL A 1 340 ? 10.940 15.880 -27.048 1.00 45.56 340 VAL A C 1
ATOM 2470 O O . VAL A 1 340 ? 11.359 15.486 -25.963 1.00 45.56 340 VAL A O 1
ATOM 2473 N N . SER A 1 341 ? 11.527 15.516 -28.186 1.00 35.56 341 SER A N 1
ATOM 2474 C CA . SER A 1 341 ? 12.851 14.901 -28.233 1.00 35.56 341 SER A CA 1
ATOM 2475 C C . SER A 1 341 ? 13.905 15.951 -27.863 1.00 35.56 341 SER A C 1
ATOM 2477 O O . SER A 1 341 ? 14.211 16.828 -28.667 1.00 35.56 341 SER A O 1
ATOM 2479 N N . SER A 1 342 ? 14.482 15.861 -26.664 1.00 38.38 342 SER A N 1
ATOM 2480 C CA . SER A 1 342 ? 15.698 16.600 -26.282 1.00 38.38 342 SER A CA 1
ATOM 2481 C C . SER A 1 342 ? 16.990 15.836 -26.597 1.00 38.38 342 SER A C 1
ATOM 2483 O O . SER A 1 342 ? 18.069 16.232 -26.167 1.00 38.38 342 SER A O 1
ATOM 2485 N N . SER A 1 343 ? 16.915 14.762 -27.385 1.00 33.75 343 SER A N 1
ATOM 2486 C CA . SER A 1 343 ? 18.087 14.267 -28.107 1.00 33.75 343 SER A CA 1
ATOM 2487 C C . SER A 1 343 ? 18.084 14.904 -29.493 1.00 33.75 343 SER A C 1
ATOM 2489 O O . SER A 1 343 ? 17.065 14.781 -30.183 1.00 33.75 343 SER A O 1
ATOM 2491 N N . PRO A 1 344 ? 19.170 15.577 -29.930 1.00 35.34 344 PRO A N 1
ATOM 2492 C CA . PRO A 1 344 ? 19.287 15.931 -31.336 1.00 35.34 344 PRO A CA 1
ATOM 2493 C C . PRO A 1 344 ? 19.112 14.642 -32.148 1.00 35.34 344 PRO A C 1
ATOM 2495 O O . PRO A 1 344 ? 19.546 13.578 -31.686 1.00 35.34 344 PRO A O 1
ATOM 2498 N N . PRO A 1 345 ? 18.452 14.693 -33.317 1.00 37.03 345 PRO A N 1
ATOM 2499 C CA . PRO A 1 345 ? 18.382 13.526 -34.176 1.00 37.03 345 PRO A CA 1
ATOM 2500 C C . PRO A 1 345 ? 19.817 13.046 -34.371 1.00 37.03 345 PRO A C 1
ATOM 2502 O O . PRO A 1 345 ? 20.674 13.826 -34.785 1.00 37.03 345 PRO A O 1
ATOM 2505 N N . VAL A 1 346 ? 20.098 11.793 -34.002 1.00 48.62 346 VAL A N 1
ATOM 2506 C CA . VAL A 1 346 ? 21.356 11.161 -34.391 1.00 48.62 346 VAL A CA 1
ATOM 2507 C C . VAL A 1 346 ? 21.347 11.200 -35.905 1.00 48.62 346 VAL A C 1
ATOM 2509 O O . VAL A 1 346 ? 20.598 10.462 -36.552 1.00 48.62 346 VAL A O 1
ATOM 2512 N N . ASP A 1 347 ? 22.111 12.139 -36.450 1.00 40.94 347 ASP A N 1
ATOM 2513 C CA . ASP A 1 347 ? 22.231 12.315 -37.875 1.00 40.94 347 ASP A CA 1
ATOM 2514 C C . ASP A 1 347 ? 22.890 11.049 -38.417 1.00 40.94 347 ASP A C 1
ATOM 2516 O O . ASP A 1 347 ? 24.079 10.779 -38.220 1.00 40.94 347 ASP A O 1
ATOM 2520 N N . ARG A 1 348 ? 22.069 10.217 -39.059 1.00 43.47 348 ARG A N 1
ATOM 2521 C CA . ARG A 1 348 ? 22.493 8.951 -39.659 1.00 43.47 348 ARG A CA 1
ATOM 2522 C C . ARG A 1 348 ? 23.525 9.176 -40.774 1.00 43.47 348 ARG A C 1
ATOM 2524 O O . ARG A 1 348 ? 24.133 8.201 -41.214 1.00 43.47 348 ARG A O 1
ATOM 2531 N N . SER A 1 349 ? 23.764 10.422 -41.198 1.00 46.34 349 SER A N 1
ATOM 2532 C CA . SER A 1 349 ? 24.866 10.789 -42.092 1.00 46.34 349 SER A CA 1
ATOM 2533 C C . SER A 1 349 ? 26.249 10.562 -41.448 1.00 46.34 349 SER A C 1
ATOM 2535 O O . SER A 1 349 ? 27.145 10.032 -42.104 1.00 46.34 349 SER A O 1
ATOM 2537 N N . VAL A 1 350 ? 26.401 10.808 -40.139 1.00 46.56 350 VAL A N 1
ATOM 2538 C CA . VAL A 1 350 ? 27.692 10.722 -39.419 1.00 46.56 350 VAL A CA 1
ATOM 2539 C C . VAL A 1 350 ? 28.149 9.267 -39.226 1.00 46.56 350 VAL A C 1
ATOM 2541 O O . VAL A 1 350 ? 29.342 8.951 -39.274 1.00 46.56 350 VAL A O 1
ATOM 2544 N N . LEU A 1 351 ? 27.198 8.340 -39.082 1.00 42.41 351 LEU A N 1
ATOM 2545 C CA . LEU A 1 351 ? 27.475 6.897 -39.046 1.00 42.41 351 LEU A CA 1
ATOM 2546 C C . LEU A 1 351 ? 27.841 6.334 -40.431 1.00 42.41 351 LEU A C 1
ATOM 2548 O O . LEU A 1 351 ? 28.566 5.345 -40.524 1.00 42.41 351 LEU A O 1
ATOM 2552 N N . ASN A 1 352 ? 27.382 6.967 -41.513 1.00 44.88 352 ASN A N 1
ATOM 2553 C CA . ASN A 1 352 ? 27.679 6.517 -42.874 1.00 44.88 352 ASN A CA 1
ATOM 2554 C C . ASN A 1 352 ? 29.029 7.062 -43.383 1.00 44.88 352 ASN A C 1
ATOM 2556 O O . ASN A 1 352 ? 29.744 6.362 -44.105 1.00 44.88 352 ASN A O 1
ATOM 2560 N N . ASP A 1 353 ? 29.427 8.263 -42.951 1.00 41.72 353 ASP A N 1
ATOM 2561 C CA . ASP A 1 353 ? 30.734 8.850 -43.282 1.00 41.72 353 ASP A CA 1
ATOM 2562 C C . ASP A 1 353 ? 31.895 8.194 -42.524 1.00 41.72 353 ASP A C 1
ATOM 2564 O O . ASP A 1 353 ? 32.969 7.987 -43.093 1.00 41.72 353 ASP A O 1
ATOM 2568 N N . SER A 1 354 ? 31.678 7.749 -41.284 1.00 43.00 354 SER A N 1
ATOM 2569 C CA . SER A 1 354 ? 32.675 6.972 -40.528 1.00 43.00 354 SER A CA 1
ATOM 2570 C C . SER A 1 354 ? 32.906 5.571 -41.122 1.00 43.00 354 SER A C 1
ATOM 2572 O O . SER A 1 354 ? 34.046 5.097 -41.165 1.00 43.00 354 SER A O 1
ATOM 2574 N N . ALA A 1 355 ? 31.871 4.945 -41.694 1.00 43.59 355 ALA A N 1
ATOM 2575 C CA . ALA A 1 355 ? 31.992 3.679 -42.422 1.00 43.59 355 ALA A CA 1
ATOM 2576 C C . ALA A 1 355 ? 32.693 3.826 -43.792 1.00 43.59 355 ALA A C 1
ATOM 2578 O O . ALA A 1 355 ? 33.369 2.896 -44.249 1.00 43.59 355 ALA A O 1
ATOM 2579 N N . ARG A 1 356 ? 32.576 4.992 -44.446 1.00 44.88 356 ARG A N 1
ATOM 2580 C CA . ARG A 1 356 ? 33.278 5.300 -45.707 1.00 44.88 356 ARG A CA 1
ATOM 2581 C C . ARG A 1 356 ? 34.728 5.749 -45.484 1.00 44.88 356 ARG A C 1
ATOM 2583 O O . ARG A 1 356 ? 35.609 5.290 -46.210 1.00 44.88 356 ARG A O 1
ATOM 2590 N N . GLY A 1 357 ? 35.002 6.550 -44.453 1.00 39.34 357 GLY A N 1
ATOM 2591 C CA . GLY A 1 357 ? 36.354 7.009 -44.102 1.00 39.34 357 GLY A CA 1
ATOM 2592 C C . GLY A 1 357 ? 37.269 5.893 -43.581 1.00 39.34 357 GLY A C 1
ATOM 2593 O O . GLY A 1 357 ? 38.442 5.826 -43.954 1.00 39.34 357 GLY A O 1
ATOM 2594 N N . GLY A 1 358 ? 36.723 4.947 -42.805 1.00 37.97 358 GLY A N 1
ATOM 2595 C CA . GLY A 1 358 ? 37.482 3.807 -42.273 1.00 37.97 358 GLY A CA 1
ATOM 2596 C C . GLY A 1 358 ? 37.981 2.828 -43.343 1.00 37.97 358 GLY A C 1
ATOM 2597 O O . GLY A 1 358 ? 39.034 2.212 -43.178 1.00 37.97 358 GLY A O 1
ATOM 2598 N N . ARG A 1 359 ? 37.282 2.721 -44.482 1.00 40.41 359 ARG A N 1
ATOM 2599 C CA . ARG A 1 359 ? 37.704 1.871 -45.610 1.00 40.41 359 ARG A CA 1
ATOM 2600 C C . ARG A 1 359 ? 38.803 2.501 -46.472 1.00 40.41 359 ARG A C 1
ATOM 2602 O O . ARG A 1 359 ? 39.593 1.758 -47.045 1.00 40.41 359 ARG A O 1
ATOM 2609 N N . ALA A 1 360 ? 38.904 3.830 -46.526 1.00 37.22 360 ALA A N 1
ATOM 2610 C CA . ALA A 1 360 ? 39.977 4.516 -47.254 1.00 37.22 360 ALA A CA 1
ATOM 2611 C C . ALA A 1 360 ? 41.305 4.526 -46.469 1.00 37.22 360 ALA A C 1
ATOM 2613 O O . ALA A 1 360 ? 42.373 4.338 -47.053 1.00 37.22 360 ALA A O 1
ATOM 2614 N N . ALA A 1 361 ? 41.250 4.661 -45.139 1.00 37.16 361 ALA A N 1
ATOM 2615 C CA . ALA A 1 361 ? 42.445 4.680 -44.288 1.00 37.16 361 ALA A CA 1
ATOM 2616 C C . ALA A 1 361 ? 43.158 3.314 -44.205 1.00 37.16 361 ALA A C 1
ATOM 2618 O O . ALA A 1 361 ? 44.383 3.253 -44.110 1.00 37.16 361 ALA A O 1
ATOM 2619 N N . LEU A 1 362 ? 42.413 2.208 -44.315 1.00 37.19 362 LEU A N 1
ATOM 2620 C CA . LEU A 1 362 ? 42.969 0.849 -44.265 1.00 37.19 362 LEU A CA 1
ATOM 2621 C C . LEU A 1 362 ? 43.670 0.410 -45.566 1.00 37.19 362 LEU A C 1
ATOM 2623 O O . LEU A 1 362 ? 44.392 -0.583 -45.556 1.00 37.19 362 LEU A O 1
ATOM 2627 N N . VAL A 1 363 ? 43.511 1.160 -46.664 1.00 39.00 363 VAL A N 1
ATOM 2628 C CA . VAL A 1 363 ? 44.174 0.885 -47.955 1.00 39.00 363 VAL A CA 1
ATOM 2629 C C . VAL A 1 363 ? 45.452 1.720 -48.147 1.00 39.00 363 VAL A C 1
ATOM 2631 O O . VAL A 1 363 ? 46.342 1.301 -48.880 1.00 39.00 363 VAL A O 1
ATOM 2634 N N . LEU A 1 364 ? 45.613 2.846 -47.439 1.00 38.03 364 LEU A N 1
ATOM 2635 C CA . LEU A 1 364 ? 46.777 3.739 -47.594 1.00 38.03 364 LEU A CA 1
ATOM 2636 C C . LEU A 1 364 ? 47.893 3.547 -46.546 1.00 38.03 364 LEU A C 1
ATOM 2638 O O . LEU A 1 364 ? 48.987 4.070 -46.721 1.00 38.03 364 LEU A O 1
ATOM 2642 N N . GLY A 1 365 ? 47.677 2.753 -45.492 1.00 35.41 365 GLY A N 1
ATOM 2643 C CA . GLY A 1 365 ? 48.642 2.558 -44.396 1.00 35.41 365 GLY A CA 1
ATOM 2644 C C . GLY A 1 365 ? 49.791 1.563 -44.641 1.00 35.41 365 GLY A C 1
ATOM 2645 O O . GLY A 1 365 ? 50.407 1.125 -43.672 1.00 35.41 365 GLY A O 1
ATOM 2646 N N . ARG A 1 366 ? 50.071 1.145 -45.888 1.00 41.75 366 ARG A N 1
ATOM 2647 C CA . ARG A 1 366 ? 51.065 0.085 -46.182 1.00 41.75 366 ARG A CA 1
ATOM 2648 C C . ARG A 1 366 ? 52.253 0.459 -47.074 1.00 41.75 366 ARG A C 1
ATOM 2650 O O . ARG A 1 366 ? 53.001 -0.446 -47.430 1.00 41.75 366 ARG A O 1
ATOM 2657 N N . LEU A 1 367 ? 52.498 1.730 -47.399 1.00 37.66 367 LEU A N 1
ATOM 2658 C CA . LEU A 1 367 ? 53.678 2.108 -48.194 1.00 37.66 367 LEU A CA 1
ATOM 2659 C C . LEU A 1 367 ? 54.392 3.355 -47.643 1.00 37.66 367 LEU A C 1
ATOM 2661 O O . LEU A 1 367 ? 53.777 4.407 -47.519 1.00 37.66 367 LEU A O 1
ATOM 2665 N N . SER A 1 368 ? 55.712 3.208 -47.422 1.00 35.19 368 SER A N 1
ATOM 2666 C CA . SER A 1 368 ? 56.767 4.221 -47.149 1.00 35.19 368 SER A CA 1
ATOM 2667 C C . SER A 1 368 ? 56.706 4.940 -45.789 1.00 35.19 368 SER A C 1
ATOM 2669 O O . SER A 1 368 ? 55.676 5.490 -45.444 1.00 35.19 368 SER A O 1
ATOM 2671 N N . GLY A 1 369 ? 57.720 5.027 -44.919 1.00 40.50 369 GLY A N 1
ATOM 2672 C CA . GLY A 1 369 ? 59.184 4.836 -44.919 1.00 40.50 369 GLY A CA 1
ATOM 2673 C C . GLY A 1 369 ? 59.750 5.830 -43.860 1.00 40.50 369 GLY A C 1
ATOM 2674 O O . GLY A 1 369 ? 59.084 6.834 -43.609 1.00 40.50 369 GLY A O 1
ATOM 2675 N N . PRO A 1 370 ? 60.884 5.589 -43.168 1.00 44.59 370 PRO A N 1
ATOM 2676 C CA . PRO A 1 370 ? 61.292 6.409 -42.012 1.00 44.59 370 PRO A CA 1
ATOM 2677 C C . PRO A 1 370 ? 61.848 7.799 -42.413 1.00 44.59 370 PRO A C 1
ATOM 2679 O O . PRO A 1 370 ? 62.390 7.936 -43.511 1.00 44.59 370 PRO A O 1
ATOM 2682 N N . PRO A 1 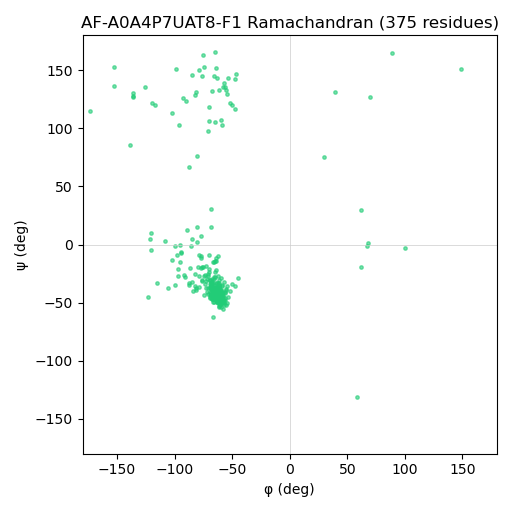371 ? 61.749 8.830 -41.543 1.00 43.12 371 PRO A N 1
ATOM 2683 C CA . PRO A 1 371 ? 62.169 10.200 -41.864 1.00 43.12 371 PRO A CA 1
ATOM 2684 C C . PRO A 1 371 ? 63.699 10.400 -41.778 1.00 43.12 371 PRO A C 1
ATOM 2686 O O . PRO A 1 371 ? 64.350 9.752 -40.953 1.00 43.12 371 PRO A O 1
ATOM 2689 N N . PRO A 1 372 ? 64.294 11.313 -42.577 1.00 40.38 372 PRO A N 1
ATOM 2690 C CA . PRO A 1 372 ? 65.724 11.594 -42.536 1.00 40.38 372 PRO A CA 1
ATOM 2691 C C . PRO A 1 372 ? 66.086 12.616 -41.447 1.00 40.38 372 PRO A C 1
ATOM 2693 O O . PRO A 1 372 ? 65.359 13.570 -41.177 1.00 40.38 372 PRO A O 1
ATOM 2696 N N . ILE A 1 373 ? 67.265 12.412 -40.861 1.00 45.75 373 ILE A N 1
ATOM 2697 C CA . ILE A 1 373 ? 67.971 13.320 -39.951 1.00 45.75 373 ILE A CA 1
ATOM 2698 C C . ILE A 1 373 ? 68.702 14.374 -40.794 1.00 45.75 373 ILE A C 1
ATOM 2700 O O . ILE A 1 373 ? 69.450 13.998 -41.695 1.00 45.75 373 ILE A O 1
ATOM 2704 N N . LEU A 1 374 ? 68.571 15.668 -40.476 1.00 42.12 374 LEU A N 1
ATOM 2705 C CA . LEU A 1 374 ? 69.498 16.699 -40.962 1.00 42.12 374 LEU A CA 1
ATOM 2706 C C . LEU A 1 374 ? 69.909 17.683 -39.858 1.00 42.12 374 LEU A C 1
ATOM 2708 O O . LEU A 1 374 ? 69.087 18.261 -39.153 1.00 42.12 374 LEU A O 1
ATOM 2712 N N . HIS A 1 375 ? 71.230 17.824 -39.755 1.00 38.66 375 HIS A N 1
ATOM 2713 C CA . HIS A 1 375 ? 72.012 18.712 -38.904 1.00 38.66 375 HIS A CA 1
ATOM 2714 C C . HIS A 1 375 ? 72.015 20.172 -39.405 1.00 38.66 375 HIS A C 1
ATOM 2716 O O . HIS A 1 375 ? 72.093 20.413 -40.604 1.00 38.66 375 HIS A O 1
ATOM 2722 N N . SER A 1 376 ? 72.034 21.093 -38.431 1.00 44.28 376 SER A N 1
ATOM 2723 C CA . SER A 1 376 ? 72.712 22.407 -38.344 1.00 44.28 376 SER A CA 1
ATOM 2724 C C . SER A 1 376 ? 72.803 23.349 -39.556 1.00 44.28 376 SER A C 1
ATOM 2726 O O . SER A 1 376 ? 73.439 23.024 -40.560 1.00 44.28 376 SER A O 1
ATOM 2728 N N . ARG A 1 377 ? 72.456 24.619 -39.311 1.00 44.25 377 ARG A N 1
ATOM 2729 C CA . ARG A 1 377 ? 73.448 25.705 -39.212 1.00 44.25 377 ARG A CA 1
ATOM 2730 C C . ARG A 1 377 ? 73.071 26.677 -38.107 1.00 44.25 377 ARG A C 1
ATOM 2732 O O . ARG A 1 377 ? 71.852 26.889 -37.937 1.00 44.25 377 ARG A O 1
#

Foldseek 3Di:
DVVVVLVVVVVVLVVLLLVLLLVLLVVLCLDDPPDPPDQAQDPCLSSQQLSLQLQLLLLLLQLLQLLCLLQPLADPPPVCCVLCVVLNLVSLVSSLVSLVSNLVSLVSNLLSVQSVVVSHYSPDPVSVVCLVVCCPPPLLNVLSVLLSVLSVVLSVLSVVCSPDPSSSVVSSVSSLVSCQSVLQPQPDDDPVCNVVSSVLSSLLSSLSSNQLNNLVSCLVSVVRSPPCNLSSVVVSLVSNVVSLVSNVVSLVVNCCSQQVDPVLLPDSLVVLSVVLVVLSVVLVVLSVVLCVPQNVPPPDDDPVSSVVSSVSSSVSSSSSSSSSSSVSSSSSDDGPCPVPPPPDPPPVVVVVVVVVVVVVVVVPPPDDDDDDDDDDD

Solvent-accessible surface area (backbone atoms only — not comparable to full-atom values): 20082 Å² total; per-residue (Å²): 121,73,68,60,59,55,52,49,51,51,52,52,48,52,50,52,41,53,52,49,25,51,51,50,44,66,72,59,57,55,58,79,73,85,58,90,92,60,72,62,23,47,70,66,33,68,58,44,30,58,51,22,47,48,49,21,52,53,20,46,16,38,19,41,2,16,30,42,42,53,55,65,54,49,73,79,49,76,88,45,37,74,69,35,43,64,33,41,54,51,32,40,51,52,22,25,54,29,21,46,50,18,25,53,20,34,49,47,30,43,55,28,50,48,20,54,77,68,21,35,35,82,88,41,70,72,49,67,74,45,44,64,55,39,47,75,74,33,70,68,37,37,32,38,51,52,24,28,52,40,31,45,51,31,21,52,36,29,58,47,38,72,75,40,85,81,39,40,50,61,34,36,53,46,45,57,57,34,45,45,39,63,23,65,64,62,93,74,50,66,85,88,43,35,69,58,48,27,52,35,45,35,51,26,53,54,23,47,13,46,35,56,6,30,52,54,35,46,64,71,34,56,83,42,46,58,91,50,39,63,62,37,50,54,53,47,54,53,51,36,51,53,21,52,50,43,36,50,51,29,49,51,55,54,46,53,76,55,44,80,49,79,74,45,45,79,36,76,58,26,46,53,53,51,50,49,51,52,52,50,52,50,50,51,53,53,51,51,51,46,41,59,57,54,75,74,61,56,93,67,87,44,74,65,52,52,49,53,49,42,53,52,51,50,52,51,51,40,54,50,43,45,52,48,23,53,48,53,33,51,73,54,50,74,71,68,86,78,79,78,68,86,60,77,77,78,59,67,63,62,65,51,50,53,61,54,51,56,60,56,57,74,71,63,76,82,70,89,78,88,83,86,87,82,82,87,131

Organism: NCBI:txid402297